Protein AF-0000000073212692 (afdb_homodimer)

Foldseek 3Di:
DCPPPPPPDPDDDDQLQDPPWDKDFQQDFFQQDAAEEEEEEAADDDPLLVVVLQQLQQQLLVPVWDPPANVQLCVLLQCAGHPVRGGQDSHGHYDHYHYNHVRPPDQEEEPLCVLVVLLCQQPPPPPRGDDDQRHYEYEYEYEQRHHYPCPQNNDQKAKAWHDCVRRVDTHTYMYGYQNVNPHLLRQLPQQHNDPVPPPDDGAQAFSNRSRSLSRSQVVVLHVSQCRQQRHLRTIFTDPDSVDTHGFSNSFPQAQEPPDDDPRNYDWDADPVRGTARHTGDDTGGGYTFTARPVVSGTDGRSYPPD/DCPPPPCPDPPDPFQLQDPPWDKDFQQDFFQQDAAEEEEEEAADDDPLLVVVLQQLQQQLLVPVWDPPANVQLCVLLQCAGHPVRGGQDSHGHYDHYHYNHVRPPDQEEEPLCVLVVLLCQQPPPPPRDDDDQRHYEYEYEYEQRHHYPCPLNNDQKAKAWHDCVRRVDTHTYMYGYQNVNPHLLRQLPQQHNDPVDPPDDGAQAFSNRSRSLSRSQVVVLHVSQCRQQRHLRTIFTDPDSVDTCFFSNSFPLAQEPPDDDPRNYDWDADPVRGTARHTGDDTGGGYTFTARPVVSGTDGRSYPPD

Solvent-accessible surface area (backbone atoms only — not comparable to full-atom values): 32023 Å² total; per-residue (Å²): 136,84,81,79,77,80,78,81,74,98,66,92,69,68,79,55,41,44,95,77,63,60,74,36,79,37,80,27,58,43,42,48,36,63,33,29,39,29,41,35,41,36,30,74,74,54,72,68,58,52,50,54,53,52,45,54,52,44,9,36,44,37,78,81,32,55,84,30,15,39,22,52,40,43,51,53,58,25,70,45,56,30,87,86,63,49,40,26,39,69,44,39,40,79,48,64,62,40,80,34,61,80,34,92,72,55,49,66,33,49,72,73,45,51,44,52,53,50,35,49,42,50,64,33,90,71,77,40,38,80,90,42,52,42,30,38,34,39,37,38,37,33,23,49,82,45,47,44,65,55,54,76,73,79,32,55,52,48,61,44,56,37,45,24,79,80,55,49,38,63,37,36,32,34,40,40,46,30,24,56,70,77,31,26,31,69,48,9,51,60,40,26,55,39,86,86,56,76,88,57,79,47,45,42,41,57,76,76,36,47,28,59,48,17,33,48,24,51,49,51,37,35,50,50,33,37,36,43,20,28,74,65,32,13,46,35,14,74,63,43,70,72,63,55,44,32,44,28,64,74,15,65,64,19,42,24,53,82,29,52,91,93,34,43,33,51,67,42,70,47,96,87,56,20,39,27,41,27,26,28,76,89,48,56,37,52,51,54,22,35,44,27,86,89,77,52,29,58,44,48,48,53,44,75,87,113,138,83,80,80,79,78,80,81,71,95,67,92,66,68,80,52,41,46,94,78,63,61,75,39,79,36,80,26,57,43,41,48,36,62,33,30,38,29,39,34,42,36,31,74,75,55,71,67,59,52,50,56,54,50,45,53,53,44,10,38,43,36,76,81,33,55,86,29,15,38,22,52,40,43,52,52,57,25,70,45,56,28,87,86,66,49,40,25,39,67,45,40,41,80,48,63,61,41,79,35,60,79,34,93,74,56,50,65,34,48,72,73,45,52,44,52,52,50,35,49,42,51,65,33,91,70,76,40,40,81,91,41,54,41,31,38,35,38,38,40,37,32,24,50,80,46,48,45,65,56,55,77,72,79,32,55,53,47,61,44,56,36,44,23,78,79,54,47,38,62,38,35,32,32,40,39,46,30,23,57,70,76,31,27,31,70,49,10,52,59,40,26,56,39,86,85,56,78,88,59,80,48,46,41,41,55,77,77,35,47,28,60,49,18,35,49,23,52,49,51,36,35,50,52,32,37,38,43,20,28,75,65,32,14,46,35,16,74,64,44,73,73,63,54,44,32,44,27,63,73,14,66,62,19,43,25,54,81,28,52,93,94,33,43,34,51,66,42,70,46,96,87,55,21,39,27,40,28,26,27,74,88,49,55,37,51,50,56,23,34,45,26,85,87,76,50,28,55,45,48,47,52,43,76,87,113

Radius of gyration: 28.19 Å; Cα contacts (8 Å, |Δi|>4): 1438; chains: 2; bounding box: 69×92×88 Å

Structure (mmCIF, N/CA/C/O backbone):
data_AF-0000000073212692-model_v1
#
loop_
_entity.id
_entity.type
_entity.pdbx_description
1 polymer 'Protein EXORDIUM-like 3'
#
loop_
_atom_site.group_PDB
_atom_site.id
_atom_site.type_symbol
_atom_site.label_atom_id
_atom_site.label_alt_id
_atom_site.label_comp_id
_atom_site.label_asym_id
_atom_site.label_entity_id
_atom_site.label_seq_id
_atom_site.pdbx_PDB_ins_code
_atom_site.Cartn_x
_atom_site.Cartn_y
_atom_site.Cartn_z
_atom_site.occupancy
_atom_site.B_iso_or_equiv
_atom_site.auth_seq_id
_atom_site.auth_comp_id
_atom_site.auth_asym_id
_atom_site.auth_atom_id
_atom_site.pdbx_PDB_model_num
ATOM 1 N N . MET A 1 1 ? -26.547 22.906 60.375 1 23.19 1 MET A N 1
ATOM 2 C CA . MET A 1 1 ? -26.281 23.312 59 1 23.19 1 MET A CA 1
ATOM 3 C C . MET A 1 1 ? -25.406 22.266 58.281 1 23.19 1 MET A C 1
ATOM 5 O O . MET A 1 1 ? -24.219 22.141 58.594 1 23.19 1 MET A O 1
ATOM 9 N N . ASN A 1 2 ? -25.734 21.078 57.938 1 26.08 2 ASN A N 1
ATOM 10 C CA . ASN A 1 2 ? -25.266 19.719 57.75 1 26.08 2 ASN A CA 1
ATOM 11 C C . ASN A 1 2 ? -24.562 19.562 56.406 1 26.08 2 ASN A C 1
ATOM 13 O O . ASN A 1 2 ? -25.203 19.594 55.344 1 26.08 2 ASN A O 1
ATOM 17 N N . THR A 1 3 ? -23.297 20.172 56.156 1 26.41 3 THR A N 1
ATOM 18 C CA . THR A 1 3 ? -22.531 20.406 54.938 1 26.41 3 THR A CA 1
ATOM 19 C C . THR A 1 3 ? -22.109 19.094 54.281 1 26.41 3 THR A C 1
ATOM 21 O O . THR A 1 3 ? -21.297 18.359 54.844 1 26.41 3 THR A O 1
ATOM 24 N N . THR A 1 4 ? -22.984 18.297 53.719 1 27.73 4 THR A N 1
ATOM 25 C CA . THR A 1 4 ? -22.781 16.953 53.156 1 27.73 4 THR A CA 1
ATOM 26 C C . THR A 1 4 ? -21.656 16.969 52.125 1 27.73 4 THR A C 1
ATOM 28 O O . THR A 1 4 ? -21.734 17.656 51.125 1 27.73 4 THR A O 1
ATOM 31 N N . ASP A 1 5 ? -20.359 16.656 52.406 1 26.33 5 ASP A N 1
ATOM 32 C CA . ASP A 1 5 ? -19.062 16.531 51.75 1 26.33 5 ASP A CA 1
ATOM 33 C C . ASP A 1 5 ? -19.125 15.555 50.594 1 26.33 5 ASP A C 1
ATOM 35 O O . ASP A 1 5 ? -19.312 14.352 50.781 1 26.33 5 ASP A O 1
ATOM 39 N N . TYR A 1 6 ? -19.781 15.852 49.5 1 25.91 6 TYR A N 1
ATOM 40 C CA . TYR A 1 6 ? -19.906 14.945 48.375 1 25.91 6 TYR A CA 1
ATOM 41 C C . TYR A 1 6 ? -18.531 14.5 47.875 1 25.91 6 TYR A C 1
ATOM 43 O O . TYR A 1 6 ? -17.734 15.32 47.406 1 25.91 6 TYR A O 1
ATOM 51 N N . ALA A 1 7 ? -17.797 13.578 48.469 1 29.84 7 ALA A N 1
ATOM 52 C CA . ALA A 1 7 ? -16.578 12.812 48.188 1 29.84 7 ALA A CA 1
ATOM 53 C C . ALA A 1 7 ? -16.609 12.25 46.781 1 29.84 7 ALA A C 1
ATOM 55 O O . ALA A 1 7 ? -17.312 11.281 46.5 1 29.84 7 ALA A O 1
ATOM 56 N N . PHE A 1 8 ? -16.484 13.039 45.75 1 29.06 8 PHE A N 1
ATOM 57 C CA . PHE A 1 8 ? -16.297 12.734 44.344 1 29.06 8 PHE A CA 1
ATOM 58 C C . PHE A 1 8 ? -15.211 11.68 44.125 1 29.06 8 PHE A C 1
ATOM 60 O O . PHE A 1 8 ? -14.047 11.914 44.5 1 29.06 8 PHE A O 1
ATOM 67 N N . GLY A 1 9 ? -15.398 10.414 44.219 1 27.48 9 GLY A N 1
ATOM 68 C CA . GLY A 1 9 ? -14.688 9.156 44.062 1 27.48 9 GLY A CA 1
ATOM 69 C C . GLY A 1 9 ? -13.82 9.117 42.812 1 27.48 9 GLY A C 1
ATOM 70 O O . GLY A 1 9 ? -14.047 9.875 41.875 1 27.48 9 GLY A O 1
ATOM 71 N N . ASP A 1 10 ? -12.578 8.461 42.844 1 26.27 10 ASP A N 1
ATOM 72 C CA . ASP A 1 10 ? -11.352 8.25 42.094 1 26.27 10 ASP A CA 1
ATOM 73 C C . ASP A 1 10 ? -11.656 7.766 40.688 1 26.27 10 ASP A C 1
ATOM 75 O O . ASP A 1 10 ? -10.789 7.199 40 1 26.27 10 ASP A O 1
ATOM 79 N N . SER A 1 11 ? -12.859 7.586 40.219 1 26.05 11 SER A N 1
ATOM 80 C CA . SER A 1 11 ? -13.5 6.895 39.094 1 26.05 11 SER A CA 1
ATOM 81 C C . SER A 1 11 ? -12.859 7.27 37.75 1 26.05 11 SER A C 1
ATOM 83 O O . SER A 1 11 ? -12.547 6.395 36.938 1 26.05 11 SER A O 1
ATOM 85 N N . LYS A 1 12 ? -13.516 8.227 37 1 30.14 12 LYS A N 1
ATOM 86 C CA . LYS A 1 12 ? -13.633 8.242 35.562 1 30.14 12 LYS A CA 1
ATOM 87 C C . LYS A 1 12 ? -12.32 8.664 34.906 1 30.14 12 LYS A C 1
ATOM 89 O O . LYS A 1 12 ? -11.93 9.828 34.969 1 30.14 12 LYS A O 1
ATOM 94 N N . LYS A 1 13 ? -11.336 7.906 34.875 1 29.34 13 LYS A N 1
ATOM 95 C CA . LYS A 1 13 ? -10.07 7.773 34.188 1 29.34 13 LYS A CA 1
ATOM 96 C C . LYS A 1 13 ? -10.109 8.484 32.812 1 29.34 13 LYS A C 1
ATOM 98 O O . LYS A 1 13 ? -11.188 8.766 32.312 1 29.34 13 LYS A O 1
ATOM 103 N N . TYR A 1 14 ? -8.836 8.57 32.062 1 32.34 14 TYR A N 1
ATOM 104 C CA . TYR A 1 14 ? -8.375 9.445 30.984 1 32.34 14 TYR A CA 1
ATOM 105 C C . TYR A 1 14 ? -9.234 9.273 29.734 1 32.34 14 TYR A C 1
ATOM 107 O O . TYR A 1 14 ? -9.43 8.156 29.25 1 32.34 14 TYR A O 1
ATOM 115 N N . GLU A 1 15 ? -9.984 10.125 29.344 1 37.5 15 GLU A N 1
ATOM 116 C CA . GLU A 1 15 ? -11.039 10.305 28.344 1 37.5 15 GLU A CA 1
ATOM 117 C C . GLU A 1 15 ? -10.602 9.773 26.984 1 37.5 15 GLU A C 1
ATOM 119 O O . GLU A 1 15 ? -11.445 9.406 26.156 1 37.5 15 GLU A O 1
ATOM 124 N N . GLY A 1 16 ? -9.391 9.812 26.75 1 39.59 16 GLY A N 1
ATOM 125 C CA . GLY A 1 16 ? -9 9.258 25.469 1 39.59 16 GLY A CA 1
ATOM 126 C C . GLY A 1 16 ? -8.703 7.773 25.531 1 39.59 16 GLY A C 1
ATOM 127 O O . GLY A 1 16 ? -8.227 7.191 24.547 1 39.59 16 GLY A O 1
ATOM 128 N N . SER A 1 17 ? -8.648 7.352 26.703 1 41.47 17 SER A N 1
ATOM 129 C CA . SER A 1 17 ? -8.422 5.918 26.844 1 41.47 17 SER A CA 1
ATOM 130 C C . SER A 1 17 ? -9.68 5.125 26.5 1 41.47 17 SER A C 1
ATOM 132 O O . SER A 1 17 ? -10.766 5.422 27.016 1 41.47 17 SER A O 1
ATOM 134 N N . SER A 1 18 ? -10.023 5.109 25.297 1 46.22 18 SER A N 1
ATOM 135 C CA . SER A 1 18 ? -11.172 4.234 25.094 1 46.22 18 SER A CA 1
ATOM 136 C C . SER A 1 18 ? -10.75 2.77 25.047 1 46.22 18 SER A C 1
ATOM 138 O O . SER A 1 18 ? -9.859 2.398 24.281 1 46.22 18 SER A O 1
ATOM 140 N N . GLU A 1 19 ? -10.977 2.09 26.094 1 50 19 GLU A N 1
ATOM 141 C CA . GLU A 1 19 ? -10.883 0.632 26.078 1 50 19 GLU A CA 1
ATOM 142 C C . GLU A 1 19 ? -11.375 0.061 24.75 1 50 19 GLU A C 1
ATOM 144 O O . GLU A 1 19 ? -11.023 -1.061 24.391 1 50 19 GLU A O 1
ATOM 149 N N . PHE A 1 20 ? -12.016 1.013 24.031 1 55.31 20 PHE A N 1
ATOM 150 C CA . PHE A 1 20 ? -12.734 0.503 22.859 1 55.31 20 PHE A CA 1
ATOM 151 C C . PHE A 1 20 ? -11.945 0.741 21.594 1 55.31 20 PHE A C 1
ATOM 153 O O . PHE A 1 20 ? -12.211 0.124 20.547 1 55.31 20 PHE A O 1
ATOM 160 N N . VAL A 1 21 ? -10.797 1.566 21.812 1 65 21 VAL A N 1
ATOM 161 C CA . VAL A 1 21 ? -10.039 1.771 20.578 1 65 21 VAL A CA 1
ATOM 162 C C . VAL A 1 21 ? -8.836 0.836 20.547 1 65 21 VAL A C 1
ATOM 164 O O . VAL A 1 21 ? -7.957 0.917 21.422 1 65 21 VAL A O 1
ATOM 167 N N . LYS A 1 22 ? -8.93 -0.207 19.75 1 78.94 22 LYS A N 1
ATOM 168 C CA . LYS A 1 22 ? -7.762 -1.078 19.625 1 78.94 22 LYS A CA 1
ATOM 169 C C . LYS A 1 22 ? -6.984 -0.765 18.344 1 78.94 22 LYS A C 1
ATOM 171 O O . LYS A 1 22 ? -7.305 -1.287 17.266 1 78.94 22 LYS A O 1
ATOM 176 N N . LEU A 1 23 ? -6 0.252 18.562 1 88.62 23 LEU A N 1
ATOM 177 C CA . LEU A 1 23 ? -5.051 0.505 17.484 1 88.62 23 LEU A CA 1
ATOM 178 C C . LEU A 1 23 ? -4.152 -0.706 17.25 1 88.62 23 LEU A C 1
ATOM 180 O O . LEU A 1 23 ? -3.535 -1.213 18.203 1 88.62 23 LEU A O 1
ATOM 184 N N . ARG A 1 24 ? -4.207 -1.171 16.031 1 88.94 24 ARG A N 1
ATOM 185 C CA . ARG A 1 24 ? -3.434 -2.361 15.688 1 88.94 24 ARG A CA 1
ATOM 186 C C . ARG A 1 24 ? -2.516 -2.102 14.5 1 88.94 24 ARG A C 1
ATOM 188 O O . ARG A 1 24 ? -2.811 -1.253 13.656 1 88.94 24 ARG A O 1
ATOM 195 N N . TYR A 1 25 ? -1.396 -2.822 14.562 1 91.88 25 TYR A N 1
ATOM 196 C CA . TYR A 1 25 ? -0.487 -2.844 13.422 1 91.88 25 TYR A CA 1
ATOM 197 C C . TYR A 1 25 ? -0.919 -3.887 12.398 1 91.88 25 TYR A C 1
ATOM 199 O O . TYR A 1 25 ? -1.168 -5.043 12.75 1 91.88 25 TYR A O 1
ATOM 207 N N . HIS A 1 26 ? -0.977 -3.52 11.078 1 89.38 26 HIS A N 1
ATOM 208 C CA . HIS A 1 26 ? -1.503 -4.402 10.039 1 89.38 26 HIS A CA 1
ATOM 209 C C . HIS A 1 26 ? -0.428 -4.754 9.016 1 89.38 26 HIS A C 1
ATOM 211 O O . HIS A 1 26 ? -0.72 -4.895 7.828 1 89.38 26 HIS A O 1
ATOM 217 N N . MET A 1 27 ? 0.818 -4.695 9.344 1 88.12 27 MET A N 1
ATOM 218 C CA . MET A 1 27 ? 1.961 -5.305 8.664 1 88.12 27 MET A CA 1
ATOM 219 C C . MET A 1 27 ? 2.424 -4.445 7.496 1 88.12 27 MET A C 1
ATOM 221 O O . MET A 1 27 ? 3.225 -4.891 6.672 1 88.12 27 MET A O 1
ATOM 225 N N . GLY A 1 28 ? 1.868 -3.232 7.371 1 91.5 28 GLY A N 1
ATOM 226 C CA . GLY A 1 28 ? 2.367 -2.303 6.371 1 91.5 28 GLY A CA 1
ATOM 227 C C . GLY A 1 28 ? 3.561 -1.497 6.848 1 91.5 28 GLY A C 1
ATOM 228 O O . GLY A 1 28 ? 3.9 -1.523 8.031 1 91.5 28 GLY A O 1
ATOM 229 N N . PRO A 1 29 ? 4.168 -0.803 5.895 1 93.38 29 PRO A N 1
ATOM 230 C CA . PRO A 1 29 ? 5.332 0.016 6.25 1 93.38 29 PRO A CA 1
ATOM 231 C C . PRO A 1 29 ? 4.945 1.311 6.961 1 93.38 29 PRO A C 1
ATOM 233 O O . PRO A 1 29 ? 3.811 1.778 6.828 1 93.38 29 PRO A O 1
ATOM 236 N N . VAL A 1 30 ? 5.836 1.852 7.801 1 97.06 30 VAL A N 1
ATOM 237 C CA . VAL A 1 30 ? 5.797 3.223 8.297 1 97.06 30 VAL A CA 1
ATOM 238 C C . VAL A 1 30 ? 6.961 4.02 7.719 1 97.06 30 VAL A C 1
ATOM 240 O O . VAL A 1 30 ? 7.801 3.469 7 1 97.06 30 VAL A O 1
ATOM 243 N N . LEU A 1 31 ? 7.043 5.328 7.918 1 97.06 31 LEU A N 1
ATOM 244 C CA . LEU A 1 31 ? 8.086 6.16 7.324 1 97.06 31 LEU A CA 1
ATOM 245 C C . LEU A 1 31 ? 9.336 6.172 8.195 1 97.06 31 LEU A C 1
ATOM 247 O O . LEU A 1 31 ? 9.539 7.098 8.984 1 97.06 31 LEU A O 1
ATOM 251 N N . THR A 1 32 ? 10.219 5.188 7.953 1 96.56 32 THR A N 1
ATOM 252 C CA . THR A 1 32 ? 11.391 5.012 8.805 1 96.56 32 THR A CA 1
ATOM 253 C C . THR A 1 32 ? 12.578 5.789 8.25 1 96.56 32 THR A C 1
ATOM 255 O O . THR A 1 32 ? 13.547 6.055 8.969 1 96.56 32 THR A O 1
ATOM 258 N N . SER A 1 33 ? 12.594 6.086 6.934 1 95.75 33 SER A N 1
ATOM 259 C CA . SER A 1 33 ? 13.641 6.902 6.328 1 95.75 33 SER A CA 1
ATOM 260 C C . SER A 1 33 ? 13.43 8.383 6.621 1 95.75 33 SER A C 1
ATOM 262 O O . SER A 1 33 ? 12.312 8.805 6.934 1 95.75 33 SER A O 1
ATOM 264 N N . ASN A 1 34 ? 14.531 9.172 6.539 1 97.12 34 ASN A N 1
ATOM 265 C CA . ASN A 1 34 ? 14.375 10.609 6.699 1 97.12 34 ASN A CA 1
ATOM 266 C C . ASN A 1 34 ? 13.336 11.172 5.738 1 97.12 34 ASN A C 1
ATOM 268 O O . ASN A 1 34 ? 13.453 11.023 4.523 1 97.12 34 ASN A O 1
ATOM 272 N N . ILE A 1 35 ? 12.383 11.852 6.34 1 98 35 ILE A N 1
ATOM 273 C CA . ILE A 1 35 ? 11.203 12.273 5.582 1 98 35 ILE A CA 1
ATOM 274 C C . ILE A 1 35 ? 11.492 13.594 4.875 1 98 35 ILE A C 1
ATOM 276 O O . ILE A 1 35 ? 11.93 14.562 5.504 1 98 35 ILE A O 1
ATOM 280 N N . THR A 1 36 ? 11.32 13.633 3.605 1 98.44 36 THR A N 1
ATOM 281 C CA . THR A 1 36 ? 11.398 14.859 2.816 1 98.44 36 THR A CA 1
ATOM 282 C C . THR A 1 36 ? 10.016 15.289 2.342 1 98.44 36 THR A C 1
ATOM 284 O O . THR A 1 36 ? 9.344 14.547 1.611 1 98.44 36 THR A O 1
ATOM 287 N N . VAL A 1 37 ? 9.586 16.453 2.727 1 98.75 37 VAL A N 1
ATOM 288 C CA . VAL A 1 37 ? 8.258 16.953 2.379 1 98.75 37 VAL A CA 1
ATOM 289 C C . VAL A 1 37 ? 8.336 17.797 1.112 1 98.75 37 VAL A C 1
ATOM 291 O O . VAL A 1 37 ? 8.984 18.844 1.099 1 98.75 37 VAL A O 1
ATOM 294 N N . HIS A 1 38 ? 7.75 17.328 0.05 1 98.81 38 HIS A N 1
ATOM 295 C CA . HIS A 1 38 ? 7.594 18.078 -1.185 1 98.81 38 HIS A CA 1
ATOM 296 C C . HIS A 1 38 ? 6.227 18.75 -1.256 1 98.81 38 HIS A C 1
ATOM 298 O O . HIS A 1 38 ? 5.211 18.078 -1.436 1 98.81 38 HIS A O 1
ATOM 304 N N . THR A 1 39 ? 6.219 20.062 -1.151 1 98.81 39 THR A N 1
ATOM 305 C CA . THR A 1 39 ? 4.961 20.797 -1.057 1 98.81 39 THR A CA 1
ATOM 306 C C . THR A 1 39 ? 4.535 21.328 -2.424 1 98.81 39 THR A C 1
ATOM 308 O O . THR A 1 39 ? 5.363 21.844 -3.176 1 98.81 39 THR A O 1
ATOM 311 N N . ILE A 1 40 ? 3.346 21.078 -2.768 1 98.88 40 ILE A N 1
ATOM 312 C CA . ILE A 1 40 ? 2.695 21.703 -3.92 1 98.88 40 ILE A CA 1
ATOM 313 C C . ILE A 1 40 ? 1.732 22.781 -3.445 1 98.88 40 ILE A C 1
ATOM 315 O O . ILE A 1 40 ? 0.712 22.484 -2.82 1 98.88 40 ILE A O 1
ATOM 319 N N . TRP A 1 41 ? 2.098 24.031 -3.736 1 98.88 41 TRP A N 1
ATOM 320 C CA . TRP A 1 41 ? 1.24 25.172 -3.455 1 98.88 41 TRP A CA 1
ATOM 321 C C . TRP A 1 41 ? 0.23 25.391 -4.578 1 98.88 41 TRP A C 1
ATOM 323 O O . TRP A 1 41 ? 0.539 26.031 -5.586 1 98.88 41 TRP A O 1
ATOM 333 N N . TYR A 1 42 ? -0.956 24.859 -4.387 1 98.81 42 TYR A N 1
ATOM 334 C CA . TYR A 1 42 ? -1.98 24.922 -5.422 1 98.81 42 TYR A CA 1
ATOM 335 C C . TYR A 1 42 ? -2.848 26.156 -5.254 1 98.81 42 TYR A C 1
ATOM 337 O O . TYR A 1 42 ? -3.584 26.281 -4.273 1 98.81 42 TYR A O 1
ATOM 345 N N . GLY A 1 43 ? -2.732 27.094 -6.176 1 98.56 43 GLY A N 1
ATOM 346 C CA . GLY A 1 43 ? -3.426 28.375 -6.102 1 98.56 43 GLY A CA 1
ATOM 347 C C . GLY A 1 43 ? -2.518 29.531 -5.703 1 98.56 43 GLY A C 1
ATOM 348 O O . GLY A 1 43 ? -1.296 29.422 -5.824 1 98.56 43 GLY A O 1
ATOM 349 N N . LYS A 1 44 ? -3.111 30.625 -5.297 1 98.06 44 LYS A N 1
ATOM 350 C CA . LYS A 1 44 ? -2.373 31.828 -4.953 1 98.06 44 LYS A CA 1
ATOM 351 C C . LYS A 1 44 ? -2.102 31.906 -3.453 1 98.06 44 LYS A C 1
ATOM 353 O O . LYS A 1 44 ? -3.033 31.891 -2.646 1 98.06 44 LYS A O 1
ATOM 358 N N . TRP A 1 45 ? -0.864 32 -3.154 1 98.56 45 TRP A N 1
ATOM 359 C CA . TRP A 1 45 ? -0.405 32.031 -1.771 1 98.56 45 TRP A CA 1
ATOM 360 C C . TRP A 1 45 ? 0.45 33.25 -1.5 1 98.56 45 TRP A C 1
ATOM 362 O O . TRP A 1 45 ? 1.265 33.656 -2.338 1 98.56 45 TRP A O 1
ATOM 372 N N . GLU A 1 46 ? 0.242 33.844 -0.361 1 98 46 GLU A N 1
ATOM 373 C CA . GLU A 1 46 ? 1.16 34.875 0.079 1 98 46 GLU A CA 1
ATOM 374 C C . GLU A 1 46 ? 2.469 34.281 0.593 1 98 46 GLU A C 1
ATOM 376 O O . GLU A 1 46 ? 2.48 33.188 1.144 1 98 46 GLU A O 1
ATOM 381 N N . LYS A 1 47 ? 3.469 35.094 0.381 1 97.94 47 LYS A N 1
ATOM 382 C CA . LYS A 1 47 ? 4.781 34.656 0.85 1 97.94 47 LYS A CA 1
ATOM 383 C C . LYS A 1 47 ? 4.754 34.344 2.34 1 97.94 47 LYS A C 1
ATOM 385 O O . LYS A 1 47 ? 5.348 33.344 2.775 1 97.94 47 LYS A O 1
ATOM 390 N N . ARG A 1 48 ? 4.094 35.156 3.102 1 97.88 48 ARG A N 1
ATOM 391 C CA . ARG A 1 48 ? 4.035 34.969 4.547 1 97.88 48 ARG A CA 1
ATOM 392 C C . ARG A 1 48 ? 3.332 33.688 4.914 1 97.88 48 ARG A C 1
ATOM 394 O O . ARG A 1 48 ? 3.719 33 5.875 1 97.88 48 ARG A O 1
ATOM 401 N N . GLN A 1 49 ? 2.295 33.281 4.254 1 98.62 49 GLN A N 1
ATOM 402 C CA . GLN A 1 49 ? 1.569 32.062 4.5 1 98.62 49 GLN A CA 1
ATOM 403 C C . GLN A 1 49 ? 2.477 30.844 4.316 1 98.62 49 GLN A C 1
ATOM 405 O O . GLN A 1 49 ? 2.512 29.953 5.172 1 98.62 49 GLN A O 1
ATOM 410 N N . LYS A 1 50 ? 3.209 30.828 3.236 1 98.75 50 LYS A N 1
ATOM 411 C CA . LYS A 1 50 ? 4.133 29.734 2.957 1 98.75 50 LYS A CA 1
ATOM 412 C C . LYS A 1 50 ? 5.207 29.641 4.039 1 98.75 50 LYS A C 1
ATOM 414 O O . LYS A 1 50 ? 5.578 28.531 4.453 1 98.75 50 LYS A O 1
ATOM 419 N N . LYS A 1 51 ? 5.699 30.766 4.457 1 98.5 51 LYS A N 1
ATOM 420 C CA . LYS A 1 51 ? 6.742 30.797 5.48 1 98.5 51 LYS A CA 1
ATOM 421 C C . LYS A 1 51 ? 6.258 30.156 6.777 1 98.5 51 LYS A C 1
ATOM 423 O O . LYS A 1 51 ? 7 29.406 7.418 1 98.5 51 LYS A O 1
ATOM 428 N N . ILE A 1 52 ? 5.047 30.453 7.195 1 98.56 52 ILE A N 1
ATOM 429 C CA . ILE A 1 52 ? 4.484 29.891 8.422 1 98.56 52 ILE A CA 1
ATOM 430 C C . ILE A 1 52 ? 4.461 28.359 8.32 1 98.56 52 ILE A C 1
ATOM 432 O O . ILE A 1 52 ? 4.906 27.672 9.242 1 98.56 52 ILE A O 1
ATOM 436 N N . ILE A 1 53 ? 3.988 27.828 7.188 1 98.81 53 ILE A N 1
ATOM 437 C CA . ILE A 1 53 ? 3.846 26.391 7.008 1 98.81 53 ILE A CA 1
ATOM 438 C C . ILE A 1 53 ? 5.223 25.734 6.934 1 98.81 53 ILE A C 1
ATOM 440 O O . ILE A 1 53 ? 5.461 24.688 7.551 1 98.81 53 ILE A O 1
ATOM 444 N N . ARG A 1 54 ? 6.195 26.359 6.223 1 98.62 54 ARG A N 1
ATOM 445 C CA . ARG A 1 54 ? 7.559 25.844 6.152 1 98.62 54 ARG A CA 1
ATOM 446 C C . ARG A 1 54 ? 8.188 25.75 7.539 1 98.62 54 ARG A C 1
ATOM 448 O O . ARG A 1 54 ? 8.852 24.766 7.859 1 98.62 54 ARG A O 1
ATOM 455 N N . GLU A 1 55 ? 7.965 26.734 8.297 1 98.31 55 GLU A N 1
ATOM 456 C CA . GLU A 1 55 ? 8.555 26.781 9.633 1 98.31 55 GLU A CA 1
ATOM 457 C C . GLU A 1 55 ? 7.953 25.703 10.539 1 98.31 55 GLU A C 1
ATOM 459 O O . GLU A 1 55 ? 8.648 25.141 11.375 1 98.31 55 GLU A O 1
ATOM 464 N N . PHE A 1 56 ? 6.664 25.438 10.406 1 98.69 56 PHE A N 1
ATOM 465 C CA . PHE A 1 56 ? 6.066 24.344 11.148 1 98.69 56 PHE A CA 1
ATOM 466 C C . PHE A 1 56 ? 6.734 23.016 10.789 1 98.69 56 PHE A C 1
ATOM 468 O O . PHE A 1 56 ? 7.16 22.266 11.672 1 98.69 56 PHE A O 1
ATOM 475 N N . ILE A 1 57 ? 6.859 22.766 9.477 1 98.69 57 ILE A N 1
ATOM 476 C CA . ILE A 1 57 ? 7.426 21.516 9 1 98.69 57 ILE A CA 1
ATOM 477 C C . ILE A 1 57 ? 8.867 21.375 9.492 1 98.69 57 ILE A C 1
ATOM 479 O O . ILE A 1 57 ? 9.258 20.328 10.016 1 98.69 57 ILE A O 1
ATOM 483 N N . ASN A 1 58 ? 9.617 22.438 9.43 1 98.25 58 ASN A N 1
ATOM 484 C CA . ASN A 1 58 ? 11.008 22.406 9.891 1 98.25 58 ASN A CA 1
ATOM 485 C C . ASN A 1 58 ? 11.086 22.203 11.398 1 98.25 58 ASN A C 1
ATOM 487 O O . ASN A 1 58 ? 12.07 21.672 11.906 1 98.25 58 ASN A O 1
ATOM 491 N N . SER A 1 59 ? 10.094 22.625 12.109 1 98.62 59 SER A N 1
ATOM 492 C CA . SER A 1 59 ? 10.102 22.562 13.57 1 98.62 59 SER A CA 1
ATOM 493 C C . SER A 1 59 ? 9.969 21.141 14.062 1 98.62 59 SER A C 1
ATOM 495 O O . SER A 1 59 ? 10.273 20.844 15.219 1 98.62 59 SER A O 1
ATOM 497 N N . ILE A 1 60 ? 9.484 20.266 13.203 1 98.44 60 ILE A N 1
ATOM 498 C CA . ILE A 1 60 ? 9.32 18.875 13.578 1 98.44 60 ILE A CA 1
ATOM 499 C C . ILE A 1 60 ? 10.68 18.266 13.93 1 98.44 60 ILE A C 1
ATOM 501 O O . ILE A 1 60 ? 10.781 17.438 14.844 1 98.44 60 ILE A O 1
ATOM 505 N N . SER A 1 61 ? 11.734 18.734 13.297 1 97.69 61 SER A N 1
ATOM 506 C CA . SER A 1 61 ? 13.07 18.172 13.508 1 97.69 61 SER A CA 1
ATOM 507 C C . SER A 1 61 ? 13.898 19.062 14.438 1 97.69 61 SER A C 1
ATOM 509 O O . SER A 1 61 ? 15.07 18.781 14.695 1 97.69 61 SER A O 1
ATOM 511 N N . ALA A 1 62 ? 13.32 20.109 14.875 1 97.31 62 ALA A N 1
ATOM 512 C CA . ALA A 1 62 ? 14.078 21.078 15.656 1 97.31 62 ALA A CA 1
ATOM 513 C C . ALA A 1 62 ? 14.102 20.703 17.141 1 97.31 62 ALA A C 1
ATOM 515 O O . ALA A 1 62 ? 13.375 21.281 17.953 1 97.31 62 ALA A O 1
ATOM 516 N N . THR A 1 63 ? 15.055 19.906 17.562 1 94.81 63 THR A N 1
ATOM 517 C CA . THR A 1 63 ? 15.094 19.328 18.906 1 94.81 63 THR A CA 1
ATOM 518 C C . THR A 1 63 ? 15.539 20.391 19.922 1 94.81 63 THR A C 1
ATOM 520 O O . THR A 1 63 ? 15.344 20.203 21.125 1 94.81 63 THR A O 1
ATOM 523 N N . ALA A 1 64 ? 16.031 21.5 19.469 1 95.69 64 ALA A N 1
ATOM 524 C CA . ALA A 1 64 ? 16.531 22.547 20.359 1 95.69 64 ALA A CA 1
ATOM 525 C C . ALA A 1 64 ? 15.422 23.531 20.734 1 95.69 64 ALA A C 1
ATOM 527 O O . ALA A 1 64 ? 15.602 24.375 21.594 1 95.69 64 ALA A O 1
ATOM 528 N N . ALA A 1 65 ? 14.266 23.438 20.078 1 96.62 65 ALA A N 1
ATOM 529 C CA . ALA A 1 65 ? 13.164 24.359 20.391 1 96.62 65 ALA A CA 1
ATOM 530 C C . ALA A 1 65 ? 12.711 24.188 21.828 1 96.62 65 ALA A C 1
ATOM 532 O O . ALA A 1 65 ? 12.734 23.094 22.375 1 96.62 65 ALA A O 1
ATOM 533 N N . PRO A 1 66 ? 12.273 25.25 22.484 1 95.94 66 PRO A N 1
ATOM 534 C CA . PRO A 1 66 ? 11.859 25.203 23.891 1 95.94 66 PRO A CA 1
ATOM 535 C C . PRO A 1 66 ? 10.641 24.297 24.109 1 95.94 66 PRO A C 1
ATOM 537 O O . PRO A 1 66 ? 9.75 24.234 23.266 1 95.94 66 PRO A O 1
ATOM 540 N N . HIS A 1 67 ? 10.602 23.719 25.312 1 96.12 67 HIS A N 1
ATOM 541 C CA . HIS A 1 67 ? 9.445 22.922 25.719 1 96.12 67 HIS A CA 1
ATOM 542 C C . HIS A 1 67 ? 8.266 23.812 26.094 1 96.12 67 HIS A C 1
ATOM 544 O O . HIS A 1 67 ? 8.453 24.875 26.688 1 96.12 67 HIS A O 1
ATOM 550 N N . PRO A 1 68 ? 7.023 23.344 25.812 1 97.69 68 PRO A N 1
ATOM 551 C CA . PRO A 1 68 ? 6.621 22.234 24.953 1 97.69 68 PRO A CA 1
ATOM 552 C C . PRO A 1 68 ? 6.895 22.5 23.469 1 97.69 68 PRO A C 1
ATOM 554 O O . PRO A 1 68 ? 6.602 23.594 22.984 1 97.69 68 PRO A O 1
ATOM 557 N N . SER A 1 69 ? 7.449 21.531 22.703 1 98.25 69 SER A N 1
ATOM 558 C CA . SER A 1 69 ? 7.922 21.797 21.359 1 98.25 69 SER A CA 1
ATOM 559 C C . SER A 1 69 ? 7.203 20.906 20.344 1 98.25 69 SER A C 1
ATOM 561 O O . SER A 1 69 ? 6.66 19.859 20.703 1 98.25 69 SER A O 1
ATOM 563 N N . VAL A 1 70 ? 7.227 21.375 19.062 1 98.69 70 VAL A N 1
ATOM 564 C CA . VAL A 1 70 ? 6.73 20.578 17.938 1 98.69 70 VAL A CA 1
ATOM 565 C C . VAL A 1 70 ? 7.527 19.281 17.844 1 98.69 70 VAL A C 1
ATOM 567 O O . VAL A 1 70 ? 6.957 18.203 17.609 1 98.69 70 VAL A O 1
ATOM 570 N N . ALA A 1 71 ? 8.828 19.328 18.062 1 98.56 71 ALA A N 1
ATOM 571 C CA . ALA A 1 71 ? 9.672 18.141 18.062 1 98.56 71 ALA A CA 1
ATOM 572 C C . ALA A 1 71 ? 9.227 17.156 19.141 1 98.56 71 ALA A C 1
ATOM 574 O O . ALA A 1 71 ? 9.242 15.945 18.922 1 98.56 71 ALA A O 1
ATOM 575 N N . GLY A 1 72 ? 8.883 17.703 20.297 1 97.75 72 GLY A N 1
ATOM 576 C CA . GLY A 1 72 ? 8.352 16.859 21.359 1 97.75 72 GLY A CA 1
ATOM 577 C C . GLY A 1 72 ? 7.062 16.172 20.984 1 97.75 72 GLY A C 1
ATOM 578 O O . GLY A 1 72 ? 6.832 15.023 21.375 1 97.75 72 GLY A O 1
ATOM 579 N N . TRP A 1 73 ? 6.211 16.844 20.312 1 98.44 73 TRP A N 1
ATOM 580 C CA . TRP A 1 73 ? 4.973 16.281 19.781 1 98.44 73 TRP A CA 1
ATOM 581 C C . TRP A 1 73 ? 5.262 15.148 18.812 1 98.44 73 TRP A C 1
ATOM 583 O O . TRP A 1 73 ? 4.66 14.078 18.906 1 98.44 73 TRP A O 1
ATOM 593 N N . TRP A 1 74 ? 6.277 15.289 17.953 1 98.62 74 TRP A N 1
ATOM 594 C CA . TRP A 1 74 ? 6.645 14.305 16.938 1 98.62 74 TRP A CA 1
ATOM 595 C C . TRP A 1 74 ? 7.297 13.078 17.578 1 98.62 74 TRP A C 1
ATOM 597 O O . TRP A 1 74 ? 7.254 11.984 17.016 1 98.62 74 TRP A O 1
ATOM 607 N N . ARG A 1 75 ? 7.836 13.172 18.766 1 97.62 75 ARG A N 1
ATOM 608 C CA . ARG A 1 75 ? 8.43 12.039 19.453 1 97.62 75 ARG A CA 1
ATOM 609 C C . ARG A 1 75 ? 7.398 10.945 19.703 1 97.62 75 ARG A C 1
ATOM 611 O O . ARG A 1 75 ? 7.73 9.758 19.703 1 97.62 75 ARG A O 1
ATOM 618 N N . THR A 1 76 ? 6.164 11.391 19.938 1 97.31 76 THR A N 1
ATOM 619 C CA . THR A 1 76 ? 5.102 10.398 20.094 1 97.31 76 THR A CA 1
ATOM 620 C C . THR A 1 76 ? 4.918 9.602 18.797 1 97.31 76 THR A C 1
ATOM 622 O O . THR A 1 76 ? 4.766 8.383 18.844 1 97.31 76 THR A O 1
ATOM 625 N N . VAL A 1 77 ? 4.945 10.289 17.672 1 98.38 77 VAL A N 1
ATOM 626 C CA . VAL A 1 77 ? 4.801 9.664 16.359 1 98.38 77 VAL A CA 1
ATOM 627 C C . VAL A 1 77 ? 5.969 8.719 16.094 1 98.38 77 VAL A C 1
ATOM 629 O O . VAL A 1 77 ? 5.781 7.617 15.57 1 98.38 77 VAL A O 1
ATOM 632 N N . GLU A 1 78 ? 7.156 9.062 16.594 1 98.12 78 GLU A N 1
ATOM 633 C CA . GLU A 1 78 ? 8.383 8.297 16.406 1 98.12 78 GLU A CA 1
ATOM 634 C C . GLU A 1 78 ? 8.281 6.914 17.031 1 98.12 78 GLU A C 1
ATOM 636 O O . GLU A 1 78 ? 8.984 5.984 16.625 1 98.12 78 GLU A O 1
ATOM 641 N N . LEU A 1 79 ? 7.465 6.738 18 1 97.69 79 LEU A N 1
ATOM 642 C CA . LEU A 1 79 ? 7.414 5.5 18.781 1 97.69 79 LEU A CA 1
ATOM 643 C C . LEU A 1 79 ? 6.816 4.367 17.953 1 97.69 79 LEU A C 1
ATOM 645 O O . LEU A 1 79 ? 6.969 3.193 18.297 1 97.69 79 LEU A O 1
ATOM 649 N N . TYR A 1 80 ? 6.129 4.695 16.922 1 97.88 80 TYR A N 1
ATOM 650 C CA . TYR A 1 80 ? 5.52 3.672 16.078 1 97.88 80 TYR A CA 1
ATOM 651 C C . TYR A 1 80 ? 6.559 2.994 15.195 1 97.88 80 TYR A C 1
ATOM 653 O O . TYR A 1 80 ? 7.5 3.641 14.727 1 97.88 80 TYR A O 1
ATOM 661 N N . THR A 1 81 ? 6.414 1.691 14.992 1 96.69 81 THR A N 1
ATOM 662 C CA . THR A 1 81 ? 7.344 0.875 14.219 1 96.69 81 THR A CA 1
ATOM 663 C C . THR A 1 81 ? 6.594 0.043 13.18 1 96.69 81 THR A C 1
ATOM 665 O O . THR A 1 81 ? 5.367 -0.044 13.211 1 96.69 81 THR A O 1
ATOM 668 N N . ASP A 1 82 ? 7.305 -0.406 12.227 1 93.56 82 ASP A N 1
ATOM 669 C CA . ASP A 1 82 ? 6.758 -1.442 11.352 1 93.56 82 ASP A CA 1
ATOM 670 C C . ASP A 1 82 ? 7.363 -2.807 11.68 1 93.56 82 ASP A C 1
ATOM 672 O O . ASP A 1 82 ? 7.906 -3.008 12.766 1 93.56 82 ASP A O 1
ATOM 676 N N . GLN A 1 83 ? 7.199 -3.818 10.828 1 88.25 83 GLN A N 1
ATOM 677 C CA . GLN A 1 83 ? 7.555 -5.195 11.148 1 88.25 83 GLN A CA 1
ATOM 678 C C . GLN A 1 83 ? 9.062 -5.355 11.281 1 88.25 83 GLN A C 1
ATOM 680 O O . GLN A 1 83 ? 9.547 -6.363 11.812 1 88.25 83 GLN A O 1
ATOM 685 N N . THR A 1 84 ? 9.844 -4.41 10.75 1 89.19 84 THR A N 1
ATOM 686 C CA . THR A 1 84 ? 11.297 -4.465 10.883 1 89.19 84 THR A CA 1
ATOM 687 C C . THR A 1 84 ? 11.727 -4.047 12.289 1 89.19 84 THR A C 1
ATOM 689 O O . THR A 1 84 ? 12.875 -4.27 12.688 1 89.19 84 THR A O 1
ATOM 692 N N . GLY A 1 85 ? 10.836 -3.455 13.023 1 92.81 85 GLY A N 1
ATOM 693 C CA . GLY A 1 85 ? 11.164 -2.93 14.344 1 92.81 85 GLY A CA 1
ATOM 694 C C . GLY A 1 85 ? 11.711 -1.517 14.305 1 92.81 85 GLY A C 1
ATOM 695 O O . GLY A 1 85 ? 11.953 -0.907 15.344 1 92.81 85 GLY A O 1
ATOM 696 N N . SER A 1 86 ? 11.852 -0.982 13.094 1 94.62 86 SER A N 1
ATOM 697 C CA . SER A 1 86 ? 12.383 0.367 12.945 1 94.62 86 SER A CA 1
ATOM 698 C C . SER A 1 86 ? 11.344 1.417 13.312 1 94.62 86 SER A C 1
ATOM 700 O O . SER A 1 86 ? 10.164 1.281 12.961 1 94.62 86 SER A O 1
ATOM 702 N N . ASN A 1 87 ? 11.75 2.443 14.016 1 97 87 ASN A N 1
ATOM 703 C CA . ASN A 1 87 ? 10.883 3.568 14.367 1 97 87 ASN A CA 1
ATOM 704 C C . ASN A 1 87 ? 10.703 4.52 13.188 1 97 87 ASN A C 1
ATOM 706 O O . ASN A 1 87 ? 11.539 4.559 12.281 1 97 87 ASN A O 1
ATOM 710 N N . ILE A 1 88 ? 9.641 5.262 13.25 1 97.81 88 ILE A N 1
ATOM 711 C CA . ILE A 1 88 ? 9.461 6.383 12.336 1 97.81 88 ILE A CA 1
ATOM 712 C C . ILE A 1 88 ? 10.586 7.395 12.531 1 97.81 88 ILE A C 1
ATOM 714 O O . ILE A 1 88 ? 11.016 7.645 13.656 1 97.81 88 ILE A O 1
ATOM 718 N N . SER A 1 89 ? 11.031 8.016 11.461 1 97.75 89 SER A N 1
ATOM 719 C CA . SER A 1 89 ? 12.172 8.922 11.484 1 97.75 89 SER A CA 1
ATOM 720 C C . SER A 1 89 ? 11.867 10.18 12.305 1 97.75 89 SER A C 1
ATOM 722 O O . SER A 1 89 ? 10.766 10.727 12.219 1 97.75 89 SER A O 1
ATOM 724 N N . LYS A 1 90 ? 12.82 10.648 13.039 1 97 90 LYS A N 1
ATOM 725 C CA . LYS A 1 90 ? 12.719 11.914 13.758 1 97 90 LYS A CA 1
ATOM 726 C C . LYS A 1 90 ? 13.047 13.094 12.844 1 97 90 LYS A C 1
ATOM 728 O O . LYS A 1 90 ? 12.82 14.25 13.211 1 97 90 LYS A O 1
ATOM 733 N N . THR A 1 91 ? 13.594 12.766 11.695 1 97.94 91 THR A N 1
ATOM 734 C CA . THR A 1 91 ? 14.047 13.805 10.773 1 97.94 91 THR A CA 1
ATOM 735 C C . THR A 1 91 ? 12.992 14.07 9.703 1 97.94 91 THR A C 1
ATOM 737 O O . THR A 1 91 ? 12.648 13.172 8.93 1 97.94 91 THR A O 1
ATOM 740 N N . VAL A 1 92 ? 12.461 15.234 9.703 1 98.25 92 VAL A N 1
ATOM 741 C CA . VAL A 1 92 ? 11.562 15.758 8.672 1 98.25 92 VAL A CA 1
ATOM 742 C C . VAL A 1 92 ? 12.164 17.031 8.07 1 98.25 92 VAL A C 1
ATOM 744 O O . VAL A 1 92 ? 12.516 17.969 8.789 1 98.25 92 VAL A O 1
ATOM 747 N N . ARG A 1 93 ? 12.312 17.078 6.762 1 97.19 93 ARG A N 1
ATOM 748 C CA . ARG A 1 93 ? 12.906 18.25 6.117 1 97.19 93 ARG A CA 1
ATOM 749 C C . ARG A 1 93 ? 12.055 18.703 4.941 1 97.19 93 ARG A C 1
ATOM 751 O O . ARG A 1 93 ? 11.312 17.922 4.352 1 97.19 93 ARG A O 1
ATOM 758 N N . LEU A 1 94 ? 12.25 19.953 4.629 1 98.19 94 LEU A N 1
ATOM 759 C CA . LEU A 1 94 ? 11.625 20.516 3.434 1 98.19 94 LEU A CA 1
ATOM 760 C C . LEU A 1 94 ? 12.398 20.125 2.18 1 98.19 94 LEU A C 1
ATOM 762 O O . LEU A 1 94 ? 13.633 20.172 2.172 1 98.19 94 LEU A O 1
ATOM 766 N N . GLY A 1 95 ? 11.695 19.562 1.214 1 98.25 95 GLY A N 1
ATOM 767 C CA . GLY A 1 95 ? 12.266 19.312 -0.101 1 98.25 95 GLY A CA 1
ATOM 768 C C . GLY A 1 95 ? 11.914 20.391 -1.119 1 98.25 95 GLY A C 1
ATOM 769 O O . GLY A 1 95 ? 11.547 21.5 -0.752 1 98.25 95 GLY A O 1
ATOM 770 N N . GLU A 1 96 ? 12.125 20.031 -2.375 1 98.06 96 GLU A N 1
ATOM 771 C CA . GLU A 1 96 ? 11.711 20.938 -3.441 1 98.06 96 GLU A CA 1
ATOM 772 C C . GLU A 1 96 ? 10.203 21.172 -3.414 1 98.06 96 GLU A C 1
ATOM 774 O O . GLU A 1 96 ? 9.445 20.297 -2.996 1 98.06 96 GLU A O 1
ATOM 779 N N . GLU A 1 97 ? 9.836 22.312 -3.842 1 98.38 97 GLU A N 1
ATOM 780 C CA . GLU A 1 97 ? 8.43 22.719 -3.863 1 98.38 97 GLU A CA 1
ATOM 781 C C . GLU A 1 97 ? 7.977 23.047 -5.277 1 98.38 97 GLU A C 1
ATOM 783 O O . GLU A 1 97 ? 8.797 23.328 -6.152 1 98.38 97 GLU A O 1
ATOM 788 N N . LYS A 1 98 ? 6.719 22.969 -5.5 1 98.44 98 LYS A N 1
ATOM 789 C CA . LYS A 1 98 ? 6.105 23.359 -6.766 1 98.44 98 LYS A CA 1
ATOM 790 C C . LYS A 1 98 ? 4.977 24.359 -6.547 1 98.44 98 LYS A C 1
ATOM 792 O O . LYS A 1 98 ? 4.121 24.156 -5.684 1 98.44 98 LYS A O 1
ATOM 797 N N . ASN A 1 99 ? 5.039 25.469 -7.215 1 98 99 ASN A N 1
ATOM 798 C CA . ASN A 1 99 ? 3.951 26.438 -7.227 1 98 99 ASN A CA 1
ATOM 799 C C . ASN A 1 99 ? 3.018 26.219 -8.414 1 98 99 ASN A C 1
ATOM 801 O O . ASN A 1 99 ? 3.445 26.281 -9.57 1 98 99 ASN A O 1
ATOM 805 N N . ASP A 1 100 ? 1.801 25.906 -8.141 1 97.75 100 ASP A N 1
ATOM 806 C CA . ASP A 1 100 ? 0.769 25.781 -9.164 1 97.75 100 ASP A CA 1
ATOM 807 C C . ASP A 1 100 ? -0.228 26.938 -9.07 1 97.75 100 ASP A C 1
ATOM 809 O O . ASP A 1 100 ? -1.411 26.719 -8.805 1 97.75 100 ASP A O 1
ATOM 813 N N . ARG A 1 101 ? 0.186 28.109 -9.438 1 96.44 101 ARG A N 1
ATOM 814 C CA . ARG A 1 101 ? -0.558 29.344 -9.234 1 96.44 101 ARG A CA 1
ATOM 815 C C . ARG A 1 101 ? -1.675 29.484 -10.266 1 96.44 101 ARG A C 1
ATOM 817 O O . ARG A 1 101 ? -2.578 30.312 -10.102 1 96.44 101 ARG A O 1
ATOM 824 N N . LEU A 1 102 ? -1.558 28.688 -11.359 1 96 102 LEU A N 1
ATOM 825 C CA . LEU A 1 102 ? -2.516 28.844 -12.453 1 96 102 LEU A CA 1
ATOM 826 C C . LEU A 1 102 ? -3.588 27.75 -12.383 1 96 102 LEU A C 1
ATOM 828 O O . LEU A 1 102 ? -4.363 27.594 -13.328 1 96 102 LEU A O 1
ATOM 832 N N . TYR A 1 103 ? -3.68 27.047 -11.297 1 97 103 TYR A N 1
ATOM 833 C CA . TYR A 1 103 ? -4.742 26.078 -11.102 1 97 103 TYR A CA 1
ATOM 834 C C . TYR A 1 103 ? -4.77 25.062 -12.242 1 97 103 TYR A C 1
ATOM 836 O O . TYR A 1 103 ? -5.797 24.891 -12.906 1 97 103 TYR A O 1
ATOM 844 N N . SER A 1 104 ? -3.756 24.281 -12.477 1 95.12 104 SER A N 1
ATOM 845 C CA . SER A 1 104 ? -3.553 23.406 -13.617 1 95.12 104 SER A CA 1
ATOM 846 C C . SER A 1 104 ? -4.73 22.453 -13.805 1 95.12 104 SER A C 1
ATOM 848 O O . SER A 1 104 ? -4.984 21.984 -14.914 1 95.12 104 SER A O 1
ATOM 850 N N . HIS A 1 105 ? -5.512 22.234 -12.75 1 97 105 HIS A N 1
ATOM 851 C CA . HIS A 1 105 ? -6.625 21.297 -12.836 1 97 105 HIS A CA 1
ATOM 852 C C . HIS A 1 105 ? -7.93 21.938 -12.391 1 97 105 HIS A C 1
ATOM 854 O O . HIS A 1 105 ? -8.867 21.25 -11.992 1 97 105 HIS A O 1
ATOM 860 N N . GLY A 1 106 ? -7.953 23.234 -12.297 1 97.5 106 GLY A N 1
ATOM 861 C CA . GLY A 1 106 ? -9.148 23.984 -11.953 1 97.5 106 GLY A CA 1
ATOM 862 C C . GLY A 1 106 ? -9.289 24.25 -10.469 1 97.5 106 GLY A C 1
ATOM 863 O O . GLY A 1 106 ? -8.406 23.891 -9.688 1 97.5 106 GLY A O 1
ATOM 864 N N . LYS A 1 107 ? -10.383 24.844 -10.055 1 97.88 107 LYS A N 1
ATOM 865 C CA . LYS A 1 107 ? -10.578 25.281 -8.672 1 97.88 107 LYS A CA 1
ATOM 866 C C . LYS A 1 107 ? -11.516 24.328 -7.93 1 97.88 107 LYS A C 1
ATOM 868 O O . LYS A 1 107 ? -11.781 24.531 -6.738 1 97.88 107 LYS A O 1
ATOM 873 N N . SER A 1 108 ? -12.07 23.391 -8.633 1 97.56 108 SER A N 1
ATOM 874 C CA . SER A 1 108 ? -12.891 22.328 -8.047 1 97.56 108 SER A CA 1
ATOM 875 C C . SER A 1 108 ? -12.32 20.953 -8.359 1 97.56 108 SER A C 1
ATOM 877 O O . SER A 1 108 ? -12.383 20.484 -9.5 1 97.56 108 SER A O 1
ATOM 879 N N . LEU A 1 109 ? -11.789 20.312 -7.34 1 97.38 109 LEU A N 1
ATOM 880 C CA . LEU A 1 109 ? -11.062 19.062 -7.527 1 97.38 109 LEU A CA 1
ATOM 881 C C . LEU A 1 109 ? -11.781 17.906 -6.844 1 97.38 109 LEU A C 1
ATOM 883 O O . LEU A 1 109 ? -12.328 18.062 -5.75 1 97.38 109 LEU A O 1
ATOM 887 N N . SER A 1 110 ? -11.82 16.766 -7.441 1 94 110 SER A N 1
ATOM 888 C CA . SER A 1 110 ? -12.164 15.516 -6.758 1 94 110 SER A CA 1
ATOM 889 C C . SER A 1 110 ? -10.961 14.945 -6.016 1 94 110 SER A C 1
ATOM 891 O O . SER A 1 110 ? -9.828 15.398 -6.219 1 94 110 SER A O 1
ATOM 893 N N . ARG A 1 111 ? -11.203 13.969 -5.195 1 89 111 ARG A N 1
ATOM 894 C CA . ARG A 1 111 ? -10.109 13.32 -4.48 1 89 111 ARG A CA 1
ATOM 895 C C . ARG A 1 111 ? -9.125 12.672 -5.449 1 89 111 ARG A C 1
ATOM 897 O O . ARG A 1 111 ? -7.91 12.742 -5.25 1 89 111 ARG A O 1
ATOM 904 N N . LEU A 1 112 ? -9.68 12.047 -6.488 1 86.31 112 LEU A N 1
ATOM 905 C CA . LEU A 1 112 ? -8.836 11.414 -7.496 1 86.31 112 LEU A CA 1
ATOM 906 C C . LEU A 1 112 ? -7.988 12.445 -8.227 1 86.31 112 LEU A C 1
ATOM 908 O O . LEU A 1 112 ? -6.852 12.164 -8.609 1 86.31 1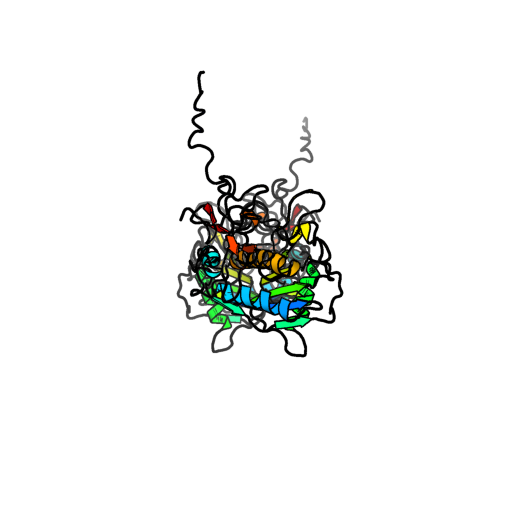12 LEU A O 1
ATOM 912 N N . TRP A 1 113 ? -8.43 13.664 -8.336 1 91.62 113 TRP A N 1
ATOM 913 C CA . TRP A 1 113 ? -7.719 14.695 -9.078 1 91.62 113 TRP A CA 1
ATOM 914 C C . TRP A 1 113 ? -6.512 15.195 -8.289 1 91.62 113 TRP A C 1
ATOM 916 O O . TRP A 1 113 ? -5.594 15.789 -8.859 1 91.62 113 TRP A O 1
ATOM 926 N N . ILE A 1 114 ? -6.527 14.969 -7.016 1 96.81 114 ILE A N 1
ATOM 927 C CA . ILE A 1 114 ? -5.344 15.336 -6.242 1 96.81 114 ILE A CA 1
ATOM 928 C C . ILE A 1 114 ? -4.133 14.555 -6.762 1 96.81 114 ILE A C 1
ATOM 930 O O . ILE A 1 114 ? -3.027 15.094 -6.836 1 96.81 114 ILE A O 1
ATOM 934 N N . GLN A 1 115 ? -4.371 13.305 -7.168 1 96.5 115 GLN A N 1
ATOM 935 C CA . GLN A 1 115 ? -3.283 12.516 -7.742 1 96.5 115 GLN A CA 1
ATOM 936 C C . GLN A 1 115 ? -2.82 13.102 -9.07 1 96.5 115 GLN A C 1
ATOM 938 O O . GLN A 1 115 ? -1.628 13.07 -9.383 1 96.5 115 GLN A O 1
ATOM 943 N N . SER A 1 116 ? -3.732 13.641 -9.844 1 96.44 116 SER A N 1
ATOM 944 C CA . SER A 1 116 ? -3.369 14.281 -11.109 1 96.44 116 SER A CA 1
ATOM 945 C C . SER A 1 116 ? -2.537 15.539 -10.867 1 96.44 116 SER A C 1
ATOM 947 O O . SER A 1 116 ? -1.633 15.844 -11.648 1 96.44 116 SER A O 1
ATOM 949 N N . VAL A 1 117 ? -2.867 16.234 -9.797 1 98.38 117 VAL A N 1
ATOM 950 C CA . VAL A 1 117 ? -2.078 17.406 -9.422 1 98.38 117 VAL A CA 1
ATOM 951 C C . VAL A 1 117 ? -0.646 16.984 -9.109 1 98.38 117 VAL A C 1
ATOM 953 O O . VAL A 1 117 ? 0.31 17.609 -9.555 1 98.38 117 VAL A O 1
ATOM 956 N N . ILE A 1 118 ? -0.486 15.891 -8.398 1 98.31 118 ILE A N 1
ATOM 957 C CA . ILE A 1 118 ? 0.832 15.367 -8.055 1 98.31 118 ILE A CA 1
ATOM 958 C C . ILE A 1 118 ? 1.552 14.914 -9.328 1 98.31 118 ILE A C 1
ATOM 960 O O . ILE A 1 118 ? 2.729 15.227 -9.523 1 98.31 118 ILE A O 1
ATOM 964 N N . LYS A 1 119 ? 0.807 14.234 -10.203 1 97.31 119 LYS A N 1
ATOM 965 C CA . LYS A 1 119 ? 1.386 13.789 -11.469 1 97.31 119 LYS A CA 1
ATOM 966 C C . LYS A 1 119 ? 1.918 14.977 -12.273 1 97.31 119 LYS A C 1
ATOM 968 O O . LYS A 1 119 ? 3.043 14.938 -12.773 1 97.31 119 LYS A O 1
ATOM 973 N N . SER A 1 120 ? 1.15 16.031 -12.352 1 97.56 120 SER A N 1
ATOM 974 C CA . SER A 1 120 ? 1.569 17.234 -13.07 1 97.56 120 SER A CA 1
ATOM 975 C C . SER A 1 120 ? 2.824 17.828 -12.453 1 97.56 120 SER A C 1
ATOM 977 O O . SER A 1 120 ? 3.699 18.328 -13.164 1 97.56 120 SER A O 1
ATOM 979 N N . ALA A 1 121 ? 2.922 17.766 -11.141 1 98.31 121 ALA A N 1
ATOM 980 C CA . ALA A 1 121 ? 4.051 18.359 -10.438 1 98.31 121 ALA A CA 1
ATOM 981 C C . ALA A 1 121 ? 5.336 17.578 -10.672 1 98.31 121 ALA A C 1
ATOM 983 O O . ALA A 1 121 ? 6.41 18.172 -10.82 1 98.31 121 ALA A O 1
ATOM 984 N N . ILE A 1 122 ? 5.227 16.234 -10.758 1 97.31 122 ILE A N 1
ATOM 985 C CA . ILE A 1 122 ? 6.438 15.43 -10.836 1 97.31 122 ILE A CA 1
ATOM 986 C C . ILE A 1 122 ? 6.836 15.242 -12.297 1 97.31 122 ILE A C 1
ATOM 988 O O . ILE A 1 122 ? 7.949 14.789 -12.594 1 97.31 122 ILE A O 1
ATOM 992 N N . THR A 1 123 ? 5.93 15.57 -13.234 1 96.69 123 THR A N 1
ATOM 993 C CA . THR A 1 123 ? 6.234 15.43 -14.648 1 96.69 123 THR A CA 1
ATOM 994 C C . THR A 1 123 ? 6.34 16.797 -15.32 1 96.69 123 THR A C 1
ATOM 996 O O . THR A 1 123 ? 6.367 16.891 -16.547 1 96.69 123 THR A O 1
ATOM 999 N N . ALA A 1 124 ? 6.352 17.844 -14.531 1 95.62 124 ALA A N 1
ATOM 1000 C CA . ALA A 1 124 ? 6.414 19.203 -15.07 1 95.62 124 ALA A CA 1
ATOM 1001 C C . ALA A 1 124 ? 7.656 19.391 -15.938 1 95.62 124 ALA A C 1
ATOM 1003 O O . ALA A 1 124 ? 8.703 18.812 -15.664 1 95.62 124 ALA A O 1
ATOM 1004 N N . LYS A 1 125 ? 7.586 20.188 -16.938 1 93.5 125 LYS A N 1
ATOM 1005 C CA . LYS A 1 125 ? 8.703 20.469 -17.828 1 93.5 125 LYS A CA 1
ATOM 1006 C C . LYS A 1 125 ? 9.781 21.281 -17.125 1 93.5 125 LYS A C 1
ATOM 1008 O O . LYS A 1 125 ? 10.977 21.062 -17.344 1 93.5 125 LYS A O 1
ATOM 1013 N N . THR A 1 126 ? 9.266 22.203 -16.281 1 92.81 126 THR A N 1
ATOM 1014 C CA . THR A 1 126 ? 10.195 23.078 -15.578 1 92.81 126 THR A CA 1
ATOM 1015 C C . THR A 1 126 ? 10.227 22.75 -14.094 1 92.81 126 THR A C 1
ATOM 1017 O O . THR A 1 126 ? 9.188 22.781 -13.422 1 92.81 126 THR A O 1
ATOM 1020 N N . ARG A 1 127 ? 11.391 22.422 -13.602 1 94.06 127 ARG A N 1
ATOM 1021 C CA . ARG A 1 127 ? 11.672 22.156 -12.195 1 94.06 127 ARG A CA 1
ATOM 1022 C C . ARG A 1 127 ? 10.688 21.141 -11.633 1 94.06 127 ARG A C 1
ATOM 1024 O O . ARG A 1 127 ? 9.992 21.406 -10.648 1 94.06 127 ARG A O 1
ATOM 1031 N N . PRO A 1 128 ? 10.562 19.969 -12.234 1 97.06 128 PRO A N 1
ATOM 1032 C CA . PRO A 1 128 ? 9.688 18.938 -11.672 1 97.06 128 PRO A CA 1
ATOM 1033 C C . PRO A 1 128 ? 10.078 18.562 -10.25 1 97.06 128 PRO A C 1
ATOM 1035 O O . PRO A 1 128 ? 11.25 18.625 -9.883 1 97.06 128 PRO A O 1
ATOM 1038 N N . LEU A 1 129 ? 9.086 18.234 -9.453 1 98.19 129 LEU A N 1
ATOM 1039 C CA . LEU A 1 129 ? 9.398 17.656 -8.148 1 98.19 129 LEU A CA 1
ATOM 1040 C C . LEU A 1 129 ? 10.102 16.312 -8.312 1 98.19 129 LEU A C 1
ATOM 1042 O O . LEU A 1 129 ? 9.828 15.57 -9.258 1 98.19 129 LEU A O 1
ATOM 1046 N N . PRO A 1 130 ? 11.008 16.016 -7.41 1 97.19 130 PRO A N 1
ATOM 1047 C CA . PRO A 1 130 ? 11.664 14.703 -7.465 1 97.19 130 PRO A CA 1
ATOM 1048 C C . PRO A 1 130 ? 10.703 13.555 -7.184 1 97.19 130 PRO A C 1
ATOM 1050 O O . PRO A 1 130 ? 9.789 13.695 -6.371 1 97.19 130 PRO A O 1
ATOM 1053 N N . ILE A 1 131 ? 10.891 12.477 -7.914 1 94.88 131 ILE A N 1
ATOM 1054 C CA . ILE A 1 131 ? 10.242 11.219 -7.574 1 94.88 131 ILE A CA 1
ATOM 1055 C C . ILE A 1 131 ? 11.023 10.516 -6.461 1 94.88 131 ILE A C 1
ATOM 1057 O O . ILE A 1 131 ? 12.133 10.023 -6.688 1 94.88 131 ILE A O 1
ATOM 1061 N N . ASN A 1 132 ? 10.43 10.477 -5.25 1 94.12 132 ASN A N 1
ATOM 1062 C CA . ASN A 1 132 ? 11.109 9.984 -4.055 1 94.12 132 ASN A CA 1
ATOM 1063 C C . ASN A 1 132 ? 10.242 8.977 -3.299 1 94.12 132 ASN A C 1
ATOM 1065 O O . ASN A 1 132 ? 9.742 9.273 -2.215 1 94.12 132 ASN A O 1
ATOM 1069 N N . PRO A 1 133 ? 10.172 7.754 -3.777 1 91.31 133 PRO A N 1
ATOM 1070 C CA . PRO A 1 133 ? 9.305 6.762 -3.137 1 91.31 133 PRO A CA 1
ATOM 1071 C C . PRO A 1 133 ? 9.828 6.316 -1.771 1 91.31 133 PRO A C 1
ATOM 1073 O O . PRO A 1 133 ? 9.055 5.836 -0.938 1 91.31 133 PRO A O 1
ATOM 1076 N N . ARG A 1 134 ? 11.094 6.492 -1.507 1 89.5 134 ARG A N 1
ATOM 1077 C CA . ARG A 1 134 ? 11.719 5.969 -0.296 1 89.5 134 ARG A CA 1
ATOM 1078 C C . ARG A 1 134 ? 11.43 6.871 0.901 1 89.5 134 ARG A C 1
ATOM 1080 O O . ARG A 1 134 ? 11.164 6.383 2.002 1 89.5 134 ARG A O 1
ATOM 1087 N N . SER A 1 135 ? 11.477 8.141 0.588 1 91.88 135 SER A N 1
ATOM 1088 C CA . SER A 1 135 ? 11.477 9.031 1.746 1 91.88 135 SER A CA 1
ATOM 1089 C C . SER A 1 135 ? 10.602 10.258 1.504 1 91.88 135 SER A C 1
ATOM 1091 O O . SER A 1 135 ? 10.453 11.102 2.389 1 91.88 135 SER A O 1
ATOM 1093 N N . GLY A 1 136 ? 10.023 10.25 0.411 1 94.81 136 GLY A N 1
ATOM 1094 C CA . GLY A 1 136 ? 9.289 11.453 0.058 1 94.81 136 GLY A CA 1
ATOM 1095 C C . GLY A 1 136 ? 7.848 11.43 0.525 1 94.81 136 GLY A C 1
ATOM 1096 O O . GLY A 1 136 ? 7.207 10.375 0.528 1 94.81 136 GLY A O 1
ATOM 1097 N N . LEU A 1 137 ? 7.371 12.539 0.933 1 97.06 137 LEU A N 1
ATOM 1098 C CA . LEU A 1 137 ? 5.977 12.859 1.211 1 97.06 137 LEU A CA 1
ATOM 1099 C C . LEU A 1 137 ? 5.523 14.07 0.402 1 97.06 137 LEU A C 1
ATOM 1101 O O . LEU A 1 137 ? 6.184 15.109 0.411 1 97.06 137 LEU A O 1
ATOM 1105 N N . TYR A 1 138 ? 4.441 13.93 -0.329 1 98.69 138 TYR A N 1
ATOM 1106 C CA . TYR A 1 138 ? 3.939 15.023 -1.154 1 98.69 138 TYR A CA 1
ATOM 1107 C C . TYR A 1 138 ? 2.746 15.703 -0.494 1 98.69 138 TYR A C 1
ATOM 1109 O O . TYR A 1 138 ? 1.708 15.078 -0.276 1 98.69 138 TYR A O 1
ATOM 1117 N N . LEU A 1 139 ? 2.889 16.906 -0.165 1 98.88 139 LEU A N 1
ATOM 1118 C CA . LEU A 1 139 ? 1.879 17.688 0.527 1 98.88 139 LEU A CA 1
ATOM 1119 C C . LEU A 1 139 ? 1.224 18.688 -0.424 1 98.88 139 LEU A C 1
ATOM 1121 O O . LEU A 1 139 ? 1.865 19.641 -0.872 1 98.88 139 LEU A O 1
ATOM 1125 N N . VAL A 1 140 ? -0.031 18.422 -0.757 1 98.88 140 VAL A N 1
ATOM 1126 C CA . VAL A 1 140 ? -0.792 19.312 -1.617 1 98.88 140 VAL A CA 1
ATOM 1127 C C . VAL A 1 140 ? -1.599 20.297 -0.761 1 98.88 140 VAL A C 1
ATOM 1129 O O . VAL A 1 140 ? -2.504 19.891 -0.03 1 98.88 140 VAL A O 1
ATOM 1132 N N . LEU A 1 141 ? -1.25 21.547 -0.842 1 98.94 141 LEU A N 1
ATOM 1133 C CA . LEU A 1 141 ? -1.961 22.594 -0.117 1 98.94 141 LEU A CA 1
ATOM 1134 C C . LEU A 1 141 ? -2.758 23.469 -1.075 1 98.94 141 LEU A C 1
ATOM 1136 O O . LEU A 1 141 ? -2.191 24.078 -1.992 1 98.94 141 LEU A O 1
ATOM 1140 N N . THR A 1 142 ? -4.074 23.531 -0.892 1 98.81 142 THR A N 1
ATOM 1141 C CA . THR A 1 142 ? -4.891 24.359 -1.777 1 98.81 142 THR A CA 1
ATOM 1142 C C . THR A 1 142 ? -5.215 25.703 -1.126 1 98.81 142 THR A C 1
ATOM 1144 O O . THR A 1 142 ? -5.477 25.766 0.078 1 98.81 142 THR A O 1
ATOM 1147 N N . ALA A 1 143 ? -5.176 26.734 -1.935 1 98.75 143 ALA A N 1
ATOM 1148 C CA . ALA A 1 143 ? -5.5 28.078 -1.482 1 98.75 143 ALA A CA 1
ATOM 1149 C C . ALA A 1 143 ? -6.973 28.188 -1.089 1 98.75 143 ALA A C 1
ATOM 1151 O O . ALA A 1 143 ? -7.723 27.219 -1.194 1 98.75 143 ALA A O 1
ATOM 1152 N N . ASP A 1 144 ? -7.355 29.375 -0.516 1 98.25 144 ASP A N 1
ATOM 1153 C CA . ASP A 1 144 ? -8.656 29.531 0.129 1 98.25 144 ASP A CA 1
ATOM 1154 C C . ASP A 1 144 ? -9.766 29.672 -0.906 1 98.25 144 ASP A C 1
ATOM 1156 O O . ASP A 1 144 ? -10.945 29.734 -0.553 1 98.25 144 ASP A O 1
ATOM 1160 N N . ASP A 1 145 ? -9.422 29.672 -2.213 1 98.25 145 ASP A N 1
ATOM 1161 C CA . ASP A 1 145 ? -10.438 29.766 -3.258 1 98.25 145 ASP A CA 1
ATOM 1162 C C . ASP A 1 145 ? -10.547 28.469 -4.047 1 98.25 145 ASP A C 1
ATOM 1164 O O . ASP A 1 145 ? -11.102 28.453 -5.148 1 98.25 145 ASP A O 1
ATOM 1168 N N . VAL A 1 146 ? -9.969 27.359 -3.582 1 98.44 146 VAL A N 1
ATOM 1169 C CA . VAL A 1 146 ? -10.023 26.047 -4.234 1 98.44 146 VAL A CA 1
ATOM 1170 C C . VAL A 1 146 ? -10.898 25.109 -3.418 1 98.44 146 VAL A C 1
ATOM 1172 O O . VAL A 1 146 ? -10.742 25 -2.199 1 98.44 146 VAL A O 1
ATOM 1175 N N . TYR A 1 147 ? -11.891 24.469 -4.078 1 97.5 147 TYR A N 1
ATOM 1176 C CA . TYR A 1 147 ? -12.742 23.453 -3.463 1 97.5 147 TYR A CA 1
ATOM 1177 C C . TYR A 1 147 ? -12.258 22.062 -3.809 1 97.5 147 TYR A C 1
ATOM 1179 O O . TYR A 1 147 ? -11.953 21.766 -4.969 1 97.5 147 TYR A O 1
ATOM 1187 N N . VAL A 1 148 ? -12.094 21.219 -2.836 1 97 148 VAL A N 1
ATOM 1188 C CA . VAL A 1 148 ? -11.828 19.797 -3.01 1 97 148 VAL A CA 1
ATOM 1189 C C . VAL A 1 148 ? -13.016 18.984 -2.516 1 97 148 VAL A C 1
ATOM 1191 O O . VAL A 1 148 ? -13.641 19.328 -1.51 1 97 148 VAL A O 1
ATOM 1194 N N . GLN A 1 149 ? -13.289 17.875 -3.123 1 94.81 149 GLN A N 1
ATOM 1195 C CA . GLN A 1 149 ? -14.422 17.016 -2.777 1 94.81 149 GLN A CA 1
ATOM 1196 C C . GLN A 1 149 ? -14.469 16.75 -1.275 1 94.81 149 GLN A C 1
ATOM 1198 O O . GLN A 1 149 ? -13.461 16.375 -0.669 1 94.81 149 GLN A O 1
ATOM 1203 N N . ASP A 1 150 ? -15.688 17.016 -0.64 1 91.31 150 ASP A N 1
ATOM 1204 C CA . ASP A 1 150 ? -16.031 16.766 0.755 1 91.31 150 ASP A CA 1
ATOM 1205 C C . ASP A 1 150 ? -15.352 17.781 1.681 1 91.31 150 ASP A C 1
ATOM 1207 O O . ASP A 1 150 ? -15.492 17.688 2.904 1 91.31 150 ASP A O 1
ATOM 1211 N N . PHE A 1 151 ? -14.648 18.797 1.08 1 95.5 151 PHE A N 1
ATOM 1212 C CA . PHE A 1 151 ? -14.047 19.859 1.884 1 95.5 151 PHE A CA 1
ATOM 1213 C C . PHE A 1 151 ? -15.109 20.625 2.65 1 95.5 151 PHE A C 1
ATOM 1215 O O . PHE A 1 151 ? -16.156 20.984 2.094 1 95.5 151 PHE A O 1
ATOM 1222 N N . CYS A 1 152 ? -14.969 20.859 3.939 1 91.88 152 CYS A N 1
ATOM 1223 C CA . CYS A 1 152 ? -15.836 21.641 4.805 1 91.88 152 CYS A CA 1
ATOM 1224 C C . CYS A 1 152 ? -17.109 20.875 5.145 1 91.88 152 CYS A C 1
ATOM 1226 O O . CYS A 1 152 ? -17.969 21.391 5.859 1 91.88 152 CYS A O 1
ATOM 1228 N N . THR A 1 153 ? -17.25 19.719 4.652 1 85.88 153 THR A N 1
ATOM 1229 C CA . THR A 1 153 ? -18.375 18.891 5.023 1 85.88 153 THR A CA 1
ATOM 1230 C C . THR A 1 153 ? -17.922 17.719 5.895 1 85.88 153 THR A C 1
ATOM 1232 O O . THR A 1 153 ? -18.359 17.578 7.043 1 85.88 153 THR A O 1
ATOM 1235 N N . SER A 1 154 ? -16.953 16.969 5.355 1 86.62 154 SER A N 1
ATOM 1236 C CA . SER A 1 154 ? -16.547 15.781 6.102 1 86.62 154 SER A CA 1
ATOM 1237 C C . SER A 1 154 ? -15.039 15.766 6.344 1 86.62 154 SER A C 1
ATOM 1239 O O . SER A 1 154 ? -14.547 14.992 7.164 1 86.62 154 SER A O 1
ATOM 1241 N N . VAL A 1 155 ? -14.359 16.641 5.656 1 93.94 155 VAL A N 1
ATOM 1242 C CA . VA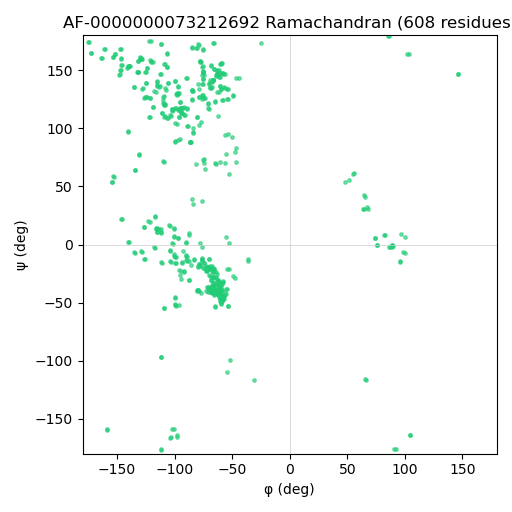L A 1 155 ? -12.906 16.578 5.816 1 93.94 155 VAL A CA 1
ATOM 1243 C C . VAL A 1 155 ? -12.305 17.969 5.688 1 93.94 155 VAL A C 1
ATOM 1245 O O . VAL A 1 155 ? -12.844 18.828 4.973 1 93.94 155 VAL A O 1
ATOM 1248 N N . CYS A 1 156 ? -11.266 18.281 6.379 1 97.38 156 CYS A N 1
ATOM 1249 C CA . CYS A 1 156 ? -10.445 19.484 6.223 1 97.38 156 CYS A CA 1
ATOM 1250 C C . CYS A 1 156 ? -9.133 19.156 5.512 1 97.38 156 CYS A C 1
ATOM 1252 O O . CYS A 1 156 ? -8.43 20.047 5.051 1 97.38 156 CYS A O 1
ATOM 1254 N N . GLY A 1 157 ? -8.781 17.906 5.406 1 97.69 157 GLY A N 1
ATOM 1255 C CA . GLY A 1 157 ? -7.641 17.266 4.762 1 97.69 157 GLY A CA 1
ATOM 1256 C C . GLY A 1 157 ? -7.734 15.758 4.746 1 97.69 157 GLY A C 1
ATOM 1257 O O . GLY A 1 157 ? -8.633 15.18 5.363 1 97.69 157 GLY A O 1
ATOM 1258 N N . PHE A 1 158 ? -6.949 15.172 3.967 1 96.75 158 PHE A N 1
ATOM 1259 C CA . PHE A 1 158 ? -6.828 13.719 3.984 1 96.75 158 PHE A CA 1
ATOM 1260 C C . PHE A 1 158 ? -5.453 13.289 3.484 1 96.75 158 PHE A C 1
ATOM 1262 O O . PHE A 1 158 ? -4.719 14.086 2.902 1 96.75 158 PHE A O 1
ATOM 1269 N N . HIS A 1 159 ? -5.113 12.047 3.824 1 96.69 159 HIS A N 1
ATOM 1270 C CA . HIS A 1 159 ? -3.898 11.477 3.246 1 96.69 159 HIS A CA 1
ATOM 1271 C C . HIS A 1 159 ? -4.195 10.172 2.518 1 96.69 159 HIS A C 1
ATOM 1273 O O . HIS A 1 159 ? -5.211 9.516 2.787 1 96.69 159 HIS A O 1
ATOM 1279 N N . TYR A 1 160 ? -3.408 9.93 1.578 1 94.69 160 TYR A N 1
ATOM 1280 C CA . TYR A 1 160 ? -3.451 8.695 0.805 1 94.69 160 TYR A CA 1
ATOM 1281 C C . TYR A 1 160 ? -2.115 8.438 0.12 1 94.69 160 TYR A C 1
ATOM 1283 O O . TYR A 1 160 ? -1.063 8.836 0.625 1 94.69 160 TYR A O 1
ATOM 1291 N N . PHE A 1 161 ? -2.152 7.582 -0.958 1 95.31 161 PHE A N 1
ATOM 1292 C CA . PHE A 1 161 ? -0.994 7.34 -1.812 1 95.31 161 PHE A CA 1
ATOM 1293 C C . PHE A 1 161 ? -1.404 7.289 -3.279 1 95.31 161 PHE A C 1
ATOM 1295 O O . PHE A 1 161 ? -2.568 7.031 -3.594 1 95.31 161 PHE A O 1
ATOM 1302 N N . THR A 1 162 ? -0.447 7.621 -4.152 1 95.81 162 THR A N 1
ATOM 1303 C CA . THR A 1 162 ? -0.754 7.621 -5.578 1 95.81 162 THR A CA 1
ATOM 1304 C C . THR A 1 162 ? -0.813 6.195 -6.117 1 95.81 162 THR A C 1
ATOM 1306 O O . THR A 1 162 ? -0.061 5.324 -5.672 1 95.81 162 THR A O 1
ATOM 1309 N N . PHE A 1 163 ? -1.64 6.023 -7.094 1 92.62 163 PHE A N 1
ATOM 1310 C CA . PHE A 1 163 ? -1.697 4.758 -7.816 1 92.62 163 PHE A CA 1
ATOM 1311 C C . PHE A 1 163 ? -0.647 4.715 -8.922 1 92.62 163 PHE A C 1
ATOM 1313 O O . PHE A 1 163 ? -0.522 5.66 -9.703 1 92.62 163 PHE A O 1
ATOM 1320 N N . PRO A 1 164 ? 0.058 3.602 -8.953 1 90.81 164 PRO A N 1
ATOM 1321 C CA . PRO A 1 164 ? 1.037 3.486 -10.031 1 90.81 164 PRO A CA 1
ATOM 1322 C C . PRO A 1 164 ? 0.399 3.582 -11.422 1 90.81 164 PRO A C 1
ATOM 1324 O O . PRO A 1 164 ? 1.003 4.129 -12.344 1 90.81 164 PRO A O 1
ATOM 1327 N N . SER A 1 165 ? -0.782 3.115 -11.594 1 88.69 165 SER A N 1
ATOM 1328 C CA . SER A 1 165 ? -1.461 3.162 -12.883 1 88.69 165 SER A CA 1
ATOM 1329 C C . SER A 1 165 ? -1.77 4.598 -13.297 1 88.69 165 SER A C 1
ATOM 1331 O O . SER A 1 165 ? -1.953 4.883 -14.484 1 88.69 165 SER A O 1
ATOM 1333 N N . LEU A 1 166 ? -1.854 5.527 -12.352 1 90.94 166 LEU A N 1
ATOM 1334 C CA . LEU A 1 166 ? -2.184 6.922 -12.625 1 90.94 166 LEU A CA 1
ATOM 1335 C C . LEU A 1 166 ? -0.923 7.781 -12.664 1 90.94 166 LEU A C 1
ATOM 1337 O O . LEU A 1 166 ? -0.732 8.57 -13.586 1 90.94 166 LEU A O 1
ATOM 1341 N N . VAL A 1 167 ? -0.048 7.566 -11.656 1 94.69 167 VAL A N 1
ATOM 1342 C CA . VAL A 1 167 ? 1.043 8.516 -11.438 1 94.69 167 VAL A CA 1
ATOM 1343 C C . VAL A 1 167 ? 2.375 7.852 -11.781 1 94.69 167 VAL A C 1
ATOM 1345 O O . VAL A 1 167 ? 3.383 8.531 -11.977 1 94.69 167 VAL A O 1
ATOM 1348 N N . GLY A 1 168 ? 2.393 6.504 -11.898 1 91.44 168 GLY A N 1
ATOM 1349 C CA . GLY A 1 168 ? 3.609 5.781 -12.234 1 91.44 168 GLY A CA 1
ATOM 1350 C C . GLY A 1 168 ? 4.348 5.254 -11.023 1 91.44 168 GLY A C 1
ATOM 1351 O O . GLY A 1 168 ? 5.219 4.391 -11.148 1 91.44 168 GLY A O 1
ATOM 1352 N N . TYR A 1 169 ? 4.004 5.738 -9.812 1 92.5 169 TYR A N 1
ATOM 1353 C CA . TYR A 1 169 ? 4.664 5.398 -8.562 1 92.5 169 TYR A CA 1
ATOM 1354 C C . TYR A 1 169 ? 3.672 5.379 -7.406 1 92.5 169 TYR A C 1
ATOM 1356 O O . TYR A 1 169 ? 2.604 5.988 -7.492 1 92.5 169 TYR A O 1
ATOM 1364 N N . THR A 1 170 ? 4.043 4.59 -6.406 1 94.06 170 THR A N 1
ATOM 1365 C CA . THR A 1 170 ? 3.342 4.691 -5.129 1 94.06 170 THR A CA 1
ATOM 1366 C C . THR A 1 170 ? 3.998 5.742 -4.238 1 94.06 170 THR A C 1
ATOM 1368 O O . THR A 1 170 ? 5.07 5.508 -3.68 1 94.06 170 THR A O 1
ATOM 1371 N N . LEU A 1 171 ? 3.377 6.871 -4.199 1 96.38 171 LEU A N 1
ATOM 1372 C CA . LEU A 1 171 ? 3.885 8 -3.422 1 96.38 171 LEU A CA 1
ATOM 1373 C C . LEU A 1 171 ? 2.891 8.406 -2.342 1 96.38 171 LEU A C 1
ATOM 1375 O O . LEU A 1 171 ? 1.75 8.766 -2.646 1 96.38 171 LEU A O 1
ATOM 1379 N N . PRO A 1 172 ? 3.291 8.32 -1.02 1 97.31 172 PRO A N 1
ATOM 1380 C CA . PRO A 1 172 ? 2.41 8.859 0.022 1 97.31 172 PRO A CA 1
ATOM 1381 C C . PRO A 1 172 ? 2.146 10.352 -0.139 1 97.31 172 PRO A C 1
ATOM 1383 O O . PRO A 1 172 ? 3.059 11.109 -0.48 1 97.31 172 PRO A O 1
ATOM 1386 N N . TYR A 1 173 ? 0.852 10.773 0.045 1 98.12 173 TYR A N 1
ATOM 1387 C CA . TYR A 1 173 ? 0.558 12.203 -0.056 1 98.12 173 TYR A CA 1
ATOM 1388 C C . TYR A 1 173 ? -0.564 12.594 0.898 1 98.12 173 TYR A C 1
ATOM 1390 O O . TYR A 1 173 ? -1.302 11.734 1.388 1 98.12 173 TYR A O 1
ATOM 1398 N N . ALA A 1 174 ? -0.644 13.859 1.198 1 98.5 174 ALA A N 1
ATOM 1399 C CA . ALA A 1 174 ? -1.754 14.469 1.927 1 98.5 174 ALA A CA 1
ATOM 1400 C C . ALA A 1 174 ? -2.248 15.727 1.221 1 98.5 174 ALA A C 1
ATOM 1402 O O . ALA A 1 174 ? -1.484 16.391 0.516 1 98.5 174 ALA A O 1
ATOM 1403 N N . TRP A 1 175 ? -3.49 15.953 1.353 1 98.62 175 TRP A N 1
ATOM 1404 C CA . TRP A 1 175 ? -4.098 17.219 0.953 1 98.62 175 TRP A CA 1
ATOM 1405 C C . TRP A 1 175 ? -4.652 17.969 2.162 1 98.62 175 TRP A C 1
ATOM 1407 O O . TRP A 1 175 ? -5.258 17.359 3.049 1 98.62 175 TRP A O 1
ATOM 1417 N N . VAL A 1 176 ? -4.414 19.25 2.209 1 98.75 176 VAL A N 1
ATOM 1418 C CA . VAL A 1 176 ? -5.023 20.125 3.203 1 98.75 176 VAL A CA 1
ATOM 1419 C C . VAL A 1 176 ? -5.52 21.406 2.527 1 98.75 176 VAL A C 1
ATOM 1421 O O . VAL A 1 176 ? -4.797 22.016 1.739 1 98.75 176 VAL A O 1
ATOM 1424 N N . GLY A 1 177 ? -6.707 21.844 2.865 1 98.69 177 GLY A N 1
ATOM 1425 C CA . GLY A 1 177 ? -7.27 23.047 2.273 1 98.69 177 GLY A CA 1
ATOM 1426 C C . GLY A 1 177 ? -7.266 24.234 3.217 1 98.69 177 GLY A C 1
ATOM 1427 O O . GLY A 1 177 ? -7.488 24.078 4.418 1 98.69 177 GLY A O 1
ATOM 1428 N N . ASN A 1 178 ? -6.938 25.375 2.688 1 98.81 178 ASN A N 1
ATOM 1429 C CA . ASN A 1 178 ? -7.152 26.609 3.438 1 98.81 178 ASN A CA 1
ATOM 1430 C C . ASN A 1 178 ? -8.641 26.953 3.555 1 98.81 178 ASN A C 1
ATOM 1432 O O . ASN A 1 178 ? -9.281 27.281 2.561 1 98.81 178 ASN A O 1
ATOM 1436 N N . SER A 1 179 ? -9.156 26.984 4.734 1 97.94 179 SER A N 1
ATOM 1437 C CA . SER A 1 179 ? -10.602 27.062 4.934 1 97.94 179 SER A CA 1
ATOM 1438 C C . SER A 1 179 ? -11.055 28.484 5.168 1 97.94 179 SER A C 1
ATOM 1440 O O . SER A 1 179 ? -12.234 28.75 5.414 1 97.94 179 SER A O 1
ATOM 1442 N N . ALA A 1 180 ? -10.195 29.438 5.051 1 97.81 180 ALA A N 1
ATOM 1443 C CA . ALA A 1 180 ? -10.453 30.828 5.461 1 97.81 180 ALA A CA 1
ATOM 1444 C C . ALA A 1 180 ? -11.719 31.359 4.785 1 97.81 180 ALA A C 1
ATOM 1446 O O . ALA A 1 180 ? -12.484 32.094 5.402 1 97.81 180 ALA A O 1
ATOM 1447 N N . ARG A 1 181 ? -11.953 31.031 3.582 1 96 181 ARG A N 1
ATOM 1448 C CA . ARG A 1 181 ? -13.062 31.594 2.816 1 96 181 ARG A CA 1
ATOM 1449 C C . ARG A 1 181 ? -14.289 30.688 2.889 1 96 181 ARG A C 1
ATOM 1451 O O . ARG A 1 181 ? -15.422 31.156 2.803 1 96 181 ARG A O 1
ATOM 1458 N N . PHE A 1 182 ? -14.062 29.375 3.037 1 94.69 182 PHE A N 1
ATOM 1459 C CA . PHE A 1 182 ? -15.156 28.422 2.877 1 94.69 182 PHE A CA 1
ATOM 1460 C C . PHE A 1 182 ? -15.758 28.062 4.227 1 94.69 182 PHE A C 1
ATOM 1462 O O . PHE A 1 182 ? -16.984 28.125 4.41 1 94.69 182 PHE A O 1
ATOM 1469 N N . CYS A 1 183 ? -14.961 27.656 5.16 1 95.06 183 CYS A N 1
ATOM 1470 C CA . CYS A 1 183 ? -15.5 27.078 6.391 1 95.06 183 CYS A CA 1
ATOM 1471 C C . CYS A 1 183 ? -14.523 27.25 7.543 1 95.06 183 CYS A C 1
ATOM 1473 O O . CYS A 1 183 ? -14.172 26.281 8.219 1 95.06 183 CYS A O 1
ATOM 1475 N N . PRO A 1 184 ? -14.062 28.469 7.836 1 94.69 184 PRO A N 1
ATOM 1476 C CA . PRO A 1 184 ? -13.094 28.672 8.914 1 94.69 184 PRO A CA 1
ATOM 1477 C C . PRO A 1 184 ? -13.602 28.172 10.266 1 94.69 184 PRO A C 1
ATOM 1479 O O . PRO A 1 184 ? -12.82 27.688 11.086 1 94.69 184 PRO A O 1
ATOM 1482 N N . GLY A 1 185 ? -14.883 28.25 10.5 1 91.88 185 GLY A N 1
ATOM 1483 C CA . GLY A 1 185 ? -15.461 27.781 11.75 1 91.88 185 GLY A CA 1
ATOM 1484 C C . GLY A 1 185 ? -15.336 26.281 11.945 1 91.88 185 GLY A C 1
ATOM 1485 O O . GLY A 1 185 ? -15.406 25.781 13.078 1 91.88 185 GLY A O 1
ATOM 1486 N N . GLN A 1 186 ? -15.148 25.578 10.891 1 91.44 186 GLN A N 1
ATOM 1487 C CA . GLN A 1 186 ? -15.031 24.125 10.938 1 91.44 186 GLN A CA 1
ATOM 1488 C C . GLN A 1 186 ? -13.57 23.688 10.883 1 91.44 186 GLN A C 1
ATOM 1490 O O . GLN A 1 186 ? -13.086 23 11.789 1 91.44 186 GLN A O 1
ATOM 1495 N N . CYS A 1 187 ? -12.852 24.141 9.945 1 95.12 187 CYS A N 1
ATOM 1496 C CA . CYS A 1 187 ? -11.531 23.594 9.672 1 95.12 187 CYS A CA 1
ATOM 1497 C C . CYS A 1 187 ? -10.438 24.453 10.289 1 95.12 187 CYS A C 1
ATOM 1499 O O . CYS A 1 187 ? -9.281 24.062 10.352 1 95.12 187 CYS A O 1
ATOM 1501 N N . ALA A 1 188 ? -10.781 25.625 10.758 1 95.56 188 ALA A N 1
ATOM 1502 C CA . ALA A 1 188 ? -9.812 26.469 11.445 1 95.56 188 ALA A CA 1
ATOM 1503 C C . ALA A 1 188 ? -10.188 26.672 12.906 1 95.56 188 ALA A C 1
ATOM 1505 O O . ALA A 1 188 ? -9.695 27.578 13.562 1 95.56 188 ALA A O 1
ATOM 1506 N N . TYR A 1 189 ? -11.133 25.844 13.375 1 90.81 189 TYR A N 1
ATOM 1507 C CA . TYR A 1 189 ? -11.414 25.844 14.805 1 90.81 189 TYR A CA 1
ATOM 1508 C C . TYR A 1 189 ? -10.172 25.469 15.602 1 90.81 189 TYR A C 1
ATOM 1510 O O . TYR A 1 189 ? -9.453 24.531 15.242 1 90.81 189 TYR A O 1
ATOM 1518 N N . PRO A 1 190 ? -9.867 26.234 16.688 1 92 190 PRO A N 1
ATOM 1519 C CA . PRO A 1 190 ? -10.727 27.156 17.438 1 92 190 PRO A CA 1
ATOM 1520 C C . PRO A 1 190 ? -10.422 28.625 17.125 1 92 190 PRO A C 1
ATOM 1522 O O . PRO A 1 190 ? -10.82 29.516 17.875 1 92 190 PRO A O 1
ATOM 1525 N N . PHE A 1 191 ? -9.711 28.906 16.031 1 95.81 191 PHE A N 1
ATOM 1526 C CA . PHE A 1 191 ? -9.398 30.297 15.695 1 95.81 191 PHE A CA 1
ATOM 1527 C C . PHE A 1 191 ? -10.602 30.984 15.055 1 95.81 191 PHE A C 1
ATOM 1529 O O . PHE A 1 191 ? -10.617 32.188 14.891 1 95.81 191 PHE A O 1
ATOM 1536 N N . ALA A 1 192 ? -11.5 30.25 14.617 1 93.69 192 ALA A N 1
ATOM 1537 C CA . ALA A 1 192 ? -12.828 30.672 14.18 1 93.69 192 ALA A CA 1
ATOM 1538 C C . ALA A 1 192 ? -13.914 29.781 14.781 1 93.69 192 ALA A C 1
ATOM 1540 O O . ALA A 1 192 ? -13.664 28.625 15.117 1 93.69 192 ALA A O 1
ATOM 1541 N N . VAL A 1 193 ? -15.047 30.375 15 1 88.81 193 VAL A N 1
ATOM 1542 C CA . VAL A 1 193 ? -16.125 29.641 15.633 1 88.81 193 VAL A CA 1
ATOM 1543 C C . VAL A 1 193 ? -17.281 29.453 14.641 1 88.81 193 VAL A C 1
ATOM 1545 O O . VAL A 1 193 ? -17.609 30.375 13.883 1 88.81 193 VAL A O 1
ATOM 1548 N N . PRO A 1 194 ? -17.766 28.203 14.672 1 83.62 194 PRO A N 1
ATOM 1549 C CA . PRO A 1 194 ? -18.938 28 13.797 1 83.62 194 PRO A CA 1
ATOM 1550 C C . PRO A 1 194 ? -20.094 28.922 14.141 1 83.62 194 PRO A C 1
ATOM 1552 O O . PRO A 1 194 ? -20.266 29.297 15.305 1 83.62 194 PRO A O 1
ATOM 1555 N N . PRO A 1 195 ? -20.906 29.109 13.133 1 78.94 195 PRO A N 1
ATOM 1556 C CA . PRO A 1 195 ? -22.031 30.031 13.359 1 78.94 195 PRO A CA 1
ATOM 1557 C C . PRO A 1 195 ? -23.047 29.484 14.375 1 78.94 195 PRO A C 1
ATOM 1559 O O . PRO A 1 195 ? -23.75 30.25 15.016 1 78.94 195 PRO A O 1
ATOM 1562 N N . TYR A 1 196 ? -23.047 28.125 14.531 1 79.12 196 TYR A N 1
ATOM 1563 C CA . TYR A 1 196 ? -24.094 27.547 15.367 1 79.12 196 TYR A CA 1
ATOM 1564 C C . TYR A 1 196 ? -23.672 27.516 16.828 1 79.12 196 TYR A C 1
ATOM 1566 O O . TYR A 1 196 ? -24.469 27.141 17.703 1 79.12 196 TYR A O 1
ATOM 1574 N N . ILE A 1 197 ? -22.531 27.688 17.25 1 73.94 197 ILE A N 1
ATOM 1575 C CA . ILE A 1 197 ? -22.109 27.891 18.625 1 73.94 197 ILE A CA 1
ATOM 1576 C C . ILE A 1 197 ? -21.938 29.391 18.906 1 73.94 197 ILE A C 1
ATOM 1578 O O . ILE A 1 197 ? -20.828 29.922 18.828 1 73.94 197 ILE A O 1
ATOM 1582 N N . PRO A 1 198 ? -23.188 29.984 19.391 1 66.5 198 PRO A N 1
ATOM 1583 C CA . PRO A 1 198 ? -23.125 31.422 19.609 1 66.5 198 PRO A CA 1
ATOM 1584 C C . PRO A 1 198 ? -22.438 31.797 20.922 1 66.5 198 PRO A C 1
ATOM 1586 O O . PRO A 1 198 ? -22.422 30.984 21.859 1 66.5 198 PRO A O 1
ATOM 1589 N N . ASN A 1 199 ? -21.547 32.719 21 1 72.69 199 ASN A N 1
ATOM 1590 C CA . ASN A 1 199 ? -20.984 33.344 22.188 1 72.69 199 ASN A CA 1
ATOM 1591 C C . ASN A 1 199 ? -19.625 32.781 22.547 1 72.69 199 ASN A C 1
ATOM 1593 O O . ASN A 1 199 ? -19.156 32.938 23.672 1 72.69 199 ASN A O 1
ATOM 1597 N N . ARG A 1 200 ? -19.156 31.953 21.656 1 80.56 200 ARG A N 1
ATOM 1598 C CA . ARG A 1 200 ? -17.781 31.531 21.906 1 80.56 200 ARG A CA 1
ATOM 1599 C C . ARG A 1 200 ? -16.781 32.438 21.203 1 80.56 200 ARG A C 1
ATOM 1601 O O . ARG A 1 200 ? -16.906 32.719 20.016 1 80.56 200 ARG A O 1
ATOM 1608 N N . LYS A 1 201 ? -16 33.031 22.031 1 88 201 LYS A N 1
ATOM 1609 C CA . LYS A 1 201 ? -14.938 33.875 21.453 1 88 201 LYS A CA 1
ATOM 1610 C C . LYS A 1 201 ? -13.828 33 20.875 1 88 201 LYS A C 1
ATOM 1612 O O . LYS A 1 201 ? -13.305 32.094 21.547 1 88 201 LYS A O 1
ATOM 1617 N N . PRO A 1 202 ? -13.508 33.219 19.625 1 93.44 202 PRO A N 1
ATOM 1618 C CA . PRO A 1 202 ? -12.406 32.438 19.047 1 93.44 202 PRO A CA 1
ATOM 1619 C C . PRO A 1 202 ? -11.062 32.75 19.688 1 93.44 202 PRO A C 1
ATOM 1621 O O . PRO A 1 202 ? -10.875 33.844 20.219 1 93.44 202 PRO A O 1
ATOM 1624 N N . PHE A 1 203 ? -10.172 31.766 19.688 1 94.88 203 PHE A N 1
ATOM 1625 C CA . PHE A 1 203 ? -8.789 32 20.078 1 94.88 203 PHE A CA 1
ATOM 1626 C C . PHE A 1 203 ? -8.125 32.969 19.109 1 94.88 203 PHE A C 1
ATOM 1628 O O . PHE A 1 203 ? -8.5 33.062 17.938 1 94.88 203 PHE A O 1
ATOM 1635 N N . LYS A 1 204 ? -7.25 33.719 19.688 1 96.81 204 LYS A N 1
ATOM 1636 C CA . LYS A 1 204 ? -6.383 34.5 18.797 1 96.81 204 LYS A CA 1
ATOM 1637 C C . LYS A 1 204 ? -5.312 33.625 18.172 1 96.81 204 LYS A C 1
ATOM 1639 O O . LYS A 1 204 ? -4.57 32.938 18.875 1 96.81 204 LYS A O 1
ATOM 1644 N N . SER A 1 205 ? -5.184 33.594 16.859 1 97.38 205 SER A N 1
ATOM 1645 C CA . SER A 1 205 ? -4.246 32.75 16.141 1 97.38 205 SER A CA 1
ATOM 1646 C C . SER A 1 205 ? -2.803 33.156 16.391 1 97.38 205 SER A C 1
ATOM 1648 O O . SER A 1 205 ? -2.49 34.344 16.406 1 97.38 205 SER A O 1
ATOM 1650 N N . PRO A 1 206 ? -1.863 32.219 16.547 1 97.81 206 PRO A N 1
ATOM 1651 C CA . PRO A 1 206 ? -0.489 32.531 16.953 1 97.81 206 PRO A CA 1
ATOM 1652 C C . PRO A 1 206 ? 0.289 33.281 15.867 1 97.81 206 PRO A C 1
ATOM 1654 O O . PRO A 1 206 ? 1.221 34.031 16.172 1 97.81 206 PRO A O 1
ATOM 1657 N N . ASN A 1 207 ? -0.058 33.094 14.586 1 98.19 207 ASN A N 1
ATOM 1658 C CA . ASN A 1 207 ? 0.703 33.719 13.516 1 98.19 207 ASN A CA 1
ATOM 1659 C C . ASN A 1 207 ? -0.142 34.75 12.75 1 98.19 207 ASN A C 1
ATOM 1661 O O . ASN A 1 207 ? 0.165 35.062 11.602 1 98.19 207 ASN A O 1
ATOM 1665 N N . SER A 1 208 ? -1.233 35.125 13.289 1 97.06 208 SER A N 1
ATOM 1666 C CA . SER A 1 208 ? -2.113 36.188 12.812 1 97.06 208 SER A CA 1
ATOM 1667 C C . SER A 1 208 ? -2.699 35.844 11.445 1 97.06 208 SER A C 1
ATOM 1669 O O . SER A 1 208 ? -2.855 36.719 10.602 1 97.06 208 SER A O 1
ATOM 1671 N N . ASP A 1 209 ? -2.891 34.625 11.18 1 98.31 209 ASP A N 1
ATOM 1672 C CA . ASP A 1 209 ? -3.531 34.094 9.977 1 98.31 209 ASP A CA 1
ATOM 1673 C C . ASP A 1 209 ? -4.438 32.906 10.32 1 98.31 209 ASP A C 1
ATOM 1675 O O . ASP A 1 209 ? -3.967 31.766 10.43 1 98.31 209 ASP A O 1
ATOM 1679 N N . VAL A 1 210 ? -5.707 33.188 10.453 1 97.94 210 VAL A N 1
ATOM 1680 C CA . VAL A 1 210 ? -6.68 32.219 10.945 1 97.94 210 VAL A CA 1
ATOM 1681 C C . VAL A 1 210 ? -6.688 31 10.031 1 97.94 210 VAL A C 1
ATOM 1683 O O . VAL A 1 210 ? -6.645 29.859 10.508 1 97.94 210 VAL A O 1
ATOM 1686 N N . GLY A 1 211 ? -6.754 31.188 8.742 1 98.25 211 GLY A N 1
ATOM 1687 C CA . GLY A 1 211 ? -6.777 30.094 7.785 1 98.25 211 GLY A CA 1
ATOM 1688 C C . GLY A 1 211 ? -5.547 29.219 7.859 1 98.25 211 GLY A C 1
ATOM 1689 O O . GLY A 1 211 ? -5.664 28 8.016 1 98.25 211 GLY A O 1
ATOM 1690 N N . VAL A 1 212 ? -4.336 29.781 7.82 1 98.75 212 VAL A N 1
ATOM 1691 C CA . VAL A 1 212 ? -3.074 29.047 7.793 1 98.75 212 VAL A CA 1
ATOM 1692 C C . VAL A 1 212 ? -2.82 28.406 9.156 1 98.75 212 VAL A C 1
ATOM 1694 O O . VAL A 1 212 ? -2.365 27.25 9.234 1 98.75 212 VAL A O 1
ATOM 1697 N N . ASP A 1 213 ? -3.131 29.172 10.219 1 98.62 213 ASP A N 1
ATOM 1698 C CA . ASP A 1 213 ? -2.971 28.594 11.555 1 98.62 213 ASP A CA 1
ATOM 1699 C C . ASP A 1 213 ? -3.898 27.391 11.75 1 98.62 213 ASP A C 1
ATOM 1701 O O . ASP A 1 213 ? -3.535 26.422 12.422 1 98.62 213 ASP A O 1
ATOM 1705 N N . GLY A 1 214 ? -5.125 27.5 11.211 1 97.81 214 GLY A N 1
ATOM 1706 C CA . GLY A 1 214 ? -5.996 26.344 11.188 1 97.81 214 GLY A CA 1
ATOM 1707 C C . GLY A 1 214 ? -5.426 25.172 10.398 1 97.81 214 GLY A C 1
ATOM 1708 O O . GLY A 1 214 ? -5.512 24.016 10.828 1 97.81 214 GLY A O 1
ATOM 1709 N N . MET A 1 215 ? -4.789 25.438 9.258 1 98.69 215 MET A N 1
ATOM 1710 C CA . MET A 1 215 ? -4.188 24.406 8.414 1 98.69 215 MET A CA 1
ATOM 1711 C C . MET A 1 215 ? -3.068 23.672 9.148 1 98.69 215 MET A C 1
ATOM 1713 O O . MET A 1 215 ? -2.854 22.484 8.938 1 98.69 215 MET A O 1
ATOM 1717 N N . ILE A 1 216 ? -2.375 24.375 10 1 98.75 216 ILE A N 1
ATOM 1718 C CA . ILE A 1 216 ? -1.206 23.812 10.68 1 98.75 216 ILE A CA 1
ATOM 1719 C C . ILE A 1 216 ? -1.604 22.562 11.453 1 98.75 216 ILE A C 1
ATOM 1721 O O . ILE A 1 216 ? -0.936 21.531 11.359 1 98.75 216 ILE A O 1
ATOM 1725 N N . SER A 1 217 ? -2.676 22.641 12.188 1 98.19 217 SER A N 1
ATOM 1726 C CA . SER A 1 217 ? -3.113 21.469 12.938 1 98.19 217 SER A CA 1
ATOM 1727 C C . SER A 1 217 ? -3.537 20.328 12.008 1 98.19 217 SER A C 1
ATOM 1729 O O . SER A 1 217 ? -3.26 19.156 12.273 1 98.19 217 SER A O 1
ATOM 1731 N N . VAL A 1 218 ? -4.203 20.688 10.922 1 98.5 218 VAL A N 1
ATOM 1732 C CA . VAL A 1 218 ? -4.629 19.688 9.961 1 98.5 218 VAL A CA 1
ATOM 1733 C C . VAL A 1 218 ? -3.41 19.078 9.281 1 98.5 218 VAL A C 1
ATOM 1735 O O . VAL A 1 218 ? -3.363 17.859 9.055 1 98.5 218 VAL A O 1
ATOM 1738 N N . ILE A 1 219 ? -2.408 19.859 8.922 1 98.81 219 ILE A N 1
ATOM 1739 C CA . ILE A 1 219 ? -1.16 19.375 8.352 1 98.81 219 ILE A CA 1
ATOM 1740 C C . ILE A 1 219 ? -0.491 18.406 9.328 1 98.81 219 ILE A C 1
ATOM 1742 O O . ILE A 1 219 ? -0.072 17.312 8.945 1 98.81 219 ILE A O 1
ATOM 1746 N N . GLY A 1 220 ? -0.408 18.812 10.609 1 98.75 220 GLY A N 1
ATOM 1747 C CA . GLY A 1 220 ? 0.124 17.922 11.617 1 98.75 220 GLY A CA 1
ATOM 1748 C C . GLY A 1 220 ? -0.632 16.609 11.703 1 98.75 220 GLY A C 1
ATOM 1749 O O . GLY A 1 220 ? -0.024 15.531 11.766 1 98.75 220 GLY A O 1
ATOM 1750 N N . HIS A 1 221 ? -1.951 16.703 11.68 1 98.19 221 HIS A N 1
ATOM 1751 C CA . HIS A 1 221 ? -2.846 15.555 11.688 1 98.19 221 HIS A CA 1
ATOM 1752 C C . HIS A 1 221 ? -2.508 14.578 10.562 1 98.19 221 HIS A C 1
ATOM 1754 O O . HIS A 1 221 ? -2.244 13.398 10.812 1 98.19 221 HIS A O 1
ATOM 1760 N N . GLU A 1 222 ? -2.441 15.086 9.344 1 98.5 222 GLU A N 1
ATOM 1761 C CA . GLU A 1 222 ? -2.229 14.242 8.172 1 98.5 222 GLU A CA 1
ATOM 1762 C C . GLU A 1 222 ? -0.807 13.688 8.141 1 98.5 222 GLU A C 1
ATOM 1764 O O . GLU A 1 222 ? -0.59 12.539 7.758 1 98.5 222 GLU A O 1
ATOM 1769 N N . MET A 1 223 ? 0.16 14.492 8.539 1 98.5 223 MET A N 1
ATOM 1770 C CA . MET A 1 223 ? 1.548 14.039 8.516 1 98.5 223 MET A CA 1
ATOM 1771 C C . MET A 1 223 ? 1.774 12.93 9.531 1 98.5 223 MET A C 1
ATOM 1773 O O . MET A 1 223 ? 2.492 11.969 9.258 1 98.5 223 MET A O 1
ATOM 1777 N N . ALA A 1 224 ? 1.184 13.062 10.703 1 98.62 224 ALA A N 1
ATOM 1778 C CA . ALA A 1 224 ? 1.303 12 11.703 1 98.62 224 ALA A CA 1
ATOM 1779 C C . ALA A 1 224 ? 0.7 10.695 11.195 1 98.62 224 ALA A C 1
ATOM 1781 O O . ALA A 1 224 ? 1.297 9.625 11.352 1 98.62 224 ALA A O 1
ATOM 1782 N N . GLU A 1 225 ? -0.464 10.844 10.625 1 97.81 225 GLU A N 1
ATOM 1783 C CA . GLU A 1 225 ? -1.12 9.656 10.102 1 97.81 225 GLU A CA 1
ATOM 1784 C C . GLU A 1 225 ? -0.362 9.094 8.898 1 97.81 225 GLU A C 1
ATOM 1786 O O . GLU A 1 225 ? -0.252 7.875 8.742 1 97.81 225 GLU A O 1
ATOM 1791 N N . LEU A 1 226 ? 0.129 9.914 8.055 1 97.69 226 LEU A N 1
ATOM 1792 C CA . LEU A 1 226 ? 0.924 9.469 6.918 1 97.69 226 LEU A CA 1
ATOM 1793 C C . LEU A 1 226 ? 2.174 8.727 7.383 1 97.69 226 LEU A C 1
ATOM 1795 O O . LEU A 1 226 ? 2.592 7.75 6.758 1 97.69 226 LEU A O 1
ATOM 1799 N N . ALA A 1 227 ? 2.779 9.227 8.398 1 98.12 227 ALA A N 1
ATOM 1800 C CA . ALA A 1 227 ? 4.008 8.609 8.898 1 98.12 227 ALA A CA 1
ATOM 1801 C C . ALA A 1 227 ? 3.734 7.223 9.469 1 98.12 227 ALA A C 1
ATOM 1803 O O . ALA A 1 227 ? 4.574 6.324 9.359 1 98.12 227 ALA A O 1
ATOM 1804 N N . THR A 1 228 ? 2.539 6.984 10.055 1 97.81 228 THR A N 1
ATOM 1805 C CA . THR A 1 228 ? 2.236 5.742 10.758 1 97.81 228 THR A CA 1
ATOM 1806 C C . THR A 1 228 ? 1.438 4.801 9.867 1 97.81 228 THR A C 1
ATOM 1808 O O . THR A 1 228 ? 1.325 3.605 10.156 1 97.81 228 THR A O 1
ATOM 1811 N N . ASN A 1 229 ? 0.875 5.332 8.789 1 95.62 229 ASN A N 1
ATOM 1812 C CA . ASN A 1 229 ? 0.002 4.547 7.922 1 95.62 229 ASN A CA 1
ATOM 1813 C C . ASN A 1 229 ? 0.015 5.07 6.488 1 95.62 229 ASN A C 1
ATOM 1815 O O . ASN A 1 229 ? -1.039 5.359 5.918 1 95.62 229 ASN A O 1
ATOM 1819 N N . PRO A 1 230 ? 1.207 5.113 5.867 1 95.5 230 PRO A N 1
ATOM 1820 C CA . PRO A 1 230 ? 1.35 5.797 4.578 1 95.5 230 PRO A CA 1
ATOM 1821 C C . PRO A 1 230 ? 0.567 5.113 3.457 1 95.5 230 PRO A C 1
ATOM 1823 O O . PRO A 1 230 ? 0.148 5.773 2.502 1 95.5 230 PRO A O 1
ATOM 1826 N N . LEU A 1 231 ? 0.349 3.82 3.551 1 91.88 231 LEU A N 1
ATOM 1827 C CA . LEU A 1 231 ? -0.302 3.086 2.471 1 91.88 231 LEU A CA 1
ATOM 1828 C C . LEU A 1 231 ? -1.646 2.527 2.928 1 91.88 231 LEU A C 1
ATOM 1830 O O . LEU A 1 231 ? -2.176 1.597 2.316 1 91.88 231 LEU A O 1
ATOM 1834 N N . ALA A 1 232 ? -2.115 2.965 4.102 1 88.62 232 ALA A N 1
ATOM 1835 C CA . ALA A 1 232 ? -3.414 2.609 4.668 1 88.62 232 ALA A CA 1
ATOM 1836 C C . ALA A 1 232 ? -3.461 1.131 5.043 1 88.62 232 ALA A C 1
ATOM 1838 O O . ALA A 1 232 ? -4.492 0.476 4.887 1 88.62 232 ALA A O 1
ATOM 1839 N N . ASN A 1 233 ? -2.293 0.62 5.438 1 90.06 233 ASN A N 1
ATOM 1840 C CA . ASN A 1 233 ? -2.221 -0.788 5.816 1 90.06 233 ASN A CA 1
ATOM 1841 C C . ASN A 1 233 ? -1.209 -1.02 6.934 1 90.06 233 ASN A C 1
ATOM 1843 O O . ASN A 1 233 ? -0.651 -2.111 7.055 1 90.06 233 ASN A O 1
ATOM 1847 N N . ALA A 1 234 ? -0.893 0.017 7.699 1 93.06 234 ALA A N 1
ATOM 1848 C CA . ALA A 1 234 ? 0.03 -0.113 8.82 1 93.06 234 ALA A CA 1
ATOM 1849 C C . ALA A 1 234 ? -0.696 0.066 10.156 1 93.06 234 ALA A C 1
ATOM 1851 O O . ALA A 1 234 ? -1.375 -0.849 10.625 1 93.06 234 ALA A O 1
ATOM 1852 N N . TRP A 1 235 ? -0.688 1.229 10.742 1 94.06 235 TRP A N 1
ATOM 1853 C CA . TRP A 1 235 ? -1.292 1.401 12.062 1 94.06 235 TRP A CA 1
ATOM 1854 C C . TRP A 1 235 ? -2.662 2.061 11.953 1 94.06 235 TRP A C 1
ATOM 1856 O O . TRP A 1 235 ? -2.773 3.207 11.508 1 94.06 235 TRP A O 1
ATOM 1866 N N . TYR A 1 236 ? -3.748 1.348 12.32 1 91.12 236 TYR A N 1
ATOM 1867 C CA . TYR A 1 236 ? -5.086 1.921 12.422 1 91.12 236 TYR A CA 1
ATOM 1868 C C . TYR A 1 236 ? -6.004 1.021 13.234 1 91.12 236 TYR A C 1
ATOM 1870 O O . TYR A 1 236 ? -5.664 -0.13 13.523 1 91.12 236 TYR A O 1
ATOM 1878 N N . ALA A 1 237 ? -7.062 1.61 13.703 1 87.88 237 ALA A N 1
ATOM 1879 C CA . ALA A 1 237 ? -8.125 0.894 14.406 1 87.88 237 ALA A CA 1
ATOM 1880 C C . ALA A 1 237 ? -9.367 0.764 13.531 1 87.88 237 ALA A C 1
ATOM 1882 O O . ALA A 1 237 ? -9.508 1.464 12.523 1 87.88 237 ALA A O 1
ATOM 1883 N N . GLY A 1 238 ? -10.227 -0.122 13.969 1 77.81 238 GLY A N 1
ATOM 1884 C CA . GLY A 1 238 ? -11.492 -0.319 13.273 1 77.81 238 GLY A CA 1
ATOM 1885 C C . GLY A 1 238 ? -11.5 -1.554 12.391 1 77.81 238 GLY A C 1
ATOM 1886 O O . GLY A 1 238 ? -10.438 -2.1 12.07 1 77.81 238 GLY A O 1
ATOM 1887 N N . GLN A 1 239 ? -12.656 -2.025 11.969 1 66.38 239 GLN A N 1
ATOM 1888 C CA . GLN A 1 239 ? -12.844 -3.271 11.227 1 66.38 239 GLN A CA 1
ATOM 1889 C C . GLN A 1 239 ? -12.844 -3.021 9.719 1 66.38 239 GLN A C 1
ATOM 1891 O O . GLN A 1 239 ? -12.664 -3.951 8.93 1 66.38 239 GLN A O 1
ATOM 1896 N N . ASP A 1 240 ? -13.008 -1.697 9.422 1 66.12 240 ASP A N 1
ATOM 1897 C CA . ASP A 1 240 ? -13.094 -1.363 8 1 66.12 240 ASP A CA 1
ATOM 1898 C C . ASP A 1 240 ? -11.859 -0.583 7.547 1 66.12 240 ASP A C 1
ATOM 1900 O O . ASP A 1 240 ? -11.68 0.578 7.918 1 66.12 240 ASP A O 1
ATOM 1904 N N . PRO A 1 241 ? -11.047 -1.204 6.688 1 67.62 241 PRO A N 1
ATOM 1905 C CA . PRO A 1 241 ? -9.82 -0.529 6.246 1 67.62 241 PRO A CA 1
ATOM 1906 C C . PRO A 1 241 ? -10.102 0.658 5.328 1 67.62 241 PRO A C 1
ATOM 1908 O O . PRO A 1 241 ? -9.219 1.485 5.094 1 67.62 241 PRO A O 1
ATOM 1911 N N . SER A 1 242 ? -11.289 0.756 4.875 1 71.31 242 SER A N 1
ATOM 1912 C CA . SER A 1 242 ? -11.648 1.896 4.035 1 71.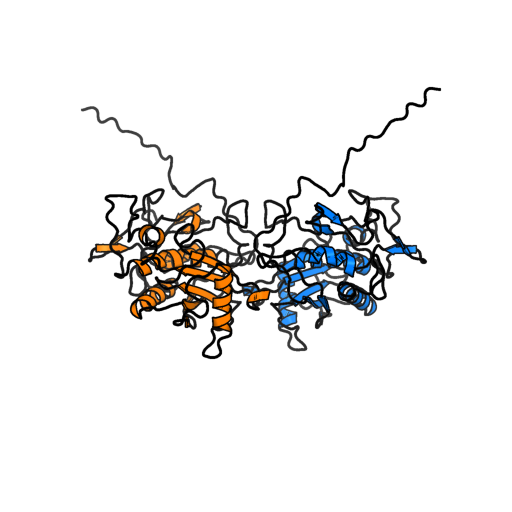31 242 SER A CA 1
ATOM 1913 C C . SER A 1 242 ? -11.922 3.139 4.875 1 71.31 242 SER A C 1
ATOM 1915 O O . SER A 1 242 ? -11.945 4.254 4.352 1 71.31 242 SER A O 1
ATOM 1917 N N . PHE A 1 243 ? -12.18 2.902 6.133 1 77.44 243 PHE A N 1
ATOM 1918 C CA . PHE A 1 243 ?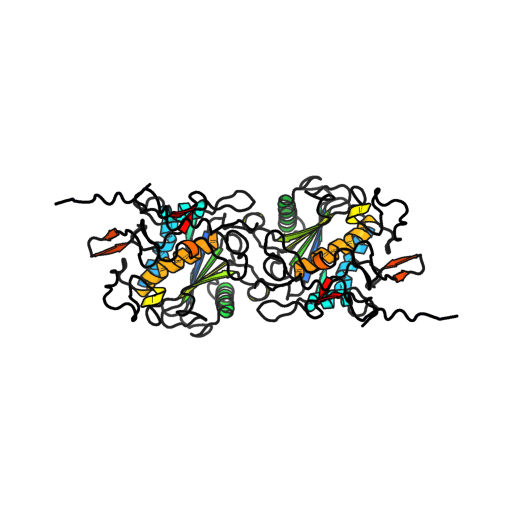 -12.414 4.004 7.059 1 77.44 243 PHE A CA 1
ATOM 1919 C C . PHE A 1 243 ? -11.648 3.793 8.359 1 77.44 243 PHE A C 1
ATOM 1921 O O . PHE A 1 243 ? -12.25 3.654 9.43 1 77.44 243 PHE A O 1
ATOM 1928 N N . PRO A 1 244 ? -10.344 3.791 8.188 1 85.19 244 PRO A N 1
ATOM 1929 C CA . PRO A 1 244 ? -9.531 3.545 9.375 1 85.19 244 PRO A CA 1
ATOM 1930 C C . PRO A 1 244 ? -9.562 4.707 10.367 1 85.19 244 PRO A C 1
ATOM 1932 O O . PRO A 1 244 ? -9.672 5.867 9.961 1 85.19 244 PRO A O 1
ATOM 1935 N N . VAL A 1 245 ? -9.656 4.359 11.648 1 91.44 245 VAL A N 1
ATOM 1936 C CA . VAL A 1 245 ? -9.422 5.344 12.703 1 91.44 245 VAL A CA 1
ATOM 1937 C C . VAL A 1 245 ? -7.941 5.363 13.078 1 91.44 245 VAL A C 1
ATOM 1939 O O . VAL A 1 245 ? -7.406 4.371 13.57 1 91.44 245 VAL A O 1
ATOM 1942 N N . GLU A 1 246 ? -7.332 6.465 12.859 1 95.25 246 GLU A N 1
ATOM 1943 C CA . GLU A 1 246 ? -5.875 6.531 12.961 1 95.25 246 GLU A CA 1
ATOM 1944 C C . GLU A 1 246 ? -5.449 7.387 14.148 1 95.25 246 GLU A C 1
ATOM 1946 O O . GLU A 1 246 ? -6.285 7.812 14.953 1 95.25 246 GLU A O 1
ATOM 1951 N N . ILE A 1 247 ? -4.156 7.59 14.32 1 96.62 247 ILE A N 1
ATOM 1952 C CA . ILE A 1 247 ? -3.576 8.062 15.57 1 96.62 247 ILE A CA 1
ATOM 1953 C C . ILE A 1 247 ? -4 9.508 15.82 1 96.62 247 ILE A C 1
ATOM 1955 O O . ILE A 1 247 ? -4.102 9.938 16.969 1 96.62 247 ILE A O 1
ATOM 1959 N N . ALA A 1 248 ? -4.223 10.273 14.758 1 96.75 248 ALA A N 1
ATOM 1960 C CA . ALA A 1 248 ? -4.652 11.656 14.938 1 96.75 248 ALA A CA 1
ATOM 1961 C C . ALA A 1 248 ? -6.172 11.75 15.047 1 96.75 248 ALA A C 1
ATOM 1963 O O . ALA A 1 248 ? -6.699 12.609 15.75 1 96.75 248 ALA A O 1
ATOM 1964 N N . ASP A 1 249 ? -6.895 10.828 14.383 1 94.12 249 ASP A N 1
ATOM 1965 C CA . ASP A 1 249 ? -8.352 10.773 14.484 1 94.12 249 ASP A CA 1
ATOM 1966 C C . ASP A 1 249 ? -8.781 10.57 15.938 1 94.12 249 ASP A C 1
ATOM 1968 O O . ASP A 1 249 ? -9.758 11.18 16.391 1 94.12 249 ASP A O 1
ATOM 1972 N N . LEU A 1 250 ? -8.094 9.797 16.625 1 92 250 LEU A N 1
ATOM 1973 C CA . LEU A 1 250 ? -8.43 9.445 18.016 1 92 250 LEU A CA 1
ATOM 1974 C C . LEU A 1 250 ? -8.312 10.664 18.922 1 92 250 LEU A C 1
ATOM 1976 O O . LEU A 1 250 ? -8.93 10.711 19.984 1 92 250 LEU A O 1
ATOM 1980 N N . CYS A 1 251 ? -7.551 11.672 18.484 1 94.06 251 CYS A N 1
ATOM 1981 C CA . CYS A 1 251 ? -7.246 12.805 19.344 1 94.06 251 CYS A CA 1
ATOM 1982 C C . CYS A 1 251 ? -7.715 14.117 18.719 1 94.06 251 CYS A C 1
ATOM 1984 O O . CYS A 1 251 ? -7.184 15.18 19.031 1 94.06 251 CYS A O 1
ATOM 1986 N N . GLU A 1 252 ? -8.656 13.984 17.75 1 92.25 252 GLU A N 1
ATOM 1987 C CA . GLU A 1 252 ? -9.164 15.18 17.078 1 92.25 252 GLU A CA 1
ATOM 1988 C C . GLU A 1 252 ? -9.781 16.156 18.078 1 92.25 252 GLU A C 1
ATOM 1990 O O . GLU A 1 252 ? -10.602 15.758 18.906 1 92.25 252 GLU A O 1
ATOM 1995 N N . GLY A 1 253 ? -9.289 17.391 18.078 1 90.19 253 GLY A N 1
ATOM 1996 C CA . GLY A 1 253 ? -9.859 18.438 18.906 1 90.19 253 GLY A CA 1
ATOM 1997 C C . GLY A 1 253 ? -9.234 18.5 20.297 1 90.19 253 GLY A C 1
ATOM 1998 O O . GLY A 1 253 ? -9.594 19.359 21.109 1 90.19 253 GLY A O 1
ATOM 1999 N N . ILE A 1 254 ? -8.305 17.641 20.594 1 93.62 254 ILE A N 1
ATOM 2000 C CA . ILE A 1 254 ? -7.621 17.656 21.891 1 93.62 254 ILE A CA 1
ATOM 2001 C C . ILE A 1 254 ? -6.27 18.359 21.75 1 93.62 254 ILE A C 1
ATOM 2003 O O . ILE A 1 254 ? -5.379 17.875 21.047 1 93.62 254 ILE A O 1
ATOM 2007 N N . TYR A 1 255 ? -6.152 19.469 22.484 1 96.12 255 TYR A N 1
ATOM 2008 C CA . TYR A 1 255 ? -4.949 20.281 22.344 1 96.12 255 TYR A CA 1
ATOM 2009 C C . TYR A 1 255 ? -4.172 20.328 23.656 1 96.12 255 TYR A C 1
ATOM 2011 O O . TYR A 1 255 ? -3.096 20.922 23.734 1 96.12 255 TYR A O 1
ATOM 2019 N N . GLY A 1 256 ? -4.699 19.719 24.703 1 95.25 256 GLY A N 1
ATOM 2020 C CA . GLY A 1 256 ? -4.086 19.75 26.016 1 95.25 256 GLY A CA 1
ATOM 2021 C C . GLY A 1 256 ? -4.801 18.875 27.031 1 95.25 256 GLY A C 1
ATOM 2022 O O . GLY A 1 256 ? -5.832 18.281 26.734 1 95.25 256 GLY A O 1
ATOM 2023 N N . THR A 1 257 ? -4.152 18.812 28.203 1 92.44 257 THR A N 1
ATOM 2024 C CA . THR A 1 257 ? -4.727 18.047 29.281 1 92.44 257 THR A CA 1
ATOM 2025 C C . THR A 1 257 ? -6.164 18.469 29.562 1 92.44 257 THR A C 1
ATOM 2027 O O . THR A 1 257 ? -6.457 19.672 29.625 1 92.44 257 THR A O 1
ATOM 2030 N N . GLY A 1 258 ? -7.047 17.5 29.703 1 88.44 258 GLY A N 1
ATOM 2031 C CA . GLY A 1 258 ? -8.445 17.797 29.984 1 88.44 258 GLY A CA 1
ATOM 2032 C C . GLY A 1 258 ? -9.273 17.984 28.719 1 88.44 258 GLY A C 1
ATOM 2033 O O . GLY A 1 258 ? -10.461 18.297 28.797 1 88.44 258 GLY A O 1
ATOM 2034 N N . GLY A 1 259 ? -8.539 17.875 27.641 1 86.25 259 GLY A N 1
ATOM 2035 C CA . GLY A 1 259 ? -9.266 17.969 26.391 1 86.25 259 GLY A CA 1
ATOM 2036 C C . GLY A 1 259 ? -10.188 16.781 26.156 1 86.25 259 GLY A C 1
ATOM 2037 O O . GLY A 1 259 ? -9.938 15.68 26.641 1 86.25 259 GLY A O 1
ATOM 2038 N N . GLY A 1 260 ? -11.281 16.953 25.375 1 78.38 260 GLY A N 1
ATOM 2039 C CA . GLY A 1 260 ? -12.281 15.953 25.047 1 78.38 260 GLY A CA 1
ATOM 2040 C C . GLY A 1 260 ? -13.68 16.531 24.891 1 78.38 260 GLY A C 1
ATOM 2041 O O . GLY A 1 260 ? -14.023 17.531 25.516 1 78.38 260 GLY A O 1
ATOM 2042 N N . GLY A 1 261 ? -14.43 15.93 24 1 67.81 261 GLY A N 1
ATOM 2043 C CA . GLY A 1 261 ? -15.727 16.5 23.703 1 67.81 261 GLY A CA 1
ATOM 2044 C C . GLY A 1 261 ? -15.648 17.859 23.031 1 67.81 261 GLY A C 1
ATOM 2045 O O . GLY A 1 261 ? -15.039 18.016 21.984 1 67.81 261 GLY A O 1
ATOM 2046 N N . SER A 1 262 ? -16.141 18.875 23.672 1 67.62 262 SER A N 1
ATOM 2047 C CA . SER A 1 262 ? -16.156 20.234 23.125 1 67.62 262 SER A CA 1
ATOM 2048 C C . SER A 1 262 ? -15.023 21.078 23.703 1 67.62 262 SER A C 1
ATOM 2050 O O . SER A 1 262 ? -14.852 22.234 23.328 1 67.62 262 SER A O 1
ATOM 2052 N N . TYR A 1 263 ? -14.148 20.422 24.469 1 79.56 263 TYR A N 1
ATOM 2053 C CA . TYR A 1 263 ? -13.086 21.172 25.141 1 79.56 263 TYR A CA 1
ATOM 2054 C C . TYR A 1 263 ? -11.734 20.906 24.5 1 79.56 263 TYR A C 1
ATOM 2056 O O . TYR A 1 263 ? -11.398 19.75 24.203 1 79.56 263 TYR A O 1
ATOM 2064 N N . THR A 1 264 ? -10.992 21.984 24.25 1 88.44 264 THR A N 1
ATOM 2065 C CA . THR A 1 264 ? -9.672 21.875 23.641 1 88.44 264 THR A CA 1
ATOM 2066 C C . THR A 1 264 ? -8.664 21.297 24.625 1 88.44 264 THR A C 1
ATOM 2068 O O . THR A 1 264 ? -7.648 20.719 24.219 1 88.44 264 THR A O 1
ATOM 2071 N N . GLY A 1 265 ? -8.906 21.391 25.953 1 91 265 GLY A N 1
ATOM 2072 C CA . GLY A 1 265 ? -7.902 21.125 26.969 1 91 265 GLY A CA 1
ATOM 2073 C C . GLY A 1 265 ? -7.051 22.344 27.297 1 91 265 GLY A C 1
ATOM 2074 O O . GLY A 1 265 ? -7.309 23.438 26.797 1 91 265 GLY A O 1
ATOM 2075 N N . GLN A 1 266 ? -6.117 22.172 28.234 1 92.31 266 GLN A N 1
ATOM 2076 C CA . GLN A 1 266 ? -5.277 23.266 28.703 1 92.31 266 GLN A CA 1
ATOM 2077 C C . GLN A 1 266 ? -4.266 23.688 27.641 1 92.31 266 GLN A C 1
ATOM 2079 O O . GLN A 1 266 ? -3.467 22.859 27.172 1 92.31 266 GLN A O 1
ATOM 2084 N N . VAL A 1 267 ? -4.367 24.953 27.266 1 95.75 267 VAL A N 1
ATOM 2085 C CA . VAL A 1 267 ? -3.451 25.547 26.297 1 95.75 267 VAL A CA 1
ATOM 2086 C C . VAL A 1 267 ? -2.717 26.719 26.938 1 95.75 267 VAL A C 1
ATOM 2088 O O . VAL A 1 267 ? -2.857 26.969 28.125 1 95.75 267 VAL A O 1
ATOM 2091 N N . LEU A 1 268 ? -1.788 27.25 26.172 1 96.25 268 LEU A N 1
ATOM 2092 C CA . LEU A 1 268 ? -0.972 28.359 26.656 1 96.25 268 LEU A CA 1
ATOM 2093 C C . LEU A 1 268 ? -1.338 29.656 25.938 1 96.25 268 LEU A C 1
ATOM 2095 O O . LEU A 1 268 ? -1.857 29.641 24.828 1 96.25 268 LEU A O 1
ATOM 2099 N N . ASP A 1 269 ? -1.057 30.734 26.609 1 94.88 269 ASP A N 1
ATOM 2100 C CA . ASP A 1 269 ? -1.256 32.062 26.031 1 94.88 269 ASP A CA 1
ATOM 2101 C C . ASP A 1 269 ? 0.072 32.812 25.875 1 94.88 269 ASP A C 1
ATOM 2103 O O . ASP A 1 269 ? 0.868 32.844 26.812 1 94.88 269 ASP A O 1
ATOM 2107 N N . ALA A 1 270 ? 0.206 33.312 24.703 1 95.19 270 ALA A N 1
ATOM 2108 C CA . ALA A 1 270 ? 1.368 34.188 24.484 1 95.19 270 ALA A CA 1
ATOM 2109 C C . ALA A 1 270 ? 1.131 35.594 25.047 1 95.19 270 ALA A C 1
ATOM 2111 O O . ALA A 1 270 ? 0.02 35.906 25.469 1 95.19 270 ALA A O 1
ATOM 2112 N N . ARG A 1 271 ? 2.188 36.406 25.047 1 94.25 271 ARG A N 1
ATOM 2113 C CA . ARG A 1 271 ? 2.117 37.75 25.609 1 94.25 271 ARG A CA 1
ATOM 2114 C C . ARG A 1 271 ? 1.117 38.594 24.844 1 94.25 271 ARG A C 1
ATOM 2116 O O . ARG A 1 271 ? 0.462 39.469 25.422 1 94.25 271 ARG A O 1
ATOM 2123 N N . ASP A 1 272 ? 0.986 38.344 23.625 1 94.81 272 ASP A N 1
ATOM 2124 C CA . ASP A 1 272 ? 0.099 39.156 22.797 1 94.81 272 ASP A CA 1
ATOM 2125 C C . ASP A 1 272 ? -1.318 38.594 22.781 1 94.81 272 ASP A C 1
ATOM 2127 O O . ASP A 1 272 ? -2.174 39.031 22.031 1 94.81 272 ASP A O 1
ATOM 2131 N N . GLY A 1 273 ? -1.542 37.531 23.516 1 95.88 273 GLY A N 1
ATOM 2132 C CA . GLY A 1 273 ? -2.877 36.969 23.641 1 95.88 273 GLY A CA 1
ATOM 2133 C C . GLY A 1 273 ? -3.119 35.781 22.719 1 95.88 273 GLY A C 1
ATOM 2134 O O . GLY A 1 273 ? -4.168 35.156 22.797 1 95.88 273 GLY A O 1
ATOM 2135 N N . ALA A 1 274 ? -2.178 35.531 21.875 1 97.38 274 ALA A N 1
ATOM 2136 C CA . ALA A 1 274 ? -2.334 34.375 20.969 1 97.38 274 ALA A CA 1
ATOM 2137 C C . ALA A 1 274 ? -2.291 33.062 21.734 1 97.38 274 ALA A C 1
ATOM 2139 O O . ALA A 1 274 ? -1.555 32.938 22.719 1 97.38 274 ALA A O 1
ATOM 2140 N N . THR A 1 275 ? -3.104 32.156 21.344 1 97.44 275 THR A N 1
ATOM 2141 C CA . THR A 1 275 ? -3.188 30.859 22.016 1 97.44 275 THR A CA 1
ATOM 2142 C C . THR A 1 275 ? -2.354 29.812 21.266 1 97.44 275 THR A C 1
ATOM 2144 O O . THR A 1 275 ? -2.4 29.734 20.047 1 97.44 275 THR A O 1
ATOM 2147 N N . TYR A 1 276 ? -1.547 29.109 21.969 1 98.12 276 TYR A N 1
ATOM 2148 C CA . TYR A 1 276 ? -0.689 28.078 21.391 1 98.12 276 TYR A CA 1
ATOM 2149 C C . TYR A 1 276 ? -0.474 26.938 22.375 1 98.12 276 TYR A C 1
ATOM 2151 O O . TYR A 1 276 ? -0.949 26.984 23.5 1 98.12 276 TYR A O 1
ATOM 2159 N N . ASN A 1 277 ? 0.095 25.797 21.938 1 98 277 ASN A N 1
ATOM 2160 C CA . ASN A 1 277 ? 0.423 24.734 22.875 1 98 277 ASN A CA 1
ATOM 2161 C C . ASN A 1 277 ? 1.823 24.188 22.625 1 98 277 ASN A C 1
ATOM 2163 O O . ASN A 1 277 ? 2.32 23.359 23.391 1 98 277 ASN A O 1
ATOM 2167 N N . MET A 1 278 ? 2.484 24.625 21.516 1 97.81 278 MET A N 1
ATOM 2168 C CA . MET A 1 278 ? 3.838 24.141 21.266 1 97.81 278 MET A CA 1
ATOM 2169 C C . MET A 1 278 ? 4.684 25.203 20.578 1 97.81 278 MET A C 1
ATOM 2171 O O . MET A 1 278 ? 4.156 26.031 19.828 1 97.81 278 MET A O 1
ATOM 2175 N N . ASN A 1 279 ? 5.953 25.125 20.859 1 98 279 ASN A N 1
ATOM 2176 C CA . ASN A 1 279 ? 6.949 26.016 20.281 1 98 279 ASN A CA 1
ATOM 2177 C C . ASN A 1 279 ? 7.645 25.391 19.078 1 98 279 ASN A C 1
ATOM 2179 O O . ASN A 1 279 ? 7.965 24.203 19.094 1 98 279 ASN A O 1
ATOM 2183 N N . GLY A 1 280 ? 7.785 26.219 18.016 1 97.75 280 GLY A N 1
ATOM 2184 C CA . GLY A 1 280 ? 8.672 25.875 16.922 1 97.75 280 GLY A CA 1
ATOM 2185 C C . GLY A 1 280 ? 10.008 26.578 16.984 1 97.75 280 GLY A C 1
ATOM 2186 O O . GLY A 1 280 ? 10.484 26.938 18.062 1 97.75 280 GLY A O 1
ATOM 2187 N N . ILE A 1 281 ? 10.664 26.641 15.812 1 95.19 281 ILE A N 1
ATOM 2188 C CA . ILE A 1 281 ? 11.945 27.328 15.742 1 95.19 281 ILE A CA 1
ATOM 2189 C C . ILE A 1 281 ? 11.75 28.812 16.031 1 95.19 281 ILE A C 1
ATOM 2191 O O . ILE A 1 281 ? 12.367 29.359 16.953 1 95.19 281 ILE A O 1
ATOM 2195 N N . ARG A 1 282 ? 10.93 29.484 15.414 1 91.56 282 ARG A N 1
ATOM 2196 C CA . ARG A 1 282 ? 10.742 30.922 15.57 1 91.56 282 ARG A CA 1
ATOM 2197 C C . ARG A 1 282 ? 9.281 31.266 15.82 1 91.56 282 ARG A C 1
ATOM 2199 O O . ARG A 1 282 ? 8.945 32.406 16.078 1 91.56 282 ARG A O 1
ATOM 2206 N N . ARG A 1 283 ? 8.469 30.281 15.719 1 96.62 283 ARG A N 1
ATOM 2207 C CA . ARG A 1 283 ? 7.023 30.484 15.797 1 96.62 283 ARG A CA 1
ATOM 2208 C C . ARG A 1 283 ? 6.387 29.531 16.797 1 96.62 283 ARG A C 1
ATOM 2210 O O . ARG A 1 283 ? 6.996 28.531 17.203 1 96.62 283 ARG A O 1
ATOM 2217 N N . ARG A 1 284 ? 5.172 29.984 17.203 1 98.19 284 ARG A N 1
ATOM 2218 C CA . ARG A 1 284 ? 4.324 29.141 18.047 1 98.19 284 ARG A CA 1
ATOM 2219 C C . ARG A 1 284 ? 3.156 28.578 17.25 1 98.19 284 ARG A C 1
ATOM 2221 O O . ARG A 1 284 ? 2.736 29.172 16.25 1 98.19 284 ARG A O 1
ATOM 2228 N N . PHE A 1 285 ? 2.713 27.453 17.719 1 98.62 285 PHE A N 1
ATOM 2229 C CA . PHE A 1 285 ? 1.65 26.766 16.984 1 98.62 285 PHE A CA 1
ATOM 2230 C C . PHE A 1 285 ? 0.645 26.141 17.938 1 98.62 285 PHE A C 1
ATOM 2232 O O . PHE A 1 285 ? 0.972 25.859 19.094 1 98.62 285 PHE A O 1
ATOM 2239 N N . LEU A 1 286 ? -0.577 26 17.516 1 98.31 286 LEU A N 1
ATOM 2240 C CA . LEU A 1 286 ? -1.595 25.172 18.156 1 98.31 286 LEU A CA 1
ATOM 2241 C C . LEU A 1 286 ? -1.882 23.938 17.328 1 98.31 286 LEU A C 1
ATOM 2243 O O . LEU A 1 286 ? -2.426 24.016 16.219 1 98.31 286 LEU A O 1
ATOM 2247 N N . VAL A 1 287 ? -1.453 22.781 17.875 1 98.25 287 VAL A N 1
ATOM 2248 C CA . VAL A 1 287 ? -1.553 21.516 17.141 1 98.25 287 VAL A CA 1
ATOM 2249 C C . VAL A 1 287 ? -2.246 20.469 18.016 1 98.25 287 VAL A C 1
ATOM 2251 O O . VAL A 1 287 ? -1.949 20.359 19.219 1 98.25 287 VAL A O 1
ATOM 2254 N N . GLN A 1 288 ? -3.205 19.766 17.422 1 97.25 288 GLN A N 1
ATOM 2255 C CA . GLN A 1 288 ? -3.883 18.703 18.172 1 97.25 288 GLN A CA 1
ATOM 2256 C C . GLN A 1 288 ? -2.896 17.641 18.641 1 97.25 288 GLN A C 1
ATOM 2258 O O . GLN A 1 288 ? -1.859 17.422 18 1 97.25 288 GLN A O 1
ATOM 2263 N N . TRP A 1 289 ? -3.26 16.969 19.688 1 97.5 289 TRP A N 1
ATOM 2264 C CA . TRP A 1 289 ? -2.471 15.844 20.203 1 97.5 289 TRP A CA 1
ATOM 2265 C C . TRP A 1 289 ? -2.65 14.609 19.328 1 97.5 289 TRP A C 1
ATOM 2267 O O . TRP A 1 289 ? -3.49 14.602 18.422 1 97.5 289 TRP A O 1
ATOM 2277 N N . VAL A 1 290 ? -1.792 13.578 19.531 1 97.12 290 VAL A N 1
ATOM 2278 C CA . VAL A 1 290 ? -1.888 12.305 18.828 1 97.12 290 VAL A CA 1
ATOM 2279 C C . VAL A 1 290 ? -1.876 11.156 19.828 1 97.12 290 VAL A C 1
ATOM 2281 O O . VAL A 1 290 ? -1.435 11.32 20.969 1 97.12 290 VAL A O 1
ATOM 2284 N N . TRP A 1 291 ? -2.344 10.039 19.406 1 95.56 291 TRP A N 1
ATOM 2285 C CA . TRP A 1 291 ? -2.473 8.852 20.234 1 95.56 291 TRP A CA 1
ATOM 2286 C C . TRP A 1 291 ? -1.117 8.195 20.469 1 95.56 291 TRP A C 1
ATOM 2288 O O . TRP A 1 291 ? -0.368 7.965 19.516 1 95.56 291 TRP A O 1
ATOM 2298 N N . SER A 1 292 ? -0.81 7.938 21.719 1 94.56 292 SER A N 1
ATOM 2299 C CA . SER A 1 292 ? 0.351 7.129 22.078 1 94.56 292 SER A CA 1
ATOM 2300 C C . SER A 1 292 ? -0.038 5.672 22.297 1 94.56 292 SER A C 1
ATOM 2302 O O . SER A 1 292 ? -0.762 5.352 23.234 1 94.56 292 SER A O 1
ATOM 2304 N N . HIS A 1 293 ? 0.529 4.797 21.453 1 92.06 293 HIS A N 1
ATOM 2305 C CA . HIS A 1 293 ? 0.208 3.385 21.641 1 92.06 293 HIS A CA 1
ATOM 2306 C C . HIS A 1 293 ? 0.918 2.811 22.859 1 92.06 293 HIS A C 1
ATOM 2308 O O . HIS A 1 293 ? 0.536 1.752 23.359 1 92.06 293 HIS A O 1
ATOM 2314 N N . VAL A 1 294 ? 1.915 3.488 23.375 1 91 294 VAL A N 1
ATOM 2315 C CA . VAL A 1 294 ? 2.646 3.07 24.562 1 91 294 VAL A CA 1
ATOM 2316 C C . VAL A 1 294 ? 1.856 3.453 25.812 1 91 294 VAL A C 1
ATOM 2318 O O . VAL A 1 294 ? 1.696 2.641 26.734 1 91 294 VAL A O 1
ATOM 2321 N N . LEU A 1 295 ? 1.248 4.629 25.781 1 88.69 295 LEU A N 1
ATOM 2322 C CA . LEU A 1 295 ? 0.538 5.145 26.953 1 88.69 295 LEU A CA 1
ATOM 2323 C C . LEU A 1 295 ? -0.951 4.824 26.859 1 88.69 295 LEU A C 1
ATOM 2325 O O . LEU A 1 295 ? -1.658 4.867 27.875 1 88.69 295 LEU A O 1
ATOM 2329 N N . ASN A 1 296 ? -1.454 4.586 25.672 1 89.44 296 ASN A N 1
ATOM 2330 C CA . ASN A 1 296 ? -2.85 4.289 25.375 1 89.44 296 ASN A CA 1
ATOM 2331 C C . ASN A 1 296 ? -3.758 5.473 25.703 1 89.44 296 ASN A C 1
ATOM 2333 O O . ASN A 1 296 ? -4.824 5.301 26.297 1 89.44 296 ASN A O 1
ATOM 2337 N N . TYR A 1 297 ? -3.387 6.641 25.391 1 89.62 297 TYR A N 1
ATOM 2338 C CA . TYR A 1 297 ? -4.191 7.855 25.438 1 89.62 297 TYR A CA 1
ATOM 2339 C C . TYR A 1 297 ? -3.576 8.953 24.578 1 89.62 297 TYR A C 1
ATOM 2341 O O . TYR A 1 297 ? -2.438 8.828 24.125 1 89.62 297 TYR A O 1
ATOM 2349 N N . CYS A 1 298 ? -4.301 10.008 24.328 1 93.81 298 CYS A N 1
ATOM 2350 C CA . CYS A 1 298 ? -3.818 11.156 23.578 1 93.81 298 CYS A CA 1
ATOM 2351 C C . CYS A 1 298 ? -2.768 11.93 24.375 1 93.81 298 CYS A C 1
ATOM 2353 O O . CYS A 1 298 ? -2.953 12.195 25.562 1 93.81 298 CYS A O 1
ATOM 2355 N N . THR A 1 299 ? -1.71 12.273 23.656 1 93.56 299 THR A N 1
ATOM 2356 C CA . THR A 1 299 ? -0.635 12.945 24.375 1 93.56 299 THR A CA 1
ATOM 2357 C C . THR A 1 299 ? -0.044 14.078 23.547 1 93.56 299 THR A C 1
ATOM 2359 O O . THR A 1 299 ? -0.197 14.102 22.328 1 93.56 299 THR A O 1
ATOM 2362 N N . GLY A 1 300 ? 0.511 15.047 24.234 1 94.94 300 GLY A N 1
ATOM 2363 C CA . GLY A 1 300 ? 1.26 16.172 23.688 1 94.94 300 GLY A CA 1
ATOM 2364 C C . GLY A 1 300 ? 2.307 16.703 24.641 1 94.94 300 GLY A C 1
ATOM 2365 O O . GLY A 1 300 ? 2.312 16.359 25.828 1 94.94 300 GLY A O 1
ATOM 2366 N N . PRO A 1 301 ? 3.176 17.469 24.047 1 94.5 301 PRO A N 1
ATOM 2367 C CA . PRO A 1 301 ? 4.316 17.906 24.844 1 94.5 301 PRO A CA 1
ATOM 2368 C C . PRO A 1 301 ? 3.918 18.891 25.953 1 94.5 301 PRO A C 1
ATOM 2370 O O . PRO A 1 301 ? 4.695 19.141 26.875 1 94.5 301 PRO A O 1
ATOM 2373 N N . ASN A 1 302 ? 2.771 19.547 25.859 1 92.44 302 ASN A N 1
ATOM 2374 C CA . ASN A 1 302 ? 2.309 20.484 26.891 1 92.44 302 ASN A CA 1
ATOM 2375 C C . ASN A 1 302 ? 1.512 19.781 27.984 1 92.44 302 ASN A C 1
ATOM 2377 O O . ASN A 1 302 ? 0.864 20.438 28.797 1 92.44 302 ASN A O 1
ATOM 2381 N N . ALA A 1 303 ? 1.531 18.484 27.953 1 85.94 303 ALA A N 1
ATOM 2382 C CA . ALA A 1 303 ? 0.82 17.734 28.984 1 85.94 303 ALA A CA 1
ATOM 2383 C C . ALA A 1 303 ? 1.318 18.125 30.375 1 85.94 303 ALA A C 1
ATOM 2385 O O . ALA A 1 303 ? 2.521 18.297 30.578 1 85.94 303 ALA A O 1
ATOM 2386 N N . LEU A 1 304 ? 0.462 18.344 31.328 1 79.81 304 LEU A N 1
ATOM 2387 C CA . LEU A 1 304 ? 0.815 18.734 32.688 1 79.81 304 LEU A CA 1
ATOM 2388 C C . LEU A 1 304 ? 1.283 17.516 33.5 1 79.81 304 LEU A C 1
ATOM 2390 O O . LEU A 1 304 ? 2.066 17.656 34.438 1 79.81 304 LEU A O 1
ATOM 2394 N N . ASP A 1 305 ? 0.655 16.375 33.344 1 60.81 305 ASP A N 1
ATOM 2395 C CA . ASP A 1 305 ? 0.97 15.227 34.188 1 60.81 305 ASP A CA 1
ATOM 2396 C C . ASP A 1 305 ? 2.17 14.453 33.656 1 60.81 305 ASP A C 1
ATOM 2398 O O . ASP A 1 305 ? 2.428 13.32 34.062 1 60.81 305 ASP A O 1
ATOM 2402 N N . HIS A 1 306 ? 3.18 15.164 33.062 1 48.78 306 HIS A N 1
ATOM 2403 C CA . HIS A 1 306 ? 4.316 14.266 32.906 1 48.78 306 HIS A CA 1
ATOM 2404 C C . HIS A 1 306 ? 5.121 14.156 34.188 1 48.78 306 HIS A C 1
ATOM 2406 O O . HIS A 1 306 ? 5.152 15.094 34.969 1 48.78 306 HIS A O 1
ATOM 2412 N N . MET B 1 1 ? -43.875 -52.875 -7.637 1 22.25 1 MET B N 1
ATOM 2413 C CA . MET B 1 1 ? -42.531 -52.375 -7.91 1 22.25 1 MET B CA 1
ATOM 2414 C C . MET B 1 1 ? -42.469 -50.844 -7.711 1 22.25 1 MET B C 1
ATOM 2416 O O . MET B 1 1 ? -42.844 -50.094 -8.594 1 22.25 1 MET B O 1
ATOM 2420 N N . ASN B 1 2 ? -42.844 -50.219 -6.758 1 25.39 2 ASN B N 1
ATOM 2421 C CA . ASN B 1 2 ? -43.312 -48.906 -6.262 1 25.39 2 ASN B CA 1
ATOM 2422 C C . ASN B 1 2 ? -42.156 -47.906 -6.156 1 25.39 2 ASN B C 1
ATOM 2424 O O . ASN B 1 2 ? -41.281 -48.062 -5.305 1 25.39 2 ASN B O 1
ATOM 2428 N N . THR B 1 3 ? -41.625 -47.344 -7.395 1 26.55 3 THR B N 1
ATOM 2429 C CA . THR B 1 3 ? -40.406 -46.562 -7.672 1 26.55 3 THR B CA 1
ATOM 2430 C C . THR B 1 3 ? -40.469 -45.219 -6.973 1 26.55 3 THR B C 1
ATOM 2432 O O . THR B 1 3 ? -41.312 -44.375 -7.309 1 26.55 3 THR B O 1
ATOM 2435 N N . THR B 1 4 ? -40.375 -45.094 -5.68 1 27.5 4 THR B N 1
ATOM 2436 C CA . THR B 1 4 ? -40.438 -43.938 -4.809 1 27.5 4 THR B CA 1
ATOM 2437 C C . THR B 1 4 ? -39.5 -42.844 -5.309 1 27.5 4 THR B C 1
ATOM 2439 O O . THR B 1 4 ? -38.281 -43.031 -5.355 1 27.5 4 THR B O 1
ATOM 2442 N N . ASP B 1 5 ? -39.875 -41.812 -6.172 1 26.09 5 ASP B N 1
ATOM 2443 C CA . ASP B 1 5 ? -39.344 -40.656 -6.883 1 26.09 5 ASP B CA 1
ATOM 2444 C C . ASP B 1 5 ? -38.781 -39.625 -5.902 1 26.09 5 ASP B C 1
ATOM 2446 O O . ASP B 1 5 ? -39.531 -39.031 -5.113 1 26.09 5 ASP B O 1
ATOM 2450 N N . TYR B 1 6 ? -37.688 -39.844 -5.254 1 24.66 6 TYR B N 1
ATOM 2451 C CA . TYR B 1 6 ? -37.094 -38.938 -4.285 1 24.66 6 TYR B CA 1
ATOM 2452 C C . TYR B 1 6 ? -36.844 -37.562 -4.898 1 24.66 6 TYR B C 1
ATOM 2454 O O . TYR B 1 6 ? -36.125 -37.438 -5.887 1 24.66 6 TYR B O 1
ATOM 2462 N N . ALA B 1 7 ? -37.781 -36.531 -4.781 1 28.95 7 ALA B N 1
ATOM 2463 C CA . ALA B 1 7 ? -37.781 -35.094 -5.121 1 28.95 7 ALA B CA 1
ATOM 2464 C C . ALA B 1 7 ? -36.562 -34.406 -4.5 1 28.95 7 ALA B C 1
ATOM 2466 O O . ALA B 1 7 ? -36.562 -34.062 -3.312 1 28.95 7 ALA B O 1
ATOM 2467 N N . PHE B 1 8 ? -35.344 -34.75 -4.805 1 28.45 8 PHE B N 1
ATOM 2468 C CA . PHE B 1 8 ? -34.094 -34.031 -4.492 1 28.45 8 PHE B CA 1
ATOM 2469 C C . PHE B 1 8 ? -34.219 -32.562 -4.832 1 28.45 8 PHE B C 1
ATOM 2471 O O . PHE B 1 8 ? -34.344 -32.188 -6.004 1 28.45 8 PHE B O 1
ATOM 2478 N N . GLY B 1 9 ? -34.844 -31.719 -4.02 1 28.44 9 GLY B N 1
ATOM 2479 C CA . GLY B 1 9 ? -35.125 -30.297 -3.992 1 28.44 9 GLY B CA 1
ATOM 2480 C C . GLY B 1 9 ? -33.938 -29.438 -4.305 1 28.44 9 GLY B C 1
ATOM 2481 O O . GLY B 1 9 ? -32.781 -29.891 -4.16 1 28.44 9 GLY B O 1
ATOM 2482 N N . ASP B 1 10 ? -34.094 -28.266 -5.051 1 27.78 10 ASP B N 1
ATOM 2483 C CA . ASP B 1 10 ? -33.344 -27.25 -5.754 1 27.78 10 ASP B CA 1
ATOM 2484 C C . ASP B 1 10 ? -32.312 -26.609 -4.836 1 27.78 10 ASP B C 1
ATOM 2486 O O . ASP B 1 10 ? -31.891 -25.469 -5.055 1 27.78 10 ASP B O 1
ATOM 2490 N N . SER B 1 11 ? -32.062 -27.047 -3.605 1 27.34 11 SER B N 1
ATOM 2491 C CA . SER B 1 11 ? -31.438 -26.547 -2.379 1 27.34 11 SER B CA 1
ATOM 2492 C C . SER B 1 11 ? -30.031 -26.062 -2.635 1 27.34 11 SER B C 1
ATOM 2494 O O . SER B 1 11 ? -29.672 -24.938 -2.26 1 27.34 11 SER B O 1
ATOM 2496 N N . LYS B 1 12 ? -29.031 -26.859 -2.086 1 31.67 12 LYS B N 1
ATOM 2497 C CA . LYS B 1 12 ? -27.703 -26.484 -1.609 1 31.67 12 LYS B CA 1
ATOM 2498 C C . LYS B 1 12 ? -26.75 -26.234 -2.775 1 31.67 12 LYS B C 1
ATOM 2500 O O . LYS B 1 12 ? -26.062 -27.172 -3.219 1 31.67 12 LYS B O 1
ATOM 2505 N N . LYS B 1 13 ? -27.219 -25.656 -3.84 1 29.48 13 LYS B N 1
ATOM 2506 C CA . LYS B 1 13 ? -26.562 -25.391 -5.117 1 29.48 13 LYS B CA 1
ATOM 2507 C C . LYS B 1 13 ? -25.062 -25.156 -4.922 1 29.48 13 LYS B C 1
ATOM 2509 O O . LYS B 1 13 ? -24.234 -25.906 -5.445 1 29.48 13 LYS B O 1
ATOM 2514 N N . TYR B 1 14 ? -24.5 -23.875 -5.262 1 33.53 14 TYR B N 1
ATOM 2515 C CA . TYR B 1 14 ? -23.125 -23.672 -5.66 1 33.53 14 TYR B CA 1
ATOM 2516 C C . TYR B 1 14 ? -22.219 -23.547 -4.441 1 33.53 14 TYR B C 1
ATOM 2518 O O . TYR B 1 14 ? -22.406 -22.656 -3.605 1 33.53 14 TYR B O 1
ATOM 2526 N N . GLU B 1 15 ? -21.516 -24.422 -3.988 1 38.19 15 GLU B N 1
ATOM 2527 C CA . GLU B 1 15 ? -20.703 -24.766 -2.832 1 38.19 15 GLU B CA 1
ATOM 2528 C C . GLU B 1 15 ? -19.734 -23.625 -2.488 1 38.19 15 GLU B C 1
ATOM 2530 O O . GLU B 1 15 ? -19.297 -23.5 -1.341 1 38.19 15 GLU B O 1
ATOM 2535 N N . GLY B 1 16 ? -19.391 -22.906 -3.396 1 40.19 16 GLY B N 1
ATOM 2536 C CA . GLY B 1 16 ? -18.5 -21.812 -3.039 1 40.19 16 GLY B CA 1
ATOM 2537 C C . GLY B 1 16 ? -19.234 -20.516 -2.721 1 40.19 16 GLY B C 1
ATOM 2538 O O . GLY B 1 16 ? -18.625 -19.469 -2.57 1 40.19 16 GLY B O 1
ATOM 2539 N N . SER B 1 17 ? -20.469 -20.594 -2.932 1 41.81 17 SER B N 1
ATOM 2540 C CA . SER B 1 17 ? -21.266 -19.422 -2.613 1 41.81 17 SER B CA 1
ATOM 2541 C C . SER B 1 17 ? -21.438 -19.25 -1.107 1 41.81 17 SER B C 1
ATOM 2543 O O . SER B 1 17 ? -21.891 -20.172 -0.432 1 41.81 17 SER B O 1
ATOM 2545 N N . SER B 1 18 ? -20.375 -19 -0.43 1 46.25 18 SER B N 1
ATOM 2546 C CA . SER B 1 18 ? -20.719 -18.797 0.976 1 46.25 18 SER B CA 1
ATOM 2547 C C . SER B 1 18 ? -21.328 -17.422 1.201 1 46.25 18 SER B C 1
ATOM 2549 O O . SER B 1 18 ? -20.766 -16.406 0.78 1 46.25 18 SER B O 1
ATOM 2551 N N . GLU B 1 19 ? -22.578 -17.391 1.401 1 49.88 19 GLU B N 1
ATOM 2552 C CA . GLU B 1 19 ? -23.266 -16.188 1.902 1 49.88 19 GLU B CA 1
ATOM 2553 C C . GLU B 1 19 ? -22.391 -15.453 2.92 1 49.88 19 GLU B C 1
ATOM 2555 O O . GLU B 1 19 ? -22.578 -14.258 3.143 1 49.88 19 GLU B O 1
ATOM 2560 N N . PHE B 1 20 ? -21.359 -16.219 3.334 1 55.19 20 PHE B N 1
ATOM 2561 C CA . PHE B 1 20 ? -20.609 -15.711 4.48 1 55.19 20 PHE B CA 1
ATOM 2562 C C . PHE B 1 20 ? -19.328 -15.016 4.031 1 55.19 20 PHE B C 1
ATOM 2564 O O . PHE B 1 20 ? -18.734 -14.25 4.789 1 55.19 20 PHE B O 1
ATOM 2571 N N . VAL B 1 21 ? -19.047 -15.234 2.67 1 64.81 21 VAL B N 1
ATOM 2572 C CA . VAL B 1 21 ? -17.828 -14.555 2.256 1 64.81 21 VAL B CA 1
ATOM 2573 C C . VAL B 1 21 ? -18.172 -13.234 1.573 1 64.81 21 VAL B C 1
ATOM 2575 O O . VAL B 1 21 ? -18.828 -13.219 0.529 1 64.81 21 VAL B O 1
ATOM 2578 N N . LYS B 1 22 ? -17.984 -12.141 2.307 1 79.31 22 LYS B N 1
ATOM 2579 C CA . LYS B 1 22 ? -18.219 -10.852 1.658 1 79.31 22 LYS B CA 1
ATOM 2580 C C . LYS B 1 22 ? -16.906 -10.211 1.21 1 79.31 22 LYS B C 1
ATOM 2582 O O . LYS B 1 22 ? -16.25 -9.516 1.986 1 79.31 22 LYS B O 1
ATOM 2587 N N . LEU B 1 23 ? -16.547 -10.656 -0.123 1 88.88 23 LEU B N 1
ATOM 2588 C CA . LEU B 1 23 ? -15.414 -9.977 -0.76 1 88.88 23 LEU B CA 1
ATOM 2589 C C . LEU B 1 23 ? -15.742 -8.508 -1.005 1 88.88 23 LEU B C 1
ATOM 2591 O O . LEU B 1 23 ? -16.781 -8.18 -1.586 1 88.88 23 LEU B O 1
ATOM 2595 N N . ARG B 1 24 ? -14.867 -7.676 -0.434 1 89 24 ARG B N 1
ATOM 2596 C CA . ARG B 1 24 ? -15.094 -6.238 -0.554 1 89 24 ARG B CA 1
ATOM 2597 C C . ARG B 1 24 ? -13.867 -5.539 -1.13 1 89 24 ARG B C 1
ATOM 2599 O O . ARG B 1 24 ? -12.742 -6.012 -0.962 1 89 24 ARG B O 1
ATOM 2606 N N . TYR B 1 25 ? -14.195 -4.469 -1.854 1 92 25 TYR B N 1
ATOM 2607 C CA . TYR B 1 25 ? -13.148 -3.57 -2.326 1 92 25 TYR B CA 1
ATOM 2608 C C . TYR B 1 25 ? -12.773 -2.553 -1.255 1 92 25 TYR B C 1
ATOM 2610 O O . TYR B 1 25 ? -13.648 -1.896 -0.684 1 92 25 TYR B O 1
ATOM 2618 N N . HIS B 1 26 ? -11.445 -2.346 -0.976 1 89.38 26 HIS B N 1
ATOM 2619 C CA . HIS B 1 26 ? -10.992 -1.494 0.118 1 89.38 26 HIS B CA 1
ATOM 2620 C C . HIS B 1 26 ? -10.188 -0.306 -0.403 1 89.38 26 HIS B C 1
ATOM 2622 O O . HIS B 1 26 ? -9.234 0.131 0.237 1 89.38 26 HIS B O 1
ATOM 2628 N N . MET B 1 27 ? -10.367 0.113 -1.607 1 88.19 27 MET B N 1
ATOM 2629 C CA . MET B 1 27 ? -9.992 1.402 -2.184 1 88.19 27 MET B CA 1
ATOM 2630 C C . MET B 1 27 ? -8.523 1.408 -2.6 1 88.19 27 MET B C 1
ATOM 2632 O O . MET B 1 27 ? -7.965 2.465 -2.898 1 88.19 27 MET B O 1
ATOM 2636 N N . GLY B 1 28 ? -7.863 0.234 -2.547 1 91.62 28 GLY B N 1
ATOM 2637 C CA . GLY B 1 28 ? -6.512 0.136 -3.072 1 91.62 28 GLY B CA 1
ATOM 2638 C C . GLY B 1 28 ? -6.469 -0.118 -4.566 1 91.62 28 GLY B C 1
ATOM 2639 O O . GLY B 1 28 ? -7.5 -0.396 -5.184 1 91.62 28 GLY B O 1
ATOM 2640 N N . PRO B 1 29 ? -5.27 0.003 -5.113 1 93.38 29 PRO B N 1
ATOM 2641 C CA . PRO B 1 29 ? -5.117 -0.231 -6.551 1 93.38 29 PRO B CA 1
ATOM 2642 C C . PRO B 1 29 ? -5.152 -1.714 -6.914 1 93.38 29 PRO B C 1
ATOM 2644 O O . PRO B 1 29 ? -4.887 -2.568 -6.062 1 93.38 29 PRO B O 1
ATOM 2647 N N . VAL B 1 30 ? -5.566 -2.041 -8.141 1 97.06 30 VAL B N 1
ATOM 2648 C CA . VAL B 1 30 ? -5.352 -3.338 -8.781 1 97.06 30 VAL B CA 1
ATOM 2649 C C . VAL B 1 30 ? -4.387 -3.184 -9.953 1 97.06 30 VAL B C 1
ATOM 2651 O O . VAL B 1 30 ? -3.967 -2.07 -10.281 1 97.06 30 VAL B O 1
ATOM 2654 N N . LEU B 1 31 ? -3.939 -4.262 -10.594 1 97.06 31 LEU B N 1
ATOM 2655 C CA . LEU B 1 31 ? -2.953 -4.191 -11.664 1 97.06 31 LEU B CA 1
ATOM 2656 C C . LEU B 1 31 ? -3.629 -3.951 -13.016 1 97.06 31 LEU B C 1
ATOM 2658 O O . LEU B 1 31 ? -3.877 -4.895 -13.766 1 97.06 31 LEU B O 1
ATOM 2662 N N . THR B 1 32 ? -3.824 -2.654 -13.336 1 96.62 32 THR B N 1
ATOM 2663 C CA . THR B 1 32 ? -4.574 -2.295 -14.531 1 96.62 32 THR B CA 1
ATOM 2664 C C . THR B 1 32 ? -3.639 -2.125 -15.727 1 96.62 32 THR B C 1
ATOM 2666 O O . THR B 1 32 ? -4.082 -2.152 -16.875 1 96.62 32 THR B O 1
ATOM 2669 N N . SER B 1 33 ? -2.338 -1.844 -15.492 1 95.81 33 SER B N 1
ATOM 2670 C CA . SER B 1 33 ? -1.351 -1.749 -16.562 1 95.81 33 SER B CA 1
ATOM 2671 C C . SER B 1 33 ? -0.913 -3.131 -17.031 1 95.81 33 SER B C 1
ATOM 2673 O O . SER B 1 33 ? -1.057 -4.117 -16.312 1 95.81 33 SER B O 1
ATOM 2675 N N . ASN B 1 34 ? -0.404 -3.191 -18.281 1 97.19 34 ASN B N 1
ATOM 2676 C CA . ASN B 1 34 ? 0.135 -4.461 -18.75 1 97.19 34 ASN B CA 1
ATOM 2677 C C . ASN B 1 34 ? 1.178 -5.023 -17.797 1 97.19 34 ASN B C 1
ATOM 2679 O O . ASN B 1 34 ? 2.186 -4.375 -17.516 1 97.19 34 ASN B O 1
ATOM 2683 N N . ILE B 1 35 ? 0.913 -6.246 -17.391 1 98 35 ILE B N 1
ATOM 2684 C CA . ILE B 1 35 ? 1.701 -6.836 -16.312 1 98 35 ILE B CA 1
ATOM 2685 C C . ILE B 1 35 ? 2.969 -7.461 -16.891 1 98 35 ILE B C 1
ATOM 2687 O O . ILE B 1 35 ? 2.904 -8.273 -17.812 1 98 35 ILE B O 1
ATOM 2691 N N . THR B 1 36 ? 4.094 -7.074 -16.391 1 98.44 36 THR B N 1
ATOM 2692 C CA . THR B 1 36 ? 5.375 -7.691 -16.719 1 98.44 36 THR B CA 1
ATOM 2693 C C . THR B 1 36 ? 5.898 -8.5 -15.539 1 98.44 36 THR B C 1
ATOM 2695 O O . THR B 1 36 ? 6.141 -7.957 -14.461 1 98.44 36 THR B O 1
ATOM 2698 N N . VAL B 1 37 ? 6.098 -9.781 -15.75 1 98.81 37 VAL B N 1
ATOM 2699 C CA . VAL B 1 37 ? 6.547 -10.664 -14.68 1 98.81 37 VAL B CA 1
ATOM 2700 C C . VAL B 1 37 ? 8.07 -10.797 -14.727 1 98.81 37 VAL B C 1
ATOM 2702 O O . VAL B 1 37 ? 8.625 -11.305 -15.703 1 98.81 37 VAL B O 1
ATOM 2705 N N . HIS B 1 38 ? 8.734 -10.289 -13.719 1 98.81 38 HIS B N 1
ATOM 2706 C CA . HIS B 1 38 ? 10.164 -10.477 -13.531 1 98.81 38 HIS B CA 1
ATOM 2707 C C . HIS B 1 38 ? 10.453 -11.625 -12.57 1 98.81 38 HIS B C 1
ATOM 2709 O O . HIS B 1 38 ? 10.227 -11.508 -11.367 1 98.81 38 HIS B O 1
ATOM 2715 N N . THR B 1 39 ? 10.977 -12.719 -13.117 1 98.81 39 THR B N 1
ATOM 2716 C CA . THR B 1 39 ? 11.156 -13.922 -12.32 1 98.81 39 THR B CA 1
ATOM 2717 C C . THR B 1 39 ? 12.586 -14.008 -11.773 1 98.81 39 THR B C 1
ATOM 2719 O O . THR B 1 39 ? 13.547 -13.727 -12.492 1 98.81 39 THR B O 1
ATOM 2722 N N . ILE B 1 40 ? 12.688 -14.242 -10.531 1 98.88 40 ILE B N 1
ATOM 2723 C CA . ILE B 1 40 ? 13.945 -14.586 -9.883 1 98.88 40 ILE B CA 1
ATOM 2724 C C . ILE B 1 40 ? 13.992 -16.078 -9.594 1 98.88 40 ILE B C 1
ATOM 2726 O O . ILE B 1 40 ? 13.234 -16.578 -8.758 1 98.88 40 ILE B O 1
ATOM 2730 N N . TRP B 1 41 ? 14.875 -16.766 -10.328 1 98.88 41 TRP B N 1
ATOM 2731 C CA . TRP B 1 41 ? 15.109 -18.188 -10.102 1 98.88 41 TRP B CA 1
ATOM 2732 C C . TRP B 1 41 ? 16.125 -18.391 -8.984 1 98.88 41 TRP B C 1
ATOM 2734 O O . TRP B 1 41 ? 17.344 -18.359 -9.219 1 98.88 41 TRP B O 1
ATOM 2744 N N . TYR B 1 42 ? 15.625 -18.625 -7.785 1 98.81 42 TYR B N 1
ATOM 2745 C CA . TYR B 1 42 ? 16.5 -18.766 -6.625 1 98.81 42 TYR B CA 1
ATOM 2746 C C . TYR B 1 42 ? 16.891 -20.219 -6.395 1 98.81 42 TYR B C 1
ATOM 2748 O O . TYR B 1 42 ? 16.047 -21.047 -6.074 1 98.81 42 TYR B O 1
ATOM 2756 N N . GLY B 1 43 ? 18.156 -20.531 -6.609 1 98.56 43 GLY B N 1
ATOM 2757 C CA . GLY B 1 43 ? 18.656 -21.891 -6.52 1 98.56 43 GLY B CA 1
ATOM 2758 C C . GLY B 1 43 ? 18.906 -22.531 -7.875 1 98.56 43 GLY B C 1
ATOM 2759 O O . GLY B 1 43 ? 19.047 -21.828 -8.875 1 98.56 43 GLY B O 1
ATOM 2760 N N . LYS B 1 44 ? 19.031 -23.828 -7.895 1 98.12 44 LYS B N 1
ATOM 2761 C CA . LYS B 1 44 ? 19.359 -24.562 -9.109 1 98.12 44 LYS B CA 1
ATOM 2762 C C . LYS B 1 44 ? 18.094 -25.078 -9.797 1 98.12 44 LYS B C 1
ATOM 2764 O O . LYS B 1 44 ? 17.312 -25.828 -9.188 1 98.12 44 LYS B O 1
ATOM 2769 N N . TRP B 1 45 ? 17.953 -24.688 -11 1 98.56 45 TRP B N 1
ATOM 2770 C CA . TRP B 1 45 ? 16.781 -25.031 -11.797 1 98.56 45 TRP B CA 1
ATOM 2771 C C . TRP B 1 45 ? 17.188 -25.703 -13.102 1 98.56 45 TRP B C 1
ATOM 2773 O O . TRP B 1 45 ? 18.156 -25.297 -13.742 1 98.56 45 TRP B O 1
ATOM 2783 N N . GLU B 1 46 ? 16.469 -26.703 -13.461 1 98 46 GLU B N 1
ATOM 2784 C CA . GLU B 1 46 ? 16.625 -27.266 -14.797 1 98 46 GLU B CA 1
ATOM 2785 C C . GLU B 1 46 ? 15.984 -26.375 -15.852 1 98 46 GLU B C 1
ATOM 2787 O O . GLU B 1 46 ? 14.977 -25.719 -15.594 1 98 46 GLU B O 1
ATOM 2792 N N . LYS B 1 47 ? 16.609 -26.438 -16.984 1 98 47 LYS B N 1
ATOM 2793 C CA . LYS B 1 47 ? 16.094 -25.672 -18.109 1 98 47 LYS B CA 1
ATOM 2794 C C . LYS B 1 47 ? 14.625 -26.016 -18.375 1 98 47 LYS B C 1
ATOM 2796 O O . LYS B 1 47 ? 13.805 -25.125 -18.625 1 98 47 LYS B O 1
ATOM 2801 N N . ARG B 1 48 ? 14.305 -27.266 -18.312 1 97.88 48 ARG B N 1
ATOM 2802 C CA . ARG B 1 48 ? 12.945 -27.719 -18.594 1 97.88 48 ARG B CA 1
ATOM 2803 C C . ARG B 1 48 ? 11.961 -27.172 -17.578 1 97.88 48 ARG B C 1
ATOM 2805 O O . ARG B 1 48 ? 10.82 -26.828 -17.922 1 97.88 48 ARG B O 1
ATOM 2812 N N . GLN B 1 49 ? 12.289 -27.109 -16.328 1 98.62 49 GLN B N 1
ATOM 2813 C CA . GLN B 1 49 ? 11.438 -26.578 -15.281 1 98.62 49 GLN B CA 1
ATOM 2814 C C . GLN B 1 49 ? 11.078 -25.109 -15.555 1 98.62 49 GLN B C 1
ATOM 2816 O O . GLN B 1 49 ? 9.906 -24.734 -15.477 1 98.62 49 GLN B O 1
ATOM 2821 N N . LYS B 1 50 ? 12.062 -24.344 -15.898 1 98.75 50 LYS B N 1
ATOM 2822 C CA . LYS B 1 50 ? 11.844 -22.938 -16.203 1 98.75 50 LYS B CA 1
ATOM 2823 C C . LYS B 1 50 ? 10.914 -22.766 -17.406 1 98.75 50 LYS B C 1
ATOM 2825 O O . LYS B 1 50 ? 10.055 -21.891 -17.422 1 98.75 50 LYS B O 1
ATOM 2830 N N . LYS B 1 51 ? 11.109 -23.594 -18.391 1 98.5 51 LYS B N 1
ATOM 2831 C CA . LYS B 1 51 ? 10.297 -23.531 -19.609 1 98.5 51 LYS B CA 1
ATOM 2832 C C . LYS B 1 51 ? 8.82 -23.75 -19.297 1 98.5 51 LYS B C 1
ATOM 2834 O O . LYS B 1 51 ? 7.953 -23.062 -19.828 1 98.5 51 LYS B O 1
ATOM 2839 N N . ILE B 1 52 ? 8.523 -24.719 -18.453 1 98.62 52 ILE B N 1
ATOM 2840 C CA . ILE B 1 52 ? 7.148 -25.016 -18.078 1 98.62 52 ILE B CA 1
ATOM 2841 C C . ILE B 1 52 ? 6.508 -23.797 -17.438 1 98.62 52 ILE B C 1
ATOM 2843 O O . ILE B 1 52 ? 5.402 -23.391 -17.812 1 98.62 52 ILE B O 1
ATOM 2847 N N . ILE B 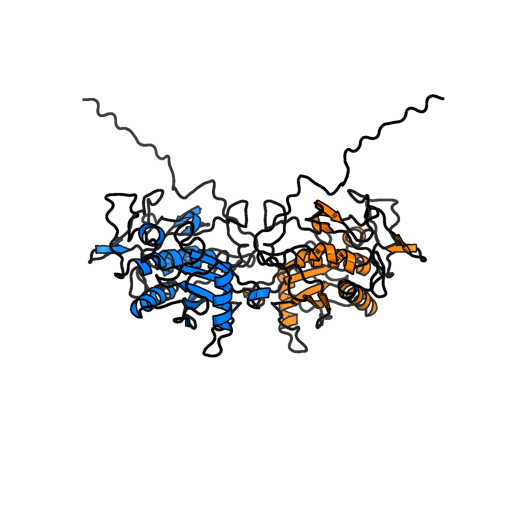1 53 ? 7.219 -23.156 -16.516 1 98.81 53 ILE B N 1
ATOM 2848 C CA . ILE B 1 53 ? 6.684 -22.016 -15.773 1 98.81 53 ILE B CA 1
ATOM 2849 C C . ILE B 1 53 ? 6.531 -20.828 -16.703 1 98.81 53 ILE B C 1
ATOM 2851 O O . ILE B 1 53 ? 5.508 -20.125 -16.672 1 98.81 53 ILE B O 1
ATOM 2855 N N . ARG B 1 54 ? 7.508 -20.578 -17.609 1 98.69 54 ARG B N 1
ATOM 2856 C CA . ARG B 1 54 ? 7.418 -19.5 -18.578 1 98.69 54 ARG B CA 1
ATOM 2857 C C . ARG B 1 54 ? 6.199 -19.672 -19.484 1 98.69 54 ARG B C 1
ATOM 2859 O O . ARG B 1 54 ? 5.492 -18.703 -19.781 1 98.69 54 ARG B O 1
ATOM 2866 N N . GLU B 1 55 ? 5.984 -20.859 -19.875 1 98.31 55 GLU B N 1
ATOM 2867 C CA . GLU B 1 55 ? 4.871 -21.125 -20.781 1 98.31 55 GLU B CA 1
ATOM 2868 C C . GLU B 1 55 ? 3.531 -20.922 -20.078 1 98.31 55 GLU B C 1
ATOM 2870 O O . GLU B 1 55 ? 2.564 -20.469 -20.703 1 98.31 55 GLU B O 1
ATOM 2875 N N . PHE B 1 56 ? 3.445 -21.266 -18.797 1 98.69 56 PHE B N 1
ATOM 2876 C CA . PHE B 1 56 ? 2.227 -20.969 -18.062 1 98.69 56 PHE B CA 1
ATOM 2877 C C . PHE B 1 56 ? 1.956 -19.469 -18.031 1 98.69 56 PHE B C 1
ATOM 2879 O O . PHE B 1 56 ? 0.855 -19.031 -18.359 1 98.69 56 PHE B O 1
ATOM 2886 N N . ILE B 1 57 ? 3 -18.703 -17.688 1 98.75 57 ILE B N 1
ATOM 2887 C CA . ILE B 1 57 ? 2.848 -17.25 -17.562 1 98.75 57 ILE B CA 1
ATOM 2888 C C . ILE B 1 57 ? 2.449 -16.656 -18.922 1 98.75 57 ILE B C 1
ATOM 2890 O O . ILE B 1 57 ? 1.518 -15.852 -19 1 98.75 57 ILE B O 1
ATOM 2894 N N . ASN B 1 58 ? 3.043 -17.125 -19.969 1 98.31 58 ASN B N 1
ATOM 2895 C CA . ASN B 1 58 ? 2.717 -16.625 -21.297 1 98.31 58 ASN B CA 1
ATOM 2896 C C . ASN B 1 58 ? 1.301 -17.016 -21.703 1 98.31 58 ASN B C 1
ATOM 2898 O O . ASN B 1 58 ? 0.661 -16.328 -22.5 1 98.31 58 ASN B O 1
ATOM 2902 N N . SER B 1 59 ? 0.82 -18.094 -21.188 1 98.62 59 SER B N 1
ATOM 2903 C CA . SER B 1 59 ? -0.486 -18.625 -21.578 1 98.62 59 SER B CA 1
ATOM 2904 C C . SER B 1 59 ? -1.612 -17.75 -21.047 1 98.62 59 SER B C 1
ATOM 2906 O O . SER B 1 59 ? -2.746 -17.828 -21.516 1 98.62 59 SER B O 1
ATOM 2908 N N . ILE B 1 60 ? -1.287 -16.953 -20.047 1 98.44 60 ILE B N 1
ATOM 2909 C CA . ILE B 1 60 ? -2.293 -16.078 -19.469 1 98.44 60 ILE B CA 1
ATOM 2910 C C . ILE B 1 60 ? -2.799 -15.086 -20.516 1 98.44 60 ILE B C 1
ATOM 2912 O O . ILE B 1 60 ? -3.984 -14.75 -20.531 1 98.44 60 ILE B O 1
ATOM 2916 N N . SER B 1 61 ? -1.97 -14.703 -21.453 1 97.81 61 SER B N 1
ATOM 2917 C CA . SER B 1 61 ? -2.328 -13.719 -22.469 1 97.81 61 SER B CA 1
ATOM 2918 C C . SER B 1 61 ? -2.658 -14.391 -23.797 1 97.81 61 SER B C 1
ATOM 2920 O O . SER B 1 61 ? -2.928 -13.711 -24.781 1 97.81 61 SER B O 1
ATOM 2922 N N . ALA B 1 62 ? -2.592 -15.664 -23.812 1 97.44 62 ALA B N 1
ATOM 2923 C CA . ALA B 1 62 ? -2.77 -16.375 -25.078 1 97.44 62 ALA B CA 1
ATOM 2924 C C . ALA B 1 62 ? -4.25 -16.641 -25.359 1 97.44 62 ALA B C 1
ATOM 2926 O O . ALA B 1 62 ? -4.738 -17.75 -25.156 1 97.44 62 ALA B O 1
ATOM 2927 N N . THR B 1 63 ? -4.93 -15.719 -26 1 94.88 63 THR B N 1
ATOM 2928 C CA . THR B 1 63 ? -6.371 -15.773 -26.188 1 94.88 63 THR B CA 1
ATOM 2929 C C . THR B 1 63 ? -6.738 -16.781 -27.266 1 94.88 63 THR B C 1
ATOM 2931 O O . THR B 1 63 ? -7.891 -17.219 -27.359 1 94.88 63 THR B O 1
ATOM 2934 N N . ALA B 1 64 ? -5.77 -17.266 -28.016 1 95.75 64 ALA B N 1
ATOM 2935 C CA . ALA B 1 64 ? -6.027 -18.203 -29.109 1 95.75 64 ALA B CA 1
ATOM 2936 C C . ALA B 1 64 ? -5.957 -19.641 -28.609 1 95.75 64 ALA B C 1
ATOM 2938 O O . ALA B 1 64 ? -6.297 -20.562 -29.359 1 95.75 64 ALA B O 1
ATOM 2939 N N . ALA B 1 65 ? -5.512 -19.875 -27.391 1 96.75 65 ALA B N 1
ATOM 2940 C CA . ALA B 1 65 ? -5.418 -21.234 -26.875 1 96.75 65 ALA B CA 1
ATOM 2941 C C . ALA B 1 65 ? -6.793 -21.891 -26.797 1 96.75 65 ALA B C 1
ATOM 2943 O O . ALA B 1 65 ? -7.797 -21.219 -26.547 1 96.75 65 ALA B O 1
ATOM 2944 N N . PRO B 1 66 ? -6.895 -23.188 -27.016 1 96 66 PRO B N 1
ATOM 2945 C CA . PRO B 1 66 ? -8.18 -23.891 -27.016 1 96 66 PRO B CA 1
ATOM 2946 C C . PRO B 1 66 ? -8.875 -23.844 -25.656 1 96 66 PRO B C 1
ATOM 2948 O O . PRO B 1 66 ? -8.219 -23.891 -24.625 1 96 66 PRO B O 1
ATOM 2951 N N . HIS B 1 67 ? -10.219 -23.859 -25.75 1 96.19 67 HIS B N 1
ATOM 2952 C CA . HIS B 1 67 ? -11.031 -23.953 -24.531 1 96.19 67 HIS B CA 1
ATOM 2953 C C . HIS B 1 67 ? -11 -25.359 -23.953 1 96.19 67 HIS B C 1
ATOM 2955 O O . HIS B 1 67 ? -11.023 -26.344 -24.703 1 96.19 67 HIS B O 1
ATOM 2961 N N . PRO B 1 68 ? -11.047 -25.469 -22.594 1 97.69 68 PRO B N 1
ATOM 2962 C CA . PRO B 1 68 ? -10.852 -24.453 -21.562 1 97.69 68 PRO B CA 1
ATOM 2963 C C . PRO B 1 68 ? -9.406 -23.953 -21.5 1 97.69 68 PRO B C 1
ATOM 2965 O O . PRO B 1 68 ? -8.477 -24.766 -21.531 1 97.69 68 PRO B O 1
ATOM 2968 N N . SER B 1 69 ? -9.164 -22.641 -21.406 1 98.25 69 SER B N 1
ATOM 2969 C CA . SER B 1 69 ? -7.82 -22.078 -21.531 1 98.25 69 SER B CA 1
ATOM 2970 C C . SER B 1 69 ? -7.402 -21.328 -20.281 1 98.25 69 SER B C 1
ATOM 2972 O O . SER B 1 69 ? -8.25 -20.906 -19.484 1 98.25 69 SER B O 1
ATOM 2974 N N . VAL B 1 70 ? -6.051 -21.188 -20.125 1 98.69 70 VAL B N 1
ATOM 2975 C CA . VAL B 1 70 ? -5.492 -20.359 -19.062 1 98.69 70 VAL B CA 1
ATOM 2976 C C . VAL B 1 70 ? -5.969 -18.922 -19.234 1 98.69 70 VAL B C 1
ATOM 2978 O O . VAL B 1 70 ? -6.312 -18.25 -18.25 1 98.69 70 VAL B O 1
ATOM 2981 N N . ALA B 1 71 ? -6.055 -18.438 -20.453 1 98.56 71 ALA B N 1
ATOM 2982 C CA . ALA B 1 71 ? -6.57 -17.094 -20.734 1 98.56 71 ALA B CA 1
ATOM 2983 C C . ALA B 1 71 ? -8.016 -16.953 -20.266 1 98.56 71 ALA B C 1
ATOM 2985 O O . ALA B 1 71 ? -8.406 -15.914 -19.734 1 98.56 71 ALA B O 1
ATOM 2986 N N . GLY B 1 72 ? -8.781 -18.016 -20.484 1 97.75 72 GLY B N 1
ATOM 2987 C CA . GLY B 1 72 ? -10.148 -18.016 -19.984 1 97.75 72 GLY B CA 1
ATOM 2988 C C . GLY B 1 72 ? -10.234 -17.922 -18.484 1 97.75 72 GLY B C 1
ATOM 2989 O O . GLY B 1 72 ? -11.141 -17.297 -17.938 1 97.75 72 GLY B O 1
ATOM 2990 N N . TRP B 1 73 ? -9.375 -18.594 -17.812 1 98.44 73 TRP B N 1
ATOM 2991 C CA . TRP B 1 73 ? -9.25 -18.531 -16.375 1 98.44 73 TRP B CA 1
ATOM 2992 C C . TRP B 1 73 ? -8.922 -17.125 -15.906 1 98.44 73 TRP B C 1
ATOM 2994 O O . TRP B 1 73 ? -9.555 -16.594 -14.992 1 98.44 73 TRP B O 1
ATOM 3004 N N . TRP B 1 74 ? -8.031 -16.406 -16.609 1 98.62 74 TRP B N 1
ATOM 3005 C CA . TRP B 1 74 ? -7.59 -15.055 -16.266 1 98.62 74 TRP B CA 1
ATOM 3006 C C . TRP B 1 74 ? -8.695 -14.039 -16.531 1 98.62 74 TRP B C 1
ATOM 3008 O O . TRP B 1 74 ? -8.727 -12.977 -15.906 1 98.62 74 TRP B O 1
ATOM 3018 N N . ARG B 1 75 ? -9.664 -14.312 -17.359 1 97.62 75 ARG B N 1
ATOM 3019 C CA . ARG B 1 75 ? -10.773 -13.406 -17.641 1 97.62 75 ARG B CA 1
ATOM 3020 C C . ARG B 1 75 ? -11.586 -13.133 -16.375 1 97.62 75 ARG B C 1
ATOM 3022 O O . ARG B 1 75 ? -12.117 -12.039 -16.203 1 97.62 75 ARG B O 1
ATOM 3029 N N . THR B 1 76 ? -11.656 -14.164 -15.539 1 97.38 76 THR B N 1
ATOM 3030 C CA . THR B 1 76 ? -12.328 -13.945 -14.258 1 97.38 76 THR B CA 1
ATOM 3031 C C . THR B 1 76 ? -11.594 -12.906 -13.43 1 97.38 76 THR B C 1
ATOM 3033 O O . THR B 1 76 ? -12.219 -12.023 -12.836 1 97.38 76 THR B O 1
ATOM 3036 N N . VAL B 1 77 ? -10.266 -12.977 -13.398 1 98.38 77 VAL B N 1
ATOM 3037 C CA . VAL B 1 77 ? -9.422 -12.039 -12.664 1 98.38 77 VAL B CA 1
ATOM 3038 C C . VAL B 1 77 ? -9.57 -10.641 -13.258 1 98.38 77 VAL B C 1
ATOM 3040 O O . VAL B 1 77 ? -9.648 -9.656 -12.516 1 98.38 77 VAL B O 1
ATOM 3043 N N . GLU B 1 78 ? -9.766 -10.539 -14.562 1 98.12 78 GLU B N 1
ATOM 3044 C CA . GLU B 1 78 ? -9.875 -9.281 -15.289 1 98.12 78 GLU B CA 1
ATOM 3045 C C . GLU B 1 78 ? -11.102 -8.484 -14.844 1 98.12 78 GLU B C 1
ATOM 3047 O O . GLU B 1 78 ? -11.133 -7.266 -14.984 1 98.12 78 GLU B O 1
ATOM 3052 N N . LEU B 1 79 ? -12.078 -9.125 -14.32 1 97.62 79 LEU B N 1
ATOM 3053 C CA . LEU B 1 79 ? -13.352 -8.477 -14.016 1 97.62 79 LEU B CA 1
ATOM 3054 C C . LEU B 1 79 ? -13.203 -7.547 -12.812 1 97.62 79 LEU B C 1
ATOM 3056 O O . LEU B 1 79 ? -14.055 -6.688 -12.578 1 97.62 79 LEU B O 1
ATOM 3060 N N . TYR B 1 80 ? -12.195 -7.723 -12.047 1 97.88 80 TYR B N 1
ATOM 3061 C CA . TYR B 1 80 ? -11.984 -6.879 -10.883 1 97.88 80 TYR B CA 1
ATOM 3062 C C . TYR B 1 80 ? -11.469 -5.504 -11.281 1 97.88 80 TYR B C 1
ATOM 3064 O O . TYR B 1 80 ? -10.688 -5.383 -12.234 1 97.88 80 TYR B O 1
ATOM 3072 N N . THR B 1 81 ? -11.922 -4.461 -10.578 1 96.62 81 THR B N 1
ATOM 3073 C CA . THR B 1 81 ? -11.57 -3.074 -10.859 1 96.62 81 THR B CA 1
ATOM 3074 C C . THR B 1 81 ? -11.102 -2.367 -9.594 1 96.62 81 THR B C 1
ATOM 3076 O O . THR B 1 81 ? -11.258 -2.893 -8.492 1 96.62 81 THR B O 1
ATOM 3079 N N . ASP B 1 82 ? -10.422 -1.302 -9.781 1 93.62 82 ASP B N 1
ATOM 3080 C CA . ASP B 1 82 ? -10.188 -0.403 -8.656 1 93.62 82 ASP B CA 1
ATOM 3081 C C . ASP B 1 82 ? -11.094 0.826 -8.734 1 93.62 82 ASP B C 1
ATOM 3083 O O . ASP B 1 82 ? -12.109 0.811 -9.43 1 93.62 82 ASP B O 1
ATOM 3087 N N . GLN B 1 83 ? -10.82 1.888 -7.969 1 88.19 83 GLN B N 1
ATOM 3088 C CA . GLN B 1 83 ? -11.742 3.014 -7.824 1 88.19 83 GLN B CA 1
ATOM 3089 C C . GLN B 1 83 ? -11.844 3.807 -9.125 1 88.19 83 GLN B C 1
ATOM 3091 O O . GLN B 1 83 ? -12.766 4.609 -9.297 1 88.19 83 GLN B O 1
ATOM 3096 N N . THR B 1 84 ? -10.875 3.641 -10.031 1 89.06 84 THR B N 1
ATOM 3097 C CA . THR B 1 84 ? -10.93 4.324 -11.312 1 89.06 84 THR B CA 1
ATOM 3098 C C . THR B 1 84 ? -11.93 3.645 -12.25 1 89.06 84 THR B C 1
ATOM 3100 O O . THR B 1 84 ? -12.305 4.207 -13.273 1 89.06 84 THR B O 1
ATOM 3103 N N . GLY B 1 85 ? -12.359 2.461 -11.898 1 92.81 85 GLY B N 1
ATOM 3104 C CA . GLY B 1 85 ? -13.242 1.681 -12.758 1 92.81 85 GLY B CA 1
ATOM 3105 C C . GLY B 1 85 ? -12.484 0.847 -13.773 1 92.81 85 GLY B C 1
ATOM 3106 O O . GLY B 1 85 ? -13.094 0.076 -14.523 1 92.81 85 GLY B O 1
ATOM 3107 N N . SER B 1 86 ? -11.164 0.959 -13.773 1 94.62 86 SER B N 1
ATOM 3108 C CA . SER B 1 86 ? -10.359 0.209 -14.734 1 94.62 86 SER B CA 1
ATOM 3109 C C . SER B 1 86 ? -10.242 -1.257 -14.328 1 94.62 86 SER B C 1
ATOM 3111 O O . SER B 1 86 ? -10.07 -1.569 -13.148 1 94.62 86 SER B O 1
ATOM 3113 N N . ASN B 1 87 ? -10.344 -2.146 -15.289 1 97 87 ASN B N 1
ATOM 3114 C CA . ASN B 1 87 ? -10.172 -3.578 -15.07 1 97 87 ASN B CA 1
ATOM 3115 C C . ASN B 1 87 ? -8.695 -3.951 -14.961 1 97 87 ASN B C 1
ATOM 3117 O O . ASN B 1 87 ? -7.824 -3.23 -15.461 1 97 87 ASN B O 1
ATOM 3121 N N . ILE B 1 88 ? -8.477 -5.07 -14.328 1 97.75 88 ILE B N 1
ATOM 3122 C CA . ILE B 1 88 ? -7.148 -5.68 -14.352 1 97.75 88 ILE B CA 1
ATOM 3123 C C . ILE B 1 88 ? -6.766 -6.012 -15.797 1 97.75 88 ILE B C 1
ATOM 3125 O O . ILE B 1 88 ? -7.605 -6.449 -16.578 1 97.75 88 ILE B O 1
ATOM 3129 N N . SER B 1 89 ? -5.504 -5.875 -16.125 1 97.81 89 SER B N 1
ATOM 3130 C CA . SER B 1 89 ? -5.016 -6.055 -17.5 1 97.81 89 SER B CA 1
ATOM 3131 C C . SER B 1 89 ? -5.156 -7.504 -17.938 1 97.81 89 SER B C 1
ATOM 3133 O O . SER B 1 89 ? -4.898 -8.43 -17.172 1 97.81 89 SER B O 1
ATOM 3135 N N . LYS B 1 90 ? -5.512 -7.711 -19.156 1 97.06 90 LYS B N 1
ATOM 3136 C CA . LYS B 1 90 ? -5.547 -9.039 -19.766 1 97.06 90 LYS B CA 1
ATOM 3137 C C . LYS B 1 90 ? -4.164 -9.453 -20.266 1 97.06 90 LYS B C 1
ATOM 3139 O O . LYS B 1 90 ? -3.947 -10.609 -20.625 1 97.06 90 LYS B O 1
ATOM 3144 N N . THR B 1 91 ? -3.275 -8.484 -20.312 1 98 91 THR B N 1
ATOM 3145 C CA . THR B 1 91 ? -1.945 -8.727 -20.844 1 98 91 THR B CA 1
ATOM 3146 C C . THR B 1 91 ? -0.948 -9.016 -19.734 1 98 91 THR B C 1
ATOM 3148 O O . THR B 1 91 ? -0.724 -8.18 -18.859 1 98 91 THR B O 1
ATOM 3151 N N . VAL B 1 92 ? -0.424 -10.188 -19.719 1 98.31 92 VAL B N 1
ATOM 3152 C CA . VAL B 1 92 ? 0.669 -10.633 -18.859 1 98.31 92 VAL B CA 1
ATOM 3153 C C . VAL B 1 92 ? 1.841 -11.109 -19.719 1 98.31 92 VAL B C 1
ATOM 3155 O O . VAL B 1 92 ? 1.673 -11.961 -20.594 1 98.31 92 VAL B O 1
ATOM 3158 N N . ARG B 1 93 ? 3.031 -10.555 -19.484 1 97.25 93 ARG B N 1
ATOM 3159 C CA . ARG B 1 93 ? 4.191 -10.945 -20.281 1 97.25 93 ARG B CA 1
ATOM 3160 C C . ARG B 1 93 ? 5.391 -11.25 -19.391 1 97.25 93 ARG B C 1
ATOM 3162 O O . ARG B 1 93 ? 5.484 -10.75 -18.281 1 97.25 93 ARG B O 1
ATOM 3169 N N . LEU B 1 94 ? 6.277 -12.023 -19.969 1 98.25 94 LEU B N 1
ATOM 3170 C CA . LEU B 1 94 ? 7.551 -12.289 -19.312 1 98.25 94 LEU B CA 1
ATOM 3171 C C . LEU B 1 94 ? 8.516 -11.125 -19.484 1 98.25 94 LEU B C 1
ATOM 3173 O O . LEU B 1 94 ? 8.633 -10.57 -20.578 1 98.25 94 LEU B O 1
ATOM 3177 N N . GLY B 1 95 ? 9.047 -10.633 -18.391 1 98.25 95 GLY B N 1
ATOM 3178 C CA . GLY B 1 95 ? 10.117 -9.648 -18.422 1 98.25 95 GLY B CA 1
ATOM 3179 C C . GLY B 1 95 ? 11.492 -10.266 -18.234 1 98.25 95 GLY B C 1
ATOM 3180 O O . GLY B 1 95 ? 11.68 -11.461 -18.438 1 98.25 95 GLY B O 1
ATOM 3181 N N . GLU B 1 96 ? 12.438 -9.391 -17.953 1 98.12 96 GLU B N 1
ATOM 3182 C CA . GLU B 1 96 ? 13.781 -9.875 -17.641 1 98.12 96 GLU B CA 1
ATOM 3183 C C . GLU B 1 96 ? 13.766 -10.781 -16.406 1 98.12 96 GLU B C 1
ATOM 3185 O O . GLU B 1 96 ? 12.938 -10.602 -15.516 1 98.12 96 GLU B O 1
ATOM 3190 N N . GLU B 1 97 ? 14.641 -11.719 -16.422 1 98.44 97 GLU B N 1
ATOM 3191 C CA . GLU B 1 97 ? 14.758 -12.688 -15.336 1 98.44 97 GLU B CA 1
ATOM 3192 C C . GLU B 1 97 ? 16.125 -12.617 -14.68 1 98.44 97 GLU B C 1
ATOM 3194 O O . GLU B 1 97 ? 17.078 -12.094 -15.266 1 98.44 97 GLU B O 1
ATOM 3199 N N . LYS B 1 98 ? 16.203 -13.055 -13.469 1 98.44 98 LYS B N 1
ATOM 3200 C CA . LYS B 1 98 ? 17.469 -13.156 -12.734 1 98.44 98 LYS B CA 1
ATOM 3201 C C . LYS B 1 98 ? 17.672 -14.57 -12.195 1 98.44 98 LYS B C 1
ATOM 3203 O O . LYS B 1 98 ? 16.766 -15.156 -11.609 1 98.44 98 LYS B O 1
ATOM 3208 N N . ASN B 1 99 ? 18.797 -15.148 -12.5 1 98 99 ASN B N 1
ATOM 3209 C CA . ASN B 1 99 ? 19.203 -16.422 -11.914 1 98 99 ASN B CA 1
ATOM 3210 C C . ASN B 1 99 ? 20.062 -16.219 -10.68 1 98 99 ASN B C 1
ATOM 3212 O O . ASN B 1 99 ? 21.141 -15.609 -10.758 1 98 99 ASN B O 1
ATOM 3216 N N . ASP B 1 100 ? 19.594 -16.672 -9.57 1 97.81 100 ASP B N 1
ATOM 3217 C CA . ASP B 1 100 ? 20.375 -16.656 -8.328 1 97.81 100 ASP B CA 1
ATOM 3218 C C . ASP B 1 100 ? 20.781 -18.078 -7.93 1 97.81 100 ASP B C 1
ATOM 3220 O O . ASP B 1 100 ? 20.359 -18.578 -6.887 1 97.81 100 ASP B O 1
ATOM 3224 N N . ARG B 1 101 ? 21.688 -18.641 -8.648 1 96.56 101 ARG B N 1
ATOM 3225 C CA . ARG B 1 101 ? 22.062 -20.047 -8.531 1 96.56 101 ARG B CA 1
ATOM 3226 C C . ARG B 1 101 ? 22.953 -20.281 -7.32 1 96.56 101 ARG B C 1
ATOM 3228 O O . ARG B 1 101 ? 23.141 -21.422 -6.895 1 96.56 101 ARG B O 1
ATOM 3235 N N . LEU B 1 102 ? 23.547 -19.188 -6.824 1 96 102 LEU B N 1
ATOM 3236 C CA . LEU B 1 102 ? 24.516 -19.344 -5.742 1 96 102 LEU B CA 1
ATOM 3237 C C . LEU B 1 102 ? 23.875 -19.016 -4.395 1 96 102 LEU B C 1
ATOM 3239 O O . LEU B 1 102 ? 24.562 -18.875 -3.387 1 96 102 LEU B O 1
ATOM 3243 N N . TYR B 1 103 ? 22.562 -18.938 -4.328 1 97.12 103 TYR B N 1
ATOM 3244 C CA . TYR B 1 103 ? 21.859 -18.75 -3.066 1 97.12 103 TYR B CA 1
ATOM 3245 C C . TYR B 1 103 ? 22.375 -17.516 -2.328 1 97.12 103 TYR B C 1
ATOM 3247 O O . TYR B 1 103 ? 22.797 -17.609 -1.173 1 97.12 103 TYR B O 1
ATOM 3255 N N . SER B 1 104 ? 22.297 -16.328 -2.865 1 95.19 104 SER B N 1
ATOM 3256 C CA . SER B 1 104 ? 22.891 -15.094 -2.379 1 95.19 104 SER B CA 1
ATOM 3257 C C . SER B 1 104 ? 22.516 -14.836 -0.924 1 95.19 104 SER B C 1
ATOM 3259 O O . SER B 1 104 ? 23.234 -14.148 -0.205 1 95.19 104 SER B O 1
ATOM 3261 N N . HIS B 1 105 ? 21.422 -15.445 -0.438 1 97.06 105 HIS B N 1
ATOM 3262 C CA . HIS B 1 105 ? 20.969 -15.195 0.924 1 97.06 105 HIS B CA 1
ATOM 3263 C C . HIS B 1 105 ? 20.797 -16.5 1.696 1 97.06 105 HIS B C 1
ATOM 3265 O O . HIS B 1 105 ? 20.047 -16.547 2.676 1 97.06 105 HIS B O 1
ATOM 3271 N N . GLY B 1 106 ? 21.344 -17.562 1.195 1 97.5 106 GLY B N 1
ATOM 3272 C CA . GLY B 1 106 ? 21.312 -18.859 1.86 1 97.5 106 GLY B CA 1
ATOM 3273 C C . GLY B 1 106 ? 20.125 -19.703 1.466 1 97.5 106 GLY B C 1
ATOM 3274 O O . GLY B 1 106 ? 19.328 -19.312 0.61 1 97.5 106 GLY B O 1
ATOM 3275 N N . LYS B 1 107 ? 19.984 -20.859 2.084 1 97.88 107 LYS B N 1
ATOM 3276 C CA . LYS B 1 107 ? 18.969 -21.828 1.699 1 97.88 107 LYS B CA 1
ATOM 3277 C C . LYS B 1 107 ? 17.797 -21.828 2.684 1 97.88 107 LYS B C 1
ATOM 3279 O O . LYS B 1 107 ? 16.828 -22.562 2.504 1 97.88 107 LYS B O 1
ATOM 3284 N N . SER B 1 108 ? 17.922 -21.062 3.732 1 97.62 108 SER B N 1
ATOM 3285 C CA . SER B 1 108 ? 16.844 -20.859 4.703 1 97.62 108 SER B CA 1
ATOM 3286 C C . SER B 1 108 ? 16.5 -19.375 4.824 1 97.62 108 SER B C 1
ATOM 3288 O O . SER B 1 108 ? 17.281 -18.594 5.367 1 97.62 108 SER B O 1
ATOM 3290 N N . LEU B 1 109 ? 15.336 -19.016 4.324 1 97.38 109 LEU B N 1
ATOM 3291 C CA . LEU B 1 109 ? 14.953 -17.609 4.227 1 97.38 109 LEU B CA 1
ATOM 3292 C C . LEU B 1 109 ? 13.758 -17.312 5.113 1 97.38 109 LEU B C 1
ATOM 3294 O O . LEU B 1 109 ? 12.836 -18.125 5.227 1 97.38 109 LEU B O 1
ATOM 3298 N N . SER B 1 110 ? 13.734 -16.203 5.77 1 93.94 110 SER B N 1
ATOM 3299 C CA . SER B 1 110 ? 12.516 -15.656 6.359 1 93.94 110 SER B CA 1
ATOM 3300 C C . SER B 1 110 ? 11.672 -14.922 5.316 1 93.94 110 SER B C 1
ATOM 3302 O O . SER B 1 110 ? 12.141 -14.664 4.207 1 93.94 110 SER B O 1
ATOM 3304 N N . ARG B 1 111 ? 10.477 -14.586 5.688 1 89.06 111 ARG B N 1
ATOM 3305 C CA . ARG B 1 111 ? 9.617 -13.836 4.781 1 89.06 111 ARG B CA 1
ATOM 3306 C C . ARG B 1 111 ? 10.227 -12.484 4.434 1 89.06 111 ARG B C 1
ATOM 3308 O O . ARG B 1 111 ? 10.164 -12.047 3.283 1 89.06 111 ARG B O 1
ATOM 3315 N N . LEU B 1 112 ? 10.812 -11.844 5.445 1 86.19 112 LEU B N 1
ATOM 3316 C CA . LEU B 1 112 ? 11.453 -10.555 5.23 1 86.19 112 LEU B CA 1
ATOM 3317 C C . LEU B 1 112 ? 12.633 -10.688 4.281 1 86.19 112 LEU B C 1
ATOM 3319 O O . LEU B 1 112 ? 12.914 -9.773 3.496 1 86.19 112 LEU B O 1
ATOM 3323 N N . TRP B 1 113 ? 13.281 -11.805 4.234 1 91.56 113 TRP B N 1
ATOM 3324 C CA . TRP B 1 113 ? 14.469 -12 3.408 1 91.56 113 TRP B CA 1
ATOM 3325 C C . TRP B 1 113 ? 14.094 -12.133 1.937 1 91.56 113 TRP B C 1
ATOM 3327 O O . TRP B 1 113 ? 14.93 -11.938 1.056 1 91.56 113 TRP B O 1
ATOM 3337 N N . ILE B 1 114 ? 12.875 -12.461 1.688 1 96.81 114 ILE B N 1
ATOM 3338 C CA . ILE B 1 114 ? 12.445 -12.484 0.294 1 96.81 114 ILE B CA 1
ATOM 3339 C C . ILE B 1 114 ? 12.609 -11.094 -0.322 1 96.81 114 ILE B C 1
ATOM 3341 O O . ILE B 1 114 ? 13.008 -10.969 -1.481 1 96.81 114 ILE B O 1
ATOM 3345 N N . GLN B 1 115 ? 12.344 -10.055 0.483 1 96.5 115 GLN B N 1
ATOM 3346 C CA . GLN B 1 115 ? 12.547 -8.695 -0.001 1 96.5 115 GLN B CA 1
ATOM 3347 C C . GLN B 1 115 ? 14.023 -8.414 -0.271 1 96.5 115 GLN B C 1
ATOM 3349 O O . GLN B 1 115 ? 14.359 -7.703 -1.22 1 96.5 115 GLN B O 1
ATOM 3354 N N . SER B 1 116 ? 14.898 -8.961 0.535 1 96.44 116 SER B N 1
ATOM 3355 C CA . SER B 1 116 ? 16.328 -8.797 0.318 1 96.44 116 SER B CA 1
ATOM 3356 C C . SER B 1 116 ? 16.781 -9.492 -0.968 1 96.44 116 SER B C 1
ATOM 3358 O O . SER B 1 116 ? 17.672 -9 -1.664 1 96.44 116 SER B O 1
ATOM 3360 N N . VAL B 1 117 ? 16.141 -10.617 -1.249 1 98.44 117 VAL B N 1
ATOM 3361 C CA . VAL B 1 117 ? 16.422 -11.305 -2.5 1 98.44 117 VAL B CA 1
ATOM 3362 C C . VAL B 1 117 ? 16.047 -10.422 -3.682 1 98.44 117 VAL B C 1
ATOM 3364 O O . VAL B 1 117 ? 16.797 -10.297 -4.645 1 98.44 117 VAL B O 1
ATOM 3367 N N . ILE B 1 118 ? 14.914 -9.766 -3.598 1 98.38 118 ILE B N 1
ATOM 3368 C CA . ILE B 1 118 ? 14.453 -8.859 -4.645 1 98.38 118 ILE B CA 1
ATOM 3369 C C . ILE B 1 118 ? 15.391 -7.664 -4.746 1 98.38 118 ILE B C 1
ATOM 3371 O O . ILE B 1 118 ? 15.797 -7.277 -5.848 1 98.38 118 ILE B O 1
ATOM 3375 N N . LYS B 1 119 ? 15.789 -7.133 -3.582 1 97.38 119 LYS B N 1
ATOM 3376 C CA . LYS B 1 119 ? 16.734 -6.012 -3.566 1 97.38 119 LYS B CA 1
ATOM 3377 C C . LYS B 1 119 ? 18.031 -6.379 -4.273 1 97.38 119 LYS B C 1
ATOM 3379 O O . LYS B 1 119 ? 18.516 -5.617 -5.109 1 97.38 119 LYS B O 1
ATOM 3384 N N . SER B 1 120 ? 18.547 -7.539 -3.984 1 97.62 120 SER B N 1
ATOM 3385 C CA . SER B 1 120 ? 19.781 -8 -4.621 1 97.62 120 SER B CA 1
ATOM 3386 C C . SER B 1 120 ? 19.609 -8.125 -6.129 1 97.62 120 SER B C 1
ATOM 3388 O O . SER B 1 120 ? 20.531 -7.812 -6.895 1 97.62 120 SER B O 1
ATOM 3390 N N . ALA B 1 121 ? 18.422 -8.531 -6.562 1 98.31 121 ALA B N 1
ATOM 3391 C CA . ALA B 1 121 ? 18.172 -8.75 -7.984 1 98.31 121 ALA B CA 1
ATOM 3392 C C . ALA B 1 121 ? 18.094 -7.426 -8.734 1 98.31 121 ALA B C 1
ATOM 3394 O O . ALA B 1 121 ? 18.578 -7.316 -9.867 1 98.31 121 ALA B O 1
ATOM 3395 N N . ILE B 1 122 ? 17.516 -6.391 -8.094 1 97.38 122 ILE B N 1
ATOM 3396 C CA . ILE B 1 122 ? 17.281 -5.145 -8.812 1 97.38 122 ILE B CA 1
ATOM 3397 C C . ILE B 1 122 ? 18.5 -4.234 -8.688 1 97.38 122 ILE B C 1
ATOM 3399 O O . ILE B 1 122 ? 18.609 -3.236 -9.406 1 97.38 122 ILE B O 1
ATOM 3403 N N . THR B 1 123 ? 19.406 -4.559 -7.758 1 96.75 123 THR B N 1
ATOM 3404 C CA . THR B 1 123 ? 20.609 -3.742 -7.574 1 96.75 123 THR B CA 1
ATOM 3405 C C . THR B 1 123 ? 21.859 -4.508 -8.008 1 96.75 123 THR B C 1
ATOM 3407 O O . THR B 1 123 ? 22.984 -4.082 -7.727 1 96.75 123 THR B O 1
ATOM 3410 N N . ALA B 1 124 ? 21.656 -5.633 -8.656 1 95.81 124 ALA B N 1
ATOM 3411 C CA . ALA B 1 124 ? 22.781 -6.457 -9.086 1 95.81 124 ALA B CA 1
ATOM 3412 C C . ALA B 1 124 ? 23.719 -5.68 -10.016 1 95.81 124 ALA B C 1
ATOM 3414 O O . ALA B 1 124 ? 23.266 -4.836 -10.789 1 95.81 124 ALA B O 1
ATOM 3415 N N . LYS B 1 125 ? 24.969 -5.941 -9.984 1 93.69 125 LYS B N 1
ATOM 3416 C CA . LYS B 1 125 ? 25.953 -5.281 -10.828 1 93.69 125 LYS B CA 1
ATOM 3417 C C . LYS B 1 125 ? 25.797 -5.688 -12.289 1 93.69 125 LYS B C 1
ATOM 3419 O O . LYS B 1 125 ? 25.969 -4.867 -13.188 1 93.69 125 LYS B O 1
ATOM 3424 N N . THR B 1 126 ? 25.469 -6.969 -12.43 1 93.19 126 THR B N 1
ATOM 3425 C CA . THR B 1 126 ? 25.328 -7.496 -13.781 1 93.19 126 THR B CA 1
ATOM 3426 C C . THR B 1 126 ? 23.859 -7.805 -14.094 1 93.19 126 THR B C 1
ATOM 3428 O O . THR B 1 126 ? 23.219 -8.57 -13.383 1 93.19 126 THR B O 1
ATOM 3431 N N . ARG B 1 127 ? 23.344 -7.246 -15.148 1 93.88 127 ARG B N 1
ATOM 3432 C CA . ARG B 1 127 ? 22 -7.445 -15.68 1 93.88 127 ARG B CA 1
ATOM 3433 C C . ARG B 1 127 ? 20.953 -7.324 -14.578 1 93.88 127 ARG B C 1
ATOM 3435 O O . ARG B 1 127 ? 20.172 -8.25 -14.352 1 93.88 127 ARG B O 1
ATOM 3442 N N . PRO B 1 128 ? 20.938 -6.254 -13.844 1 97.25 128 PRO B N 1
ATOM 3443 C CA . PRO B 1 128 ? 19.891 -6.066 -12.828 1 97.25 128 PRO B CA 1
ATOM 3444 C C . PRO B 1 128 ? 18.484 -6.137 -13.406 1 97.25 128 PRO B C 1
ATOM 3446 O O . PRO B 1 128 ? 18.266 -5.773 -14.562 1 97.25 128 PRO B O 1
ATOM 3449 N N . LEU B 1 129 ? 17.578 -6.652 -12.617 1 98.19 129 LEU B N 1
ATOM 3450 C CA . LEU B 1 129 ? 16.188 -6.559 -13.016 1 98.19 129 LEU B CA 1
ATOM 3451 C C . LEU B 1 129 ? 15.727 -5.102 -13.062 1 98.19 129 LEU B C 1
ATOM 3453 O O . LEU B 1 129 ? 16.188 -4.277 -12.266 1 98.19 129 LEU B O 1
ATOM 3457 N N . PRO B 1 130 ? 14.852 -4.785 -14 1 97.25 130 PRO B N 1
ATOM 3458 C CA . PRO B 1 130 ? 14.328 -3.42 -14.047 1 97.25 130 PRO B CA 1
ATOM 3459 C C . PRO B 1 130 ? 13.461 -3.082 -12.828 1 97.25 130 PRO B C 1
ATOM 3461 O O . PRO B 1 130 ? 12.75 -3.949 -12.312 1 97.25 130 PRO B O 1
ATOM 3464 N N . ILE B 1 131 ? 13.609 -1.869 -12.367 1 94.88 131 ILE B N 1
ATOM 3465 C CA . ILE B 1 131 ? 12.664 -1.321 -11.398 1 94.88 131 ILE B CA 1
ATOM 3466 C C . ILE B 1 131 ? 11.414 -0.832 -12.125 1 94.88 131 ILE B C 1
ATOM 3468 O O . ILE B 1 131 ? 11.453 0.173 -12.836 1 94.88 131 ILE B O 1
ATOM 3472 N N . ASN B 1 132 ? 10.297 -1.546 -11.93 1 94.06 132 ASN B N 1
ATOM 3473 C CA . ASN B 1 132 ? 9.062 -1.303 -12.656 1 94.06 132 ASN B CA 1
ATOM 3474 C C . ASN B 1 132 ? 7.863 -1.211 -11.719 1 94.06 132 ASN B C 1
ATOM 3476 O O . ASN B 1 132 ? 7.02 -2.107 -11.695 1 94.06 132 ASN B O 1
ATOM 3480 N N . PRO B 1 133 ? 7.695 -0.097 -11.047 1 91.19 133 PRO B N 1
ATOM 3481 C CA . PRO B 1 133 ? 6.605 0.028 -10.07 1 91.19 133 PRO B CA 1
ATOM 3482 C C . PRO B 1 133 ? 5.23 0.09 -10.734 1 91.19 133 PRO B C 1
ATOM 3484 O O . PRO B 1 133 ? 4.219 -0.219 -10.102 1 91.19 133 PRO B O 1
ATOM 3487 N N . ARG B 1 134 ? 5.168 0.448 -11.992 1 89.38 134 ARG B N 1
ATOM 3488 C CA . ARG B 1 134 ? 3.896 0.682 -12.672 1 89.38 134 ARG B CA 1
ATOM 3489 C C . ARG B 1 134 ? 3.256 -0.633 -13.102 1 89.38 134 ARG B C 1
ATOM 3491 O O . ARG B 1 134 ? 2.041 -0.805 -12.984 1 89.38 134 ARG B O 1
ATOM 3498 N N . SER B 1 135 ? 4.145 -1.496 -13.539 1 91.81 135 SER B N 1
ATOM 3499 C CA . SER B 1 135 ? 3.547 -2.648 -14.211 1 91.81 135 SER B CA 1
ATOM 3500 C C . SER B 1 135 ? 4.285 -3.936 -13.859 1 91.81 135 SER B C 1
ATOM 3502 O O . SER B 1 135 ? 3.898 -5.02 -14.297 1 91.81 135 SER B O 1
ATOM 3504 N N . GLY B 1 136 ? 5.195 -3.775 -13.055 1 94.75 136 GLY B N 1
ATOM 3505 C CA . GLY B 1 136 ? 6.031 -4.934 -12.781 1 94.75 136 GLY B CA 1
ATOM 3506 C C . GLY B 1 136 ? 5.512 -5.789 -11.641 1 94.75 136 GLY B C 1
ATOM 3507 O O . GLY B 1 136 ? 4.965 -5.266 -10.664 1 94.75 136 GLY B O 1
ATOM 3508 N N . LEU B 1 137 ? 5.656 -7.051 -11.766 1 97.06 137 LEU B N 1
ATOM 3509 C CA . LEU B 1 137 ? 5.469 -8.07 -10.742 1 97.06 137 LEU B CA 1
ATOM 3510 C C . LEU B 1 137 ? 6.727 -8.922 -10.594 1 97.06 137 LEU B C 1
ATOM 3512 O O . LEU B 1 137 ? 7.254 -9.438 -11.578 1 97.06 137 LEU B O 1
ATOM 3516 N N . TYR B 1 138 ? 7.227 -9.047 -9.383 1 98.69 138 TYR B N 1
ATOM 3517 C CA . TYR B 1 138 ? 8.438 -9.82 -9.141 1 98.69 138 TYR B CA 1
ATOM 3518 C C . TYR B 1 138 ? 8.102 -11.18 -8.547 1 98.69 138 TYR B C 1
ATOM 3520 O O . TYR B 1 138 ? 7.539 -11.266 -7.449 1 98.69 138 TYR B O 1
ATOM 3528 N N . LEU B 1 139 ? 8.398 -12.188 -9.227 1 98.88 139 LEU B N 1
ATOM 3529 C CA . LEU B 1 139 ? 8.102 -13.562 -8.844 1 98.88 139 LEU B CA 1
ATOM 3530 C C . LEU B 1 139 ? 9.359 -14.281 -8.391 1 98.88 139 LEU B C 1
ATOM 3532 O O . LEU B 1 139 ? 10.25 -14.555 -9.203 1 98.88 139 LEU B O 1
ATOM 3536 N N . VAL B 1 140 ? 9.438 -14.539 -7.094 1 98.88 140 VAL B N 1
ATOM 3537 C CA . VAL B 1 140 ? 10.57 -15.266 -6.535 1 98.88 140 VAL B CA 1
ATOM 3538 C C . VAL B 1 140 ? 10.234 -16.75 -6.445 1 98.88 140 VAL B C 1
ATOM 3540 O O . VAL B 1 140 ? 9.336 -17.141 -5.691 1 98.88 140 VAL B O 1
ATOM 3543 N N . LEU B 1 141 ? 10.93 -17.547 -7.219 1 98.94 141 LEU B N 1
ATOM 3544 C CA . LEU B 1 141 ? 10.75 -19 -7.207 1 98.94 141 LEU B CA 1
ATOM 3545 C C . LEU B 1 141 ? 11.953 -19.688 -6.582 1 98.94 141 LEU B C 1
ATOM 3547 O O . LEU B 1 141 ? 13.078 -19.531 -7.059 1 98.94 141 LEU B O 1
ATOM 3551 N N . THR B 1 142 ? 11.727 -20.438 -5.5 1 98.81 142 THR B N 1
ATOM 3552 C CA . THR B 1 142 ? 12.844 -21.125 -4.855 1 98.81 142 THR B CA 1
ATOM 3553 C C . THR B 1 142 ? 12.891 -22.594 -5.273 1 98.81 142 THR B C 1
ATOM 3555 O O . THR B 1 142 ? 11.852 -23.234 -5.402 1 98.81 142 THR B O 1
ATOM 3558 N N . ALA B 1 143 ? 14.094 -23.078 -5.484 1 98.75 143 ALA B N 1
ATOM 3559 C CA . ALA B 1 143 ? 14.32 -24.469 -5.852 1 98.75 143 ALA B CA 1
ATOM 3560 C C . ALA B 1 143 ? 13.938 -25.406 -4.711 1 98.75 143 ALA B C 1
ATOM 3562 O O . ALA B 1 143 ? 13.516 -24.953 -3.641 1 98.75 143 ALA B O 1
ATOM 3563 N N . ASP B 1 144 ? 13.984 -26.75 -5.004 1 98.25 144 ASP B N 1
ATOM 3564 C CA . ASP B 1 144 ? 13.398 -27.734 -4.098 1 98.25 144 ASP B CA 1
ATOM 3565 C C . ASP B 1 144 ? 14.305 -27.984 -2.895 1 98.25 144 ASP B C 1
ATOM 3567 O O . ASP B 1 144 ? 13.953 -28.734 -1.987 1 98.25 144 ASP B O 1
ATOM 3571 N N . ASP B 1 145 ? 15.453 -27.281 -2.824 1 98.25 145 ASP B N 1
ATOM 3572 C CA . ASP B 1 145 ? 16.344 -27.438 -1.682 1 98.25 145 ASP B CA 1
ATOM 3573 C C . ASP B 1 145 ? 16.406 -26.156 -0.859 1 98.25 145 ASP B C 1
ATOM 3575 O O . ASP B 1 145 ? 17.328 -25.969 -0.056 1 98.25 145 ASP B O 1
ATOM 3579 N N . VAL B 1 146 ? 15.516 -25.188 -1.064 1 98.44 146 VAL B N 1
ATOM 3580 C CA . VAL B 1 146 ? 15.469 -23.922 -0.331 1 98.44 146 VAL B CA 1
ATOM 3581 C C . VAL B 1 146 ? 14.242 -23.906 0.581 1 98.44 146 VAL B C 1
ATOM 3583 O O . VAL B 1 146 ? 13.133 -24.234 0.147 1 98.44 146 VAL B O 1
ATOM 3586 N N . TYR B 1 147 ? 14.453 -23.625 1.877 1 97.56 147 TYR B N 1
ATOM 3587 C CA . TYR B 1 147 ? 13.375 -23.469 2.85 1 97.56 147 TYR B CA 1
ATOM 3588 C C . TYR B 1 147 ? 13.047 -22 3.072 1 97.56 147 TYR B C 1
ATOM 3590 O O . TYR B 1 147 ? 13.945 -21.172 3.238 1 97.56 147 TYR B O 1
ATOM 3598 N N . VAL B 1 148 ? 11.812 -21.641 2.977 1 97 148 VAL B N 1
ATOM 3599 C CA . VAL B 1 148 ? 11.305 -20.328 3.348 1 97 148 VAL B CA 1
ATOM 3600 C C . VAL B 1 148 ? 10.406 -20.453 4.574 1 97 148 VAL B C 1
ATOM 3602 O O . VAL B 1 148 ? 9.648 -21.406 4.707 1 97 148 VAL B O 1
ATOM 3605 N N . GLN B 1 149 ? 10.391 -19.469 5.41 1 94.81 149 GLN B N 1
ATOM 3606 C CA . GLN B 1 149 ? 9.602 -19.469 6.641 1 94.81 149 GLN B CA 1
ATOM 3607 C C . GLN B 1 149 ? 8.156 -19.875 6.371 1 94.81 149 GLN B C 1
ATOM 3609 O O . GLN B 1 149 ? 7.516 -19.344 5.461 1 94.81 149 GLN B O 1
ATOM 3614 N N . ASP B 1 150 ? 7.637 -20.906 7.176 1 91.81 150 ASP B N 1
ATOM 3615 C CA . ASP B 1 150 ? 6.27 -21.406 7.191 1 91.81 150 ASP B CA 1
ATOM 3616 C C . ASP B 1 150 ? 5.98 -22.25 5.953 1 91.81 150 ASP B C 1
ATOM 3618 O O . ASP B 1 150 ? 4.863 -22.75 5.777 1 91.81 150 ASP B O 1
ATOM 3622 N N . PHE B 1 151 ? 7.055 -22.5 5.109 1 96 151 PHE B N 1
ATOM 3623 C CA . PHE B 1 151 ? 6.895 -23.344 3.939 1 96 151 PHE B CA 1
ATOM 3624 C C . PHE B 1 151 ? 6.523 -24.766 4.352 1 96 151 PHE B C 1
ATOM 3626 O O . PHE B 1 151 ? 7.113 -25.328 5.277 1 96 151 PHE B O 1
ATOM 3633 N N . CYS B 1 152 ? 5.5 -25.391 3.764 1 91.81 152 CYS B N 1
ATOM 3634 C CA . CYS B 1 152 ? 5.059 -26.766 3.973 1 91.81 152 CYS B CA 1
ATOM 3635 C C . CYS B 1 152 ? 4.305 -26.906 5.289 1 91.81 152 CYS B C 1
ATOM 3637 O O . CYS B 1 152 ? 3.855 -28 5.645 1 91.81 152 CYS B O 1
ATOM 3639 N N . THR B 1 153 ? 4.184 -25.828 6.012 1 86.5 153 THR B N 1
ATOM 3640 C CA . THR B 1 153 ? 3.377 -25.859 7.227 1 86.5 153 THR B CA 1
ATOM 3641 C C . THR B 1 153 ? 2.09 -25.062 7.039 1 86.5 153 THR B C 1
ATOM 3643 O O . THR B 1 153 ? 0.992 -25.609 7.148 1 86.5 153 THR B O 1
ATOM 3646 N N . SER B 1 154 ? 2.285 -23.812 6.633 1 87.06 154 SER B N 1
ATOM 3647 C CA . SER B 1 154 ? 1.093 -22.969 6.531 1 87.06 154 SER B CA 1
ATOM 3648 C C . SER B 1 154 ? 0.976 -22.344 5.145 1 87.06 154 SER B C 1
ATOM 3650 O O . SER B 1 154 ? -0.079 -21.812 4.785 1 87.06 154 SER B O 1
ATOM 3652 N N . VAL B 1 155 ? 2.037 -22.453 4.402 1 94.12 155 VAL B N 1
ATOM 3653 C CA . VAL B 1 155 ? 1.962 -21.766 3.113 1 94.12 155 VAL B CA 1
ATOM 3654 C C . VAL B 1 155 ? 2.781 -22.531 2.078 1 94.12 155 VAL B C 1
ATOM 3656 O O . VAL B 1 155 ? 3.777 -23.188 2.418 1 94.12 155 VAL B O 1
ATOM 3659 N N . CYS B 1 156 ? 2.391 -22.562 0.847 1 97.44 156 CYS B N 1
ATOM 3660 C CA . CYS B 1 156 ? 3.148 -23.047 -0.3 1 97.44 156 CYS B CA 1
ATOM 3661 C C . CYS B 1 156 ? 3.701 -21.891 -1.121 1 97.44 156 CYS B C 1
ATOM 3663 O O . CYS B 1 156 ? 4.578 -22.078 -1.964 1 97.44 156 CYS B O 1
ATOM 3665 N N . GLY B 1 157 ? 3.221 -20.703 -0.916 1 97.81 157 GLY B N 1
ATOM 3666 C CA . GLY B 1 157 ? 3.555 -19.406 -1.49 1 97.81 157 GLY B CA 1
ATOM 3667 C C . GLY B 1 157 ? 2.844 -18.25 -0.812 1 97.81 157 GLY B C 1
ATOM 3668 O O . GLY B 1 157 ? 1.971 -18.469 0.032 1 97.81 157 GLY B O 1
ATOM 3669 N N . PHE B 1 158 ? 3.312 -17.109 -1.063 1 96.81 158 PHE B N 1
ATOM 3670 C CA . PHE B 1 158 ? 2.611 -15.922 -0.608 1 96.81 158 PHE B CA 1
ATOM 3671 C C . PHE B 1 158 ? 2.93 -14.734 -1.505 1 96.81 158 PHE B C 1
ATOM 3673 O O . PHE B 1 158 ? 3.869 -14.781 -2.303 1 96.81 158 PHE B O 1
ATOM 3680 N N . HIS B 1 159 ? 2.064 -13.727 -1.412 1 96.75 159 HIS B N 1
ATOM 3681 C CA . HIS B 1 159 ? 2.379 -12.477 -2.094 1 96.75 159 HIS B CA 1
ATOM 3682 C C . HIS B 1 159 ? 2.381 -11.297 -1.121 1 96.75 159 HIS B C 1
ATOM 3684 O O . HIS B 1 159 ? 1.77 -11.375 -0.053 1 96.75 159 HIS B O 1
ATOM 3690 N N . TYR B 1 160 ? 3.135 -10.367 -1.456 1 94.69 160 TYR B N 1
ATOM 3691 C CA . TYR B 1 160 ? 3.221 -9.109 -0.723 1 94.69 160 TYR B CA 1
ATOM 3692 C C . TYR B 1 160 ? 3.787 -8 -1.604 1 94.69 160 TYR B C 1
ATOM 3694 O O . TYR B 1 160 ? 3.607 -8.016 -2.824 1 94.69 160 TYR B O 1
ATOM 3702 N N . PHE B 1 161 ? 4.336 -6.926 -0.94 1 95.25 161 PHE B N 1
ATOM 3703 C CA . PHE B 1 161 ? 5.047 -5.852 -1.63 1 95.25 161 PHE B CA 1
ATOM 3704 C C . PHE B 1 161 ? 6.281 -5.43 -0.847 1 95.25 161 PHE B C 1
ATOM 3706 O O . PHE B 1 161 ? 6.359 -5.648 0.365 1 95.25 161 PHE B O 1
ATOM 3713 N N . THR B 1 162 ? 7.266 -4.898 -1.566 1 95.81 162 THR B N 1
ATOM 3714 C CA . THR B 1 162 ? 8.5 -4.484 -0.902 1 95.81 162 THR B CA 1
ATOM 3715 C C . THR B 1 162 ? 8.289 -3.178 -0.144 1 95.81 162 THR B C 1
ATOM 3717 O O . THR B 1 162 ? 7.543 -2.309 -0.591 1 95.81 162 THR B O 1
ATOM 3720 N N . PHE B 1 163 ? 9.008 -3.051 0.919 1 92.69 163 PHE B N 1
ATOM 3721 C CA . PHE B 1 163 ? 9.031 -1.798 1.665 1 92.69 163 PHE B CA 1
ATOM 3722 C C . PHE B 1 163 ? 10.047 -0.833 1.065 1 92.69 163 PHE B C 1
ATOM 3724 O O . PHE B 1 163 ? 11.195 -1.211 0.808 1 92.69 163 PHE B O 1
ATOM 3731 N N . PRO B 1 164 ? 9.586 0.398 0.887 1 90.88 164 PRO B N 1
ATOM 3732 C CA . PRO B 1 164 ? 10.547 1.378 0.375 1 90.88 164 PRO B CA 1
ATOM 3733 C C . PRO B 1 164 ? 11.766 1.54 1.281 1 90.88 164 PRO B C 1
ATOM 3735 O O . PRO B 1 164 ? 12.883 1.754 0.794 1 90.88 164 PRO B O 1
ATOM 3738 N N . SER B 1 165 ? 11.625 1.426 2.551 1 88.69 165 SER B N 1
ATOM 3739 C CA . SER B 1 165 ? 12.734 1.571 3.486 1 88.69 165 SER B CA 1
ATOM 3740 C C . SER B 1 165 ? 13.758 0.452 3.309 1 88.69 165 SER B C 1
ATOM 3742 O O . SER B 1 165 ? 14.922 0.603 3.682 1 88.69 165 SER B O 1
ATOM 3744 N N . LEU B 1 166 ? 13.359 -0.698 2.75 1 91.06 166 LEU B N 1
ATOM 3745 C CA . LEU B 1 166 ? 14.242 -1.847 2.568 1 91.06 166 LEU B CA 1
ATOM 3746 C C . LEU B 1 166 ? 14.766 -1.912 1.138 1 91.06 166 LEU B C 1
ATOM 3748 O O . LEU B 1 166 ? 15.961 -2.092 0.918 1 91.06 166 LEU B O 1
ATOM 3752 N N . VAL B 1 167 ? 13.836 -1.716 0.177 1 94.75 167 VAL B N 1
ATOM 3753 C CA . VAL B 1 167 ? 14.164 -2.023 -1.21 1 94.75 167 VAL B CA 1
ATOM 3754 C C . VAL B 1 167 ? 14.242 -0.733 -2.023 1 94.75 167 VAL B C 1
ATOM 3756 O O . VAL B 1 167 ? 14.805 -0.713 -3.121 1 94.75 167 VAL B O 1
ATOM 3759 N N . GLY B 1 168 ? 13.703 0.383 -1.479 1 91.5 168 GLY B N 1
ATOM 3760 C CA . GLY B 1 168 ? 13.734 1.663 -2.168 1 91.5 168 GLY B CA 1
ATOM 3761 C C . GLY B 1 168 ? 12.461 1.952 -2.943 1 91.5 168 GLY B C 1
ATOM 3762 O O . GLY B 1 168 ? 12.219 3.094 -3.336 1 91.5 168 GLY B O 1
ATOM 3763 N N . TYR B 1 169 ? 11.617 0.928 -3.166 1 92.5 169 TYR B N 1
ATOM 3764 C CA . TYR B 1 169 ? 10.398 1.018 -3.959 1 92.5 169 TYR B CA 1
ATOM 3765 C C . TYR B 1 169 ? 9.312 0.106 -3.396 1 92.5 169 TYR B C 1
ATOM 3767 O O . TYR B 1 169 ? 9.609 -0.842 -2.666 1 92.5 169 TYR B O 1
ATOM 3775 N N . THR B 1 170 ? 8.086 0.51 -3.693 1 94.12 170 THR B N 1
ATOM 3776 C CA . THR B 1 170 ? 6.969 -0.405 -3.473 1 94.12 170 THR B CA 1
ATOM 3777 C C . THR B 1 170 ? 6.727 -1.271 -4.707 1 94.12 170 THR B C 1
ATOM 3779 O O . THR B 1 170 ? 6.207 -0.79 -5.715 1 94.12 170 THR B O 1
ATOM 3782 N N . LEU B 1 171 ? 7.184 -2.469 -4.613 1 96.44 171 LEU B N 1
ATOM 3783 C CA . LEU B 1 171 ? 7.074 -3.418 -5.719 1 96.44 171 LEU B CA 1
ATOM 3784 C C . LEU B 1 171 ? 6.258 -4.637 -5.309 1 96.44 171 LEU B C 1
ATOM 3786 O O . LEU B 1 171 ? 6.621 -5.344 -4.363 1 96.44 171 LEU B O 1
ATOM 3790 N N . PRO B 1 172 ? 5.086 -4.902 -5.992 1 97.31 172 PRO B N 1
ATOM 3791 C CA . PRO B 1 172 ? 4.371 -6.148 -5.723 1 97.31 172 PRO B CA 1
ATOM 3792 C C . PRO B 1 172 ? 5.203 -7.387 -6.031 1 97.31 172 PRO B C 1
ATOM 3794 O O . PRO B 1 172 ? 5.926 -7.418 -7.031 1 97.31 172 PRO B O 1
ATOM 3797 N N . TYR B 1 173 ? 5.152 -8.406 -5.105 1 98.12 173 TYR B N 1
ATOM 3798 C CA . TYR B 1 173 ? 5.898 -9.633 -5.375 1 98.12 173 TYR B CA 1
ATOM 3799 C C . TYR B 1 173 ? 5.176 -10.844 -4.805 1 98.12 173 TYR B C 1
ATOM 3801 O O . TYR B 1 173 ? 4.285 -10.711 -3.963 1 98.12 173 TYR B O 1
ATOM 3809 N N . ALA B 1 174 ? 5.52 -12 -5.312 1 98.5 174 ALA B N 1
ATOM 3810 C CA . ALA B 1 174 ? 5.102 -13.297 -4.777 1 98.5 174 ALA B CA 1
ATOM 3811 C C . ALA B 1 174 ? 6.289 -14.242 -4.641 1 98.5 174 ALA B C 1
ATOM 3813 O O . ALA B 1 174 ? 7.273 -14.117 -5.371 1 98.5 174 ALA B O 1
ATOM 3814 N N . TRP B 1 175 ? 6.188 -15.062 -3.672 1 98.69 175 TRP B N 1
ATOM 3815 C CA . TRP B 1 175 ? 7.102 -16.188 -3.523 1 98.69 175 TRP B CA 1
ATOM 3816 C C . TRP B 1 175 ? 6.359 -17.516 -3.668 1 98.69 175 TRP B C 1
ATOM 3818 O O . TRP B 1 175 ? 5.254 -17.672 -3.145 1 98.69 175 TRP B O 1
ATOM 3828 N N . VAL B 1 176 ? 6.953 -18.438 -4.391 1 98.75 176 VAL B N 1
ATOM 3829 C CA . VAL B 1 176 ? 6.465 -19.797 -4.48 1 98.75 176 VAL B CA 1
ATOM 3830 C C . VAL B 1 176 ? 7.629 -20.781 -4.352 1 98.75 176 VAL B C 1
ATOM 3832 O O . VAL B 1 176 ? 8.656 -20.609 -5.012 1 98.75 176 VAL B O 1
ATOM 3835 N N . GLY B 1 177 ? 7.449 -21.812 -3.566 1 98.75 177 GLY B N 1
ATOM 3836 C CA . GLY B 1 177 ? 8.5 -22.797 -3.379 1 98.75 177 GLY B CA 1
ATOM 3837 C C . GLY B 1 177 ? 8.242 -24.109 -4.109 1 98.75 177 GLY B C 1
ATOM 3838 O O . GLY B 1 177 ? 7.098 -24.562 -4.191 1 98.75 177 GLY B O 1
ATOM 3839 N N . ASN B 1 178 ? 9.281 -24.656 -4.699 1 98.81 178 ASN B N 1
ATOM 3840 C CA . ASN B 1 178 ? 9.203 -26.016 -5.199 1 98.81 178 ASN B CA 1
ATOM 3841 C C . ASN B 1 178 ? 9.156 -27.031 -4.062 1 98.81 178 ASN B C 1
ATOM 3843 O O . ASN B 1 178 ? 10.148 -27.219 -3.348 1 98.81 178 ASN B O 1
ATOM 3847 N N . SER B 1 179 ? 8.102 -27.766 -3.941 1 98 179 SER B N 1
ATOM 3848 C CA . SER B 1 179 ? 7.863 -28.578 -2.758 1 98 179 SER B CA 1
ATOM 3849 C C . SER B 1 179 ? 8.312 -30.016 -2.986 1 98 179 SER B C 1
ATOM 3851 O O . SER B 1 179 ? 8.148 -30.875 -2.111 1 98 179 SER B O 1
ATOM 3853 N N . ALA B 1 180 ? 8.93 -30.328 -4.082 1 97.81 180 ALA B N 1
ATOM 3854 C CA . ALA B 1 180 ? 9.211 -31.688 -4.5 1 97.81 180 ALA B CA 1
ATOM 3855 C C . ALA B 1 180 ? 9.977 -32.438 -3.418 1 97.81 180 ALA B C 1
ATOM 3857 O O . ALA B 1 180 ? 9.734 -33.625 -3.199 1 97.81 180 ALA B O 1
ATOM 3858 N N . ARG B 1 181 ? 10.859 -31.828 -2.754 1 96 181 ARG B N 1
ATOM 3859 C CA . ARG B 1 181 ? 11.719 -32.5 -1.787 1 96 181 ARG B CA 1
ATOM 3860 C C . ARG B 1 181 ? 11.156 -32.375 -0.376 1 96 181 ARG B C 1
ATOM 3862 O O . ARG B 1 181 ? 11.406 -33.25 0.468 1 96 181 ARG B O 1
ATOM 3869 N N . PHE B 1 182 ? 10.383 -31.328 -0.105 1 94.69 182 PHE B N 1
ATOM 3870 C CA . PHE B 1 182 ? 10.008 -31.031 1.272 1 94.69 182 PHE B CA 1
ATOM 3871 C C . PHE B 1 182 ? 8.609 -31.562 1.571 1 94.69 182 PHE B C 1
ATOM 3873 O O . PHE B 1 182 ? 8.406 -32.281 2.559 1 94.69 182 PHE B O 1
ATOM 3880 N N . CYS B 1 183 ? 7.656 -31.219 0.766 1 95.12 183 CYS B N 1
ATOM 3881 C CA . CYS B 1 183 ? 6.273 -31.5 1.12 1 95.12 183 CYS B CA 1
ATOM 3882 C C . CYS B 1 183 ? 5.406 -31.625 -0.126 1 95.12 183 CYS B C 1
ATOM 3884 O O . CYS B 1 183 ? 4.371 -30.953 -0.238 1 95.12 183 CYS B O 1
ATOM 3886 N N . PRO B 1 184 ? 5.762 -32.469 -1.076 1 94.75 184 PRO B N 1
ATOM 3887 C CA . PRO B 1 184 ? 4.973 -32.594 -2.307 1 94.75 184 PRO B CA 1
ATOM 3888 C C . PRO B 1 184 ? 3.52 -32.969 -2.047 1 94.75 184 PRO B C 1
ATOM 3890 O O . PRO B 1 184 ? 2.623 -32.562 -2.775 1 94.75 184 PRO B O 1
ATOM 3893 N N . GLY B 1 185 ? 3.262 -33.719 -1.011 1 92 185 GLY B N 1
ATOM 3894 C CA . GLY B 1 185 ? 1.904 -34.125 -0.674 1 92 185 GLY B CA 1
ATOM 3895 C C . GLY B 1 185 ? 1.027 -32.969 -0.256 1 92 185 GLY B C 1
ATOM 3896 O O . GLY B 1 185 ? -0.201 -33.031 -0.321 1 92 185 GLY B O 1
ATOM 3897 N N . GLN B 1 186 ? 1.648 -31.906 0.15 1 91.62 186 GLN B N 1
ATOM 3898 C CA . GLN B 1 186 ? 0.922 -30.719 0.607 1 91.62 186 GLN B CA 1
ATOM 3899 C C . GLN B 1 186 ? 0.855 -29.656 -0.485 1 91.62 186 GLN B C 1
ATOM 3901 O O . GLN B 1 186 ? -0.233 -29.234 -0.882 1 91.62 186 GLN B O 1
ATOM 3906 N N . CYS B 1 187 ? 1.935 -29.328 -1.051 1 95.31 187 CYS B N 1
ATOM 3907 C CA . CYS B 1 187 ? 2 -28.156 -1.919 1 95.31 187 CYS B CA 1
ATOM 3908 C C . CYS B 1 187 ? 1.948 -28.562 -3.387 1 95.31 187 CYS B C 1
ATOM 3910 O O . CYS B 1 187 ? 1.783 -27.719 -4.266 1 95.31 187 CYS B O 1
ATOM 3912 N N . ALA B 1 188 ? 2.047 -29.812 -3.666 1 95.69 188 ALA B N 1
ATOM 3913 C CA . ALA B 1 188 ? 1.92 -30.297 -5.043 1 95.69 188 ALA B CA 1
ATOM 3914 C C . ALA B 1 188 ? 0.708 -31.203 -5.199 1 95.69 188 ALA B C 1
ATOM 3916 O O . ALA B 1 188 ? 0.606 -31.953 -6.18 1 95.69 188 ALA B O 1
ATOM 3917 N N . TYR B 1 189 ? -0.161 -31.188 -4.184 1 91 189 TYR B N 1
ATOM 3918 C CA . TYR B 1 189 ? -1.437 -31.875 -4.336 1 91 189 TYR B CA 1
ATOM 3919 C C . TYR B 1 189 ? -2.236 -31.312 -5.496 1 91 189 TYR B C 1
ATOM 3921 O O . TYR B 1 189 ? -2.309 -30.078 -5.66 1 91 189 TYR B O 1
ATOM 3929 N N . PRO B 1 190 ? -2.801 -32.188 -6.355 1 92.12 190 PRO B N 1
ATOM 3930 C CA . PRO B 1 190 ? -3.068 -33.625 -6.172 1 92.12 190 PRO B CA 1
ATOM 3931 C C . PRO B 1 190 ? -2.076 -34.5 -6.922 1 92.12 190 PRO B C 1
ATOM 3933 O O . PRO B 1 190 ? -2.338 -35.688 -7.129 1 92.12 190 PRO B O 1
ATOM 3936 N N . PHE B 1 191 ? -0.937 -33.969 -7.359 1 95.81 191 PHE B N 1
ATOM 3937 C CA . PHE B 1 191 ? 0.044 -34.781 -8.078 1 95.81 191 PHE B CA 1
ATOM 3938 C C . PHE B 1 191 ? 0.855 -35.625 -7.109 1 95.81 191 PHE B C 1
ATOM 3940 O O . PHE B 1 191 ? 1.57 -36.531 -7.527 1 95.81 191 PHE B O 1
ATOM 3947 N N . ALA B 1 192 ? 0.84 -35.312 -5.922 1 93.62 192 ALA B N 1
ATOM 3948 C CA . ALA B 1 192 ? 1.336 -36.094 -4.801 1 93.62 192 ALA B CA 1
ATOM 3949 C C . ALA B 1 192 ? 0.312 -36.156 -3.674 1 93.62 192 ALA B C 1
ATOM 3951 O O . ALA B 1 192 ? -0.504 -35.25 -3.521 1 93.62 192 ALA B O 1
ATOM 3952 N N . VAL B 1 193 ? 0.324 -37.25 -2.969 1 89 193 VAL B N 1
ATOM 3953 C CA . VAL B 1 193 ? -0.656 -37.438 -1.904 1 89 193 VAL B CA 1
ATOM 3954 C C . VAL B 1 193 ? 0.047 -37.438 -0.549 1 89 193 VAL B C 1
ATOM 3956 O O . VAL B 1 193 ? 1.127 -38.031 -0.407 1 89 193 VAL B O 1
ATOM 3959 N N . PRO B 1 194 ? -0.596 -36.719 0.37 1 83.88 194 PRO B N 1
ATOM 3960 C CA . PRO B 1 194 ? -0.008 -36.75 1.71 1 83.88 194 PRO B CA 1
ATOM 3961 C C . PRO B 1 194 ? 0.044 -38.188 2.281 1 83.88 194 PRO B C 1
ATOM 3963 O O . PRO B 1 194 ? -0.809 -39 1.96 1 83.88 194 PRO B O 1
ATOM 3966 N N . PRO B 1 195 ? 0.957 -38.312 3.191 1 79.06 195 PRO B N 1
ATOM 3967 C CA . PRO B 1 195 ? 1.116 -39.656 3.76 1 79.06 195 PRO B CA 1
ATOM 3968 C C . PRO B 1 195 ? -0.096 -40.094 4.574 1 79.06 195 PRO B C 1
ATOM 3970 O O . PRO B 1 195 ? -0.342 -41.312 4.719 1 79.06 195 PRO B O 1
ATOM 3973 N N . TYR B 1 196 ? -0.882 -39.094 5.082 1 79.25 196 TYR B N 1
ATOM 3974 C CA . TYR B 1 196 ? -1.962 -39.438 5.996 1 79.25 196 TYR B CA 1
ATOM 3975 C C . TYR B 1 196 ? -3.23 -39.812 5.23 1 79.25 196 TYR B C 1
ATOM 3977 O O . TYR B 1 196 ? -4.227 -40.219 5.828 1 79.25 196 TYR B O 1
ATOM 3985 N N . ILE B 1 197 ? -3.424 -39.531 4.031 1 74.19 197 ILE B N 1
ATOM 3986 C CA . ILE B 1 197 ? -4.512 -40.031 3.189 1 74.19 197 ILE B CA 1
ATOM 3987 C C . ILE B 1 197 ? -4.039 -41.25 2.393 1 74.19 197 ILE B C 1
ATOM 3989 O O . ILE B 1 197 ? -3.625 -41.125 1.239 1 74.19 197 ILE B O 1
ATOM 3993 N N . PRO B 1 198 ? -4.289 -42.469 3.117 1 66.75 198 PRO B N 1
ATOM 3994 C CA . PRO B 1 198 ? -3.801 -43.656 2.432 1 66.75 198 PRO B CA 1
ATOM 3995 C C . PRO B 1 198 ? -4.734 -44.125 1.315 1 66.75 198 PRO B C 1
ATOM 3997 O O . PRO B 1 198 ? -5.93 -43.812 1.334 1 66.75 198 PRO B O 1
ATOM 4000 N N . ASN B 1 199 ? -4.309 -44.531 0.169 1 72.88 199 ASN B N 1
ATOM 4001 C CA . ASN B 1 199 ? -5.023 -45.219 -0.897 1 72.88 199 ASN B CA 1
ATOM 4002 C C . ASN B 1 199 ? -5.508 -44.25 -1.971 1 72.88 199 ASN B C 1
ATOM 4004 O O . ASN B 1 199 ? -6.41 -44.594 -2.746 1 72.88 199 ASN B O 1
ATOM 4008 N N . ARG B 1 200 ? -5.039 -43.062 -1.829 1 80.69 200 ARG B N 1
ATOM 4009 C CA . ARG B 1 200 ? -5.371 -42.156 -2.938 1 80.69 200 ARG B CA 1
ATOM 4010 C C . ARG B 1 200 ? -4.25 -42.125 -3.971 1 80.69 200 ARG B C 1
ATOM 4012 O O . ARG B 1 200 ? -3.082 -41.969 -3.625 1 80.69 200 ARG B O 1
ATOM 4019 N N . LYS B 1 201 ? -4.645 -42.562 -5.125 1 88.12 201 LYS B N 1
ATOM 4020 C CA . LYS B 1 201 ? -3.676 -42.469 -6.215 1 88.12 201 LYS B CA 1
ATOM 4021 C C . LYS B 1 201 ? -3.506 -41.031 -6.691 1 88.12 201 LYS B C 1
ATOM 4023 O O . LYS B 1 201 ? -4.488 -40.344 -6.996 1 88.12 201 LYS B O 1
ATOM 4028 N N . PRO B 1 202 ? -2.283 -40.562 -6.707 1 93.5 202 PRO B N 1
ATOM 4029 C CA . PRO B 1 202 ? -2.076 -39.219 -7.207 1 93.5 202 PRO B CA 1
ATOM 4030 C C . PRO B 1 202 ? -2.398 -39.094 -8.695 1 93.5 202 PRO B C 1
ATOM 4032 O O . PRO B 1 202 ? -2.328 -40.062 -9.438 1 93.5 202 PRO B O 1
ATOM 4035 N N . PHE B 1 203 ? -2.816 -37.875 -9.086 1 94.88 203 PHE B N 1
ATOM 4036 C CA . PHE B 1 203 ? -2.947 -37.562 -10.508 1 94.88 203 PHE B CA 1
ATOM 4037 C C . PHE B 1 203 ? -1.593 -37.625 -11.203 1 94.88 203 PHE B C 1
ATOM 4039 O O . PHE B 1 203 ? -0.556 -37.406 -10.578 1 94.88 203 PHE B O 1
ATOM 4046 N N . LYS B 1 204 ? -1.682 -38.031 -12.414 1 96.94 204 LYS B N 1
ATOM 4047 C CA . LYS B 1 204 ? -0.482 -37.875 -13.234 1 96.94 204 LYS B CA 1
ATOM 4048 C C . LYS B 1 204 ? -0.281 -36.406 -13.648 1 96.94 204 LYS B C 1
ATOM 4050 O O . LYS B 1 204 ? -1.181 -35.812 -14.227 1 96.94 204 LYS B O 1
ATOM 4055 N N . SER B 1 205 ? 0.879 -35.844 -13.398 1 97.44 205 SER B N 1
ATOM 4056 C CA . SER B 1 205 ? 1.168 -34.438 -13.688 1 97.44 205 SER B CA 1
ATOM 4057 C C . SER B 1 205 ? 1.23 -34.188 -15.195 1 97.44 205 SER B C 1
ATOM 4059 O O . SER B 1 205 ? 1.792 -35 -15.938 1 97.44 205 SER B O 1
ATOM 4061 N N . PRO B 1 206 ? 0.721 -33.062 -15.695 1 97.88 206 PRO B N 1
ATOM 4062 C CA . PRO B 1 206 ? 0.603 -32.812 -17.125 1 97.88 206 PRO B CA 1
ATOM 4063 C C . PRO B 1 206 ? 1.956 -32.594 -17.812 1 97.88 206 PRO B C 1
ATOM 4065 O O . PRO B 1 206 ? 2.1 -32.844 -19 1 97.88 206 PRO B O 1
ATOM 4068 N N . ASN B 1 207 ? 2.973 -32.125 -17.078 1 98.25 207 ASN B N 1
ATOM 4069 C CA . ASN B 1 207 ? 4.266 -31.828 -17.688 1 98.25 207 ASN B CA 1
ATOM 4070 C C . ASN B 1 207 ? 5.363 -32.719 -17.141 1 98.25 207 ASN B C 1
ATOM 4072 O O . ASN B 1 207 ? 6.547 -32.406 -17.219 1 98.25 207 ASN B O 1
ATOM 4076 N N . SER B 1 208 ? 4.992 -33.75 -16.469 1 97.12 208 SER B N 1
ATOM 4077 C CA . SER B 1 208 ? 5.859 -34.812 -15.977 1 97.12 208 SER B CA 1
ATOM 4078 C C . SER B 1 208 ? 6.855 -34.312 -14.945 1 97.12 208 SER B C 1
ATOM 4080 O O . SER B 1 208 ? 8.008 -34.719 -14.914 1 97.12 208 SER B O 1
ATOM 4082 N N . ASP B 1 209 ? 6.504 -33.344 -14.219 1 98.38 209 ASP B N 1
ATOM 4083 C CA . ASP B 1 209 ? 7.258 -32.75 -13.117 1 98.38 209 ASP B CA 1
ATOM 4084 C C . ASP B 1 209 ? 6.336 -32.375 -11.961 1 98.38 209 ASP B C 1
ATOM 4086 O O . ASP B 1 209 ? 5.727 -31.312 -11.961 1 98.38 209 ASP B O 1
ATOM 4090 N N . VAL B 1 210 ? 6.273 -33.25 -11 1 98 210 VAL B N 1
ATOM 4091 C CA . VAL B 1 210 ? 5.316 -33.156 -9.898 1 98 210 VAL B CA 1
ATOM 4092 C C . VAL B 1 210 ? 5.535 -31.828 -9.164 1 98 210 VAL B C 1
ATOM 4094 O O . VAL B 1 210 ? 4.578 -31.094 -8.891 1 98 210 VAL B O 1
ATOM 4097 N N . GLY B 1 211 ? 6.75 -31.5 -8.82 1 98.25 211 GLY B N 1
ATOM 4098 C CA . GLY B 1 211 ? 7.07 -30.281 -8.109 1 98.25 211 GLY B CA 1
ATOM 4099 C C . GLY B 1 211 ? 6.664 -29.031 -8.859 1 98.25 211 GLY B C 1
ATOM 4100 O O . GLY B 1 211 ? 5.938 -28.188 -8.328 1 98.25 211 GLY B O 1
ATOM 4101 N N . VAL B 1 212 ? 7.035 -28.891 -10.141 1 98.75 212 VAL B N 1
ATOM 4102 C CA . VAL B 1 212 ? 6.797 -27.703 -10.945 1 98.75 212 VAL B CA 1
ATOM 4103 C C . VAL B 1 212 ? 5.312 -27.609 -11.305 1 98.75 212 VAL B C 1
ATOM 4105 O O . VAL B 1 212 ? 4.73 -26.516 -11.273 1 98.75 212 VAL B O 1
ATOM 4108 N N . ASP B 1 213 ? 4.719 -28.766 -11.617 1 98.69 213 ASP B N 1
ATOM 4109 C CA . ASP B 1 213 ? 3.289 -28.766 -11.906 1 98.69 213 ASP B CA 1
ATOM 4110 C C . ASP B 1 213 ? 2.482 -28.328 -10.68 1 98.69 213 ASP B C 1
ATOM 4112 O O . ASP B 1 213 ? 1.456 -27.672 -10.805 1 98.69 213 ASP B O 1
ATOM 4116 N N . GLY B 1 214 ? 2.934 -28.797 -9.5 1 97.88 214 GLY B N 1
ATOM 4117 C CA . GLY B 1 214 ? 2.34 -28.281 -8.273 1 97.88 214 GLY B CA 1
ATOM 4118 C C . GLY B 1 214 ? 2.52 -26.781 -8.109 1 97.88 214 GLY B C 1
ATOM 4119 O O . GLY B 1 214 ? 1.586 -26.078 -7.711 1 97.88 214 GLY B O 1
ATOM 4120 N N . MET B 1 215 ? 3.686 -26.234 -8.43 1 98.69 215 MET B N 1
ATOM 4121 C CA . ME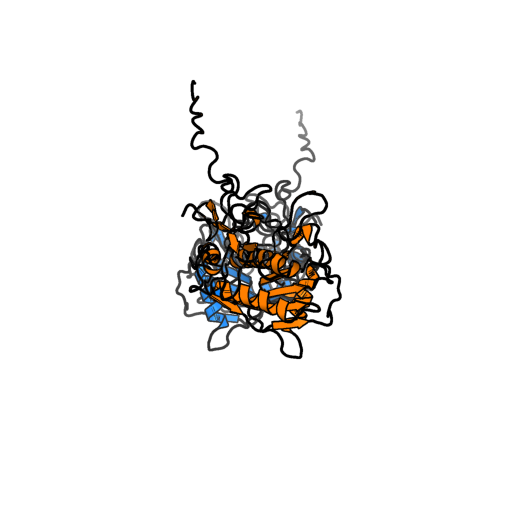T B 1 215 ? 3.982 -24.812 -8.328 1 98.69 215 MET B CA 1
ATOM 4122 C C . MET B 1 215 ? 3.064 -24 -9.234 1 98.69 215 MET B C 1
ATOM 4124 O O . MET B 1 215 ? 2.695 -22.875 -8.898 1 98.69 215 MET B O 1
ATOM 4128 N N . ILE B 1 216 ? 2.693 -24.547 -10.359 1 98.75 216 ILE B N 1
ATOM 4129 C CA . ILE B 1 216 ? 1.91 -23.828 -11.352 1 98.75 216 ILE B CA 1
ATOM 4130 C C . ILE B 1 216 ? 0.607 -23.328 -10.727 1 98.75 216 ILE B C 1
ATOM 4132 O O . ILE B 1 216 ? 0.236 -22.172 -10.891 1 98.75 216 ILE B O 1
ATOM 4136 N N . SER B 1 217 ? -0.062 -24.188 -10.023 1 98.19 217 SER B N 1
ATOM 4137 C CA . SER B 1 217 ? -1.311 -23.766 -9.391 1 98.19 217 SER B CA 1
ATOM 4138 C C . SER B 1 217 ? -1.062 -22.719 -8.312 1 98.19 217 SER B C 1
ATOM 4140 O O . SER B 1 217 ? -1.839 -21.766 -8.18 1 98.19 217 SER B O 1
ATOM 4142 N N . VAL B 1 218 ? 0.013 -22.875 -7.574 1 98.5 218 VAL B N 1
ATOM 4143 C CA . VAL B 1 218 ? 0.352 -21.906 -6.535 1 98.5 218 VAL B CA 1
ATOM 4144 C C . VAL B 1 218 ? 0.733 -20.578 -7.18 1 98.5 218 VAL B C 1
ATOM 4146 O O . VAL B 1 218 ? 0.357 -19.516 -6.684 1 98.5 218 VAL B O 1
ATOM 4149 N N . ILE B 1 219 ? 1.484 -20.594 -8.266 1 98.81 219 ILE B N 1
ATOM 4150 C CA . ILE B 1 219 ? 1.831 -19.391 -9.008 1 98.81 219 ILE B CA 1
ATOM 4151 C C . ILE B 1 219 ? 0.559 -18.703 -9.492 1 98.81 219 ILE B C 1
ATOM 4153 O O . ILE B 1 219 ? 0.402 -17.484 -9.328 1 98.81 219 ILE B O 1
ATOM 4157 N N . GLY B 1 220 ? -0.358 -19.5 -10.078 1 98.75 220 GLY B N 1
ATOM 4158 C CA . GLY B 1 220 ? -1.639 -18.922 -10.477 1 98.75 220 GLY B CA 1
ATOM 4159 C C . GLY B 1 220 ? -2.389 -18.281 -9.328 1 98.75 220 GLY B C 1
ATOM 4160 O O . GLY B 1 220 ? -2.912 -17.172 -9.461 1 98.75 220 GLY B O 1
ATOM 4161 N N . HIS B 1 221 ? -2.41 -18.969 -8.203 1 98.25 221 HIS B N 1
ATOM 4162 C CA . HIS B 1 221 ? -3.023 -18.484 -6.965 1 98.25 221 HIS B CA 1
ATOM 4163 C C . HIS B 1 221 ? -2.479 -17.125 -6.574 1 98.25 221 HIS B C 1
ATOM 4165 O O . HIS B 1 221 ? -3.242 -16.172 -6.414 1 98.25 221 HIS B O 1
ATOM 4171 N N . GLU B 1 222 ? -1.164 -17.016 -6.488 1 98.5 222 GLU B N 1
ATOM 4172 C CA . GLU B 1 222 ? -0.524 -15.781 -6.023 1 98.5 222 GLU B CA 1
ATOM 4173 C C . GLU B 1 222 ? -0.666 -14.664 -7.047 1 98.5 222 GLU B C 1
ATOM 4175 O O . GLU B 1 222 ? -0.862 -13.5 -6.684 1 98.5 222 GLU B O 1
ATOM 4180 N N . MET B 1 223 ? -0.577 -15 -8.312 1 98.5 223 MET B N 1
ATOM 4181 C CA . MET B 1 223 ? -0.681 -13.977 -9.352 1 98.5 223 MET B CA 1
ATOM 4182 C C . MET B 1 223 ? -2.088 -13.391 -9.398 1 98.5 223 MET B C 1
ATOM 4184 O O . MET B 1 223 ? -2.256 -12.18 -9.578 1 98.5 223 MET B O 1
ATOM 4188 N N . ALA B 1 224 ? -3.088 -14.234 -9.266 1 98.62 224 ALA B N 1
ATOM 4189 C CA . ALA B 1 224 ? -4.461 -13.742 -9.227 1 98.62 224 ALA B CA 1
ATOM 4190 C C . ALA B 1 224 ? -4.676 -12.797 -8.055 1 98.62 224 ALA B C 1
ATOM 4192 O O . ALA B 1 224 ? -5.281 -11.734 -8.203 1 98.62 224 ALA B O 1
ATOM 4193 N N . GLU B 1 225 ? -4.176 -13.242 -6.93 1 97.88 225 GLU B N 1
ATOM 4194 C CA . GLU B 1 225 ? -4.324 -12.406 -5.738 1 97.88 225 GLU B CA 1
ATOM 4195 C C . GLU B 1 225 ? -3.49 -11.133 -5.844 1 97.88 225 GLU B C 1
ATOM 4197 O O . GLU B 1 225 ? -3.924 -10.062 -5.422 1 97.88 225 GLU B O 1
ATOM 4202 N N . LEU B 1 226 ? -2.332 -11.219 -6.367 1 97.69 226 LEU B N 1
ATOM 4203 C CA . LEU B 1 226 ? -1.493 -10.039 -6.574 1 97.69 226 LEU B CA 1
ATOM 4204 C C . LEU B 1 226 ? -2.172 -9.047 -7.512 1 97.69 226 LEU B C 1
ATOM 4206 O O . LEU B 1 226 ? -2.061 -7.832 -7.32 1 97.69 226 LEU B O 1
ATOM 4210 N N . ALA B 1 227 ? -2.793 -9.547 -8.508 1 98.12 227 ALA B N 1
ATOM 4211 C CA . ALA B 1 227 ? -3.443 -8.68 -9.484 1 98.12 227 ALA B CA 1
ATOM 4212 C C . ALA B 1 227 ? -4.621 -7.934 -8.859 1 98.12 227 ALA B C 1
ATOM 4214 O O . ALA B 1 227 ? -4.895 -6.785 -9.211 1 98.12 227 ALA B O 1
ATOM 4215 N N . THR B 1 228 ? -5.328 -8.555 -7.895 1 97.81 228 THR B N 1
ATOM 4216 C CA . THR B 1 228 ? -6.555 -7.992 -7.336 1 97.81 228 THR B CA 1
ATOM 4217 C C . THR B 1 228 ? -6.277 -7.281 -6.02 1 97.81 228 THR B C 1
ATOM 4219 O O . THR B 1 228 ? -7.109 -6.508 -5.535 1 97.81 228 THR B O 1
ATOM 4222 N N . ASN B 1 229 ? -5.113 -7.539 -5.434 1 95.62 229 ASN B N 1
ATOM 4223 C CA . ASN B 1 229 ? -4.785 -7 -4.117 1 95.62 229 ASN B CA 1
ATOM 4224 C C . ASN B 1 229 ? -3.277 -6.848 -3.932 1 95.62 229 ASN B C 1
ATOM 4226 O O . ASN B 1 229 ? -2.713 -7.352 -2.959 1 95.62 229 ASN B O 1
ATOM 4230 N N . PRO B 1 230 ? -2.629 -6.059 -4.812 1 95.38 230 PRO B N 1
ATOM 4231 C CA . PRO B 1 230 ? -1.165 -6.023 -4.844 1 95.38 230 PRO B CA 1
ATOM 4232 C C . PRO B 1 230 ? -0.562 -5.422 -3.574 1 95.38 230 PRO B C 1
ATOM 4234 O O . PRO B 1 230 ? 0.561 -5.766 -3.197 1 95.38 230 PRO B O 1
ATOM 4237 N N . LEU B 1 231 ? -1.274 -4.547 -2.904 1 91.81 231 LEU B N 1
ATOM 4238 C CA . LEU B 1 231 ? -0.725 -3.855 -1.744 1 91.81 231 LEU B CA 1
ATOM 4239 C C . LEU B 1 231 ? -1.479 -4.238 -0.475 1 91.81 231 LEU B C 1
ATOM 4241 O O . LEU B 1 231 ? -1.421 -3.523 0.527 1 91.81 231 LEU B O 1
ATOM 4245 N N . ALA B 1 232 ? -2.334 -5.262 -0.563 1 88.62 232 ALA B N 1
ATOM 4246 C CA . ALA B 1 232 ? -3.086 -5.82 0.556 1 88.62 232 ALA B CA 1
ATOM 4247 C C . ALA B 1 232 ? -4.129 -4.828 1.066 1 88.62 232 ALA B C 1
ATOM 4249 O O . ALA B 1 232 ? -4.379 -4.746 2.271 1 88.62 232 ALA B O 1
ATOM 4250 N N . ASN B 1 233 ? -4.625 -4.012 0.134 1 90.12 233 ASN B N 1
ATOM 4251 C CA . ASN B 1 233 ? -5.621 -3.018 0.514 1 90.12 233 ASN B CA 1
ATOM 4252 C C . ASN B 1 233 ? -6.645 -2.793 -0.598 1 90.12 233 ASN B C 1
ATOM 4254 O O . ASN B 1 233 ? -7.23 -1.716 -0.698 1 90.12 233 ASN B O 1
ATOM 4258 N N . ALA B 1 234 ? -6.801 -3.764 -1.494 1 93.06 234 ALA B N 1
ATOM 4259 C CA . ALA B 1 234 ? -7.789 -3.67 -2.568 1 93.06 234 ALA B CA 1
ATOM 4260 C C . ALA B 1 234 ? -8.914 -4.684 -2.371 1 93.06 234 ALA B C 1
ATOM 4262 O O . ALA B 1 234 ? -9.805 -4.477 -1.545 1 93.06 234 ALA B O 1
ATOM 4263 N N . TRP B 1 235 ? -8.875 -5.816 -2.998 1 94.12 235 TRP B N 1
ATOM 4264 C CA . TRP B 1 235 ? -9.992 -6.758 -2.9 1 94.12 235 TRP B CA 1
ATOM 4265 C C . TRP B 1 235 ? -9.664 -7.883 -1.925 1 94.12 235 TRP B C 1
ATOM 4267 O O . TRP B 1 235 ? -8.742 -8.664 -2.154 1 94.12 235 TRP B O 1
ATOM 4277 N N . TYR B 1 236 ? -10.414 -7.988 -0.795 1 91.38 236 TYR B N 1
ATOM 4278 C CA . TYR B 1 236 ? -10.312 -9.117 0.126 1 91.38 236 TYR B CA 1
ATOM 4279 C C . TYR B 1 236 ? -11.516 -9.164 1.061 1 91.38 236 TYR B C 1
ATOM 4281 O O . TYR B 1 236 ? -12.289 -8.203 1.132 1 91.38 236 TYR B O 1
ATOM 4289 N N . ALA B 1 237 ? -11.711 -10.312 1.623 1 88.12 237 ALA B N 1
ATOM 4290 C CA . ALA B 1 237 ? -12.734 -10.531 2.641 1 88.12 237 ALA B CA 1
ATOM 4291 C C . ALA B 1 237 ? -12.109 -10.688 4.023 1 88.12 237 ALA B C 1
ATOM 4293 O O . ALA B 1 237 ? -10.906 -10.922 4.145 1 88.12 237 ALA B O 1
ATOM 4294 N N . GLY B 1 238 ? -12.969 -10.547 5.016 1 78.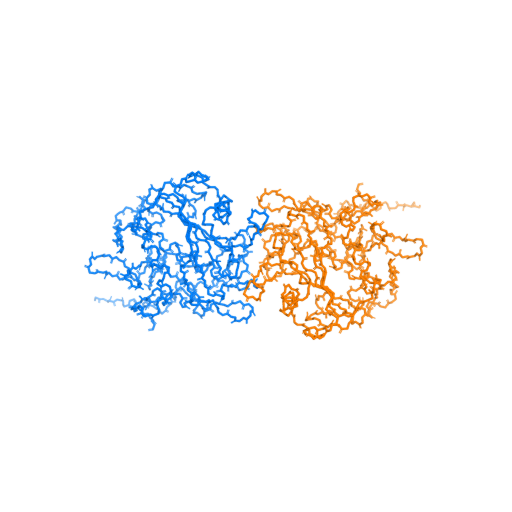06 238 GLY B N 1
ATOM 4295 C CA . GLY B 1 238 ? -12.531 -10.727 6.391 1 78.06 238 GLY B CA 1
ATOM 4296 C C . GLY B 1 238 ? -12.352 -9.414 7.129 1 78.06 238 GLY B C 1
ATOM 4297 O O . GLY B 1 238 ? -12.258 -8.352 6.508 1 78.06 238 GLY B O 1
ATOM 4298 N N . GLN B 1 239 ? -12.281 -9.43 8.453 1 66.44 239 GLN B N 1
ATOM 4299 C CA . GLN B 1 239 ? -12.242 -8.25 9.305 1 66.44 239 GLN B CA 1
ATOM 4300 C C . GLN B 1 239 ? -10.805 -7.844 9.617 1 66.44 239 GLN B C 1
ATOM 4302 O O . GLN B 1 239 ? -10.547 -6.711 10.039 1 66.44 239 GLN B O 1
ATOM 4307 N N . ASP B 1 240 ? -9.922 -8.844 9.336 1 66.06 240 ASP B N 1
ATOM 4308 C CA . ASP B 1 240 ? -8.531 -8.586 9.672 1 66.06 240 ASP B CA 1
ATOM 4309 C C . ASP B 1 240 ? -7.676 -8.43 8.414 1 66.06 240 ASP B C 1
ATOM 4311 O O . ASP B 1 240 ? -7.441 -9.406 7.695 1 66.06 240 ASP B O 1
ATOM 4315 N N . PRO B 1 241 ? -7.164 -7.223 8.18 1 67.5 241 PRO B N 1
ATOM 4316 C CA . PRO B 1 241 ? -6.375 -6.996 6.961 1 67.5 241 PRO B CA 1
ATOM 4317 C C . PRO B 1 241 ? -5.023 -7.711 7 1 67.5 241 PRO B C 1
ATOM 4319 O O . PRO B 1 241 ? -4.367 -7.852 5.961 1 67.5 241 PRO B O 1
ATOM 4322 N N . SER B 1 242 ? -4.656 -8.172 8.125 1 71.62 242 SER B N 1
ATOM 4323 C CA . SER B 1 242 ? -3.402 -8.914 8.219 1 71.62 242 SER B CA 1
ATOM 4324 C C . SER B 1 242 ? -3.568 -10.352 7.75 1 71.62 242 SER B C 1
ATOM 4326 O O . SER B 1 242 ? -2.582 -11.047 7.488 1 71.62 242 SER B O 1
ATOM 4328 N N . PHE B 1 243 ? -4.797 -10.773 7.727 1 77.88 243 PHE B N 1
ATOM 4329 C CA . PHE B 1 243 ? -5.102 -12.117 7.25 1 77.88 243 PHE B CA 1
ATOM 4330 C C . PHE B 1 243 ? -6.293 -12.102 6.297 1 77.88 243 PHE B C 1
ATOM 4332 O O . PHE B 1 243 ? -7.336 -12.688 6.586 1 77.88 243 PHE B O 1
ATOM 4339 N N . PRO B 1 244 ? -6.055 -11.422 5.199 1 85.5 244 PRO B N 1
ATOM 4340 C CA . PRO B 1 244 ? -7.16 -11.305 4.246 1 85.5 244 PRO B CA 1
ATOM 4341 C C . PRO B 1 244 ? -7.477 -12.625 3.547 1 85.5 244 PRO B C 1
ATOM 4343 O O . PRO B 1 244 ? -6.574 -13.43 3.299 1 85.5 244 PRO B O 1
ATOM 4346 N N . VAL B 1 245 ? -8.766 -12.898 3.398 1 91.69 245 VAL B N 1
ATOM 4347 C CA . VAL B 1 245 ? -9.211 -13.977 2.518 1 91.69 245 VAL B CA 1
ATOM 4348 C C . VAL B 1 245 ? -9.422 -13.438 1.106 1 91.69 245 VAL B C 1
ATOM 4350 O O . VAL B 1 245 ? -10.297 -12.586 0.886 1 91.69 245 VAL B O 1
ATOM 4353 N N . GLU B 1 246 ? -8.672 -13.922 0.204 1 95.44 246 GLU B N 1
ATOM 4354 C CA . GLU B 1 246 ? -8.641 -13.32 -1.128 1 95.44 246 GLU B CA 1
ATOM 4355 C C . GLU B 1 246 ? -9.25 -14.258 -2.168 1 95.44 246 GLU B C 1
ATOM 4357 O O . GLU B 1 246 ? -9.805 -15.305 -1.82 1 95.44 246 GLU B O 1
ATOM 4362 N N . ILE B 1 247 ? -9.211 -13.867 -3.43 1 96.75 247 ILE B N 1
ATOM 4363 C CA . ILE B 1 247 ? -10.047 -14.461 -4.473 1 96.75 247 ILE B CA 1
ATOM 4364 C C . ILE B 1 247 ? -9.602 -15.898 -4.734 1 96.75 247 ILE B C 1
ATOM 4366 O O . ILE B 1 247 ? -10.414 -16.734 -5.133 1 96.75 247 ILE B O 1
ATOM 4370 N N . ALA B 1 248 ? -8.32 -16.188 -4.547 1 96.88 248 ALA B N 1
ATOM 4371 C CA . ALA B 1 248 ? -7.844 -17.547 -4.754 1 96.88 248 ALA B CA 1
ATOM 4372 C C . ALA B 1 248 ? -7.992 -18.391 -3.484 1 96.88 248 ALA B C 1
ATOM 4374 O O . ALA B 1 248 ? -8.234 -19.594 -3.551 1 96.88 248 ALA B O 1
ATOM 4375 N N . ASP B 1 249 ? -7.898 -17.734 -2.311 1 94.31 249 ASP B N 1
ATOM 4376 C CA . ASP B 1 249 ? -8.117 -18.422 -1.04 1 94.31 249 ASP B CA 1
ATOM 4377 C C . ASP B 1 249 ? -9.516 -19.047 -0.985 1 94.31 249 ASP B C 1
ATOM 4379 O O . ASP B 1 249 ? -9.68 -20.156 -0.499 1 94.31 249 ASP B O 1
ATOM 4383 N N . LEU B 1 250 ? -10.453 -18.375 -1.483 1 92.25 250 LEU B N 1
ATOM 4384 C CA . LEU B 1 250 ? -11.844 -18.812 -1.437 1 92.25 250 LEU B CA 1
ATOM 4385 C C . LEU B 1 250 ? -12.055 -20.062 -2.268 1 92.25 250 LEU B C 1
ATOM 4387 O O . LEU B 1 250 ? -13.016 -20.812 -2.045 1 92.25 250 LEU B O 1
ATOM 4391 N N . CYS B 1 251 ? -11.133 -20.328 -3.205 1 94.19 251 CYS B N 1
ATOM 4392 C CA . CYS B 1 251 ? -11.336 -21.422 -4.152 1 94.19 251 CYS B CA 1
ATOM 4393 C C . CYS B 1 251 ? -10.188 -22.422 -4.082 1 94.19 251 CYS B C 1
ATOM 4395 O O . CYS B 1 251 ? -9.914 -23.141 -5.051 1 94.19 251 CYS B O 1
ATOM 4397 N N . GLU B 1 252 ? -9.461 -22.391 -2.928 1 92.38 252 GLU B N 1
ATOM 4398 C CA . GLU B 1 252 ? -8.336 -23.312 -2.766 1 92.38 252 GLU B CA 1
ATOM 4399 C C . GLU B 1 252 ? -8.797 -24.766 -2.883 1 92.38 252 GLU B C 1
ATOM 4401 O O . GLU B 1 252 ? -9.758 -25.172 -2.232 1 92.38 252 GLU B O 1
ATOM 4406 N N . GLY B 1 253 ? -8.18 -25.5 -3.791 1 90.38 253 GLY B N 1
ATOM 4407 C CA . GLY B 1 253 ? -8.445 -26.922 -3.934 1 90.38 253 GLY B CA 1
ATOM 4408 C C . GLY B 1 253 ? -9.578 -27.219 -4.898 1 90.38 253 GLY B C 1
ATOM 4409 O O . GLY B 1 253 ? -9.906 -28.391 -5.137 1 90.38 253 GLY B O 1
ATOM 4410 N N . ILE B 1 254 ? -10.195 -26.219 -5.457 1 93.69 254 ILE B N 1
ATOM 4411 C CA . ILE B 1 254 ? -11.281 -26.406 -6.418 1 93.69 254 ILE B CA 1
ATOM 4412 C C . ILE B 1 254 ? -10.734 -26.266 -7.84 1 93.69 254 ILE B C 1
ATOM 4414 O O . ILE B 1 254 ? -10.281 -25.188 -8.234 1 93.69 254 ILE B O 1
ATOM 4418 N N . TYR B 1 255 ? -10.859 -27.391 -8.594 1 96.25 255 TYR B N 1
ATOM 4419 C CA . TYR B 1 255 ? -10.266 -27.391 -9.93 1 96.25 255 TYR B CA 1
ATOM 4420 C C . TYR B 1 255 ? -11.344 -27.578 -10.992 1 96.25 255 TYR B C 1
ATOM 4422 O O . TYR B 1 255 ? -11.047 -27.562 -12.195 1 96.25 255 TYR B O 1
ATOM 4430 N N . GLY B 1 256 ? -12.578 -27.75 -10.578 1 95.31 256 GLY B N 1
ATOM 4431 C CA . GLY B 1 256 ? -13.68 -28 -11.492 1 95.31 256 GLY B CA 1
ATOM 4432 C C . GLY B 1 256 ? -15.031 -28.062 -10.812 1 95.31 256 GLY B C 1
ATOM 4433 O O . GLY B 1 256 ? -15.117 -27.953 -9.586 1 95.31 256 GLY B O 1
ATOM 4434 N N . THR B 1 257 ? -16.031 -28.172 -11.68 1 92.56 257 THR B N 1
ATOM 4435 C CA . THR B 1 257 ? -17.406 -28.25 -11.18 1 92.56 257 THR B CA 1
ATOM 4436 C C . THR B 1 257 ? -17.531 -29.391 -10.156 1 92.56 257 THR B C 1
ATOM 4438 O O . THR B 1 257 ? -17.031 -30.484 -10.383 1 92.56 257 THR B O 1
ATOM 4441 N N . GLY B 1 258 ? -18.172 -29.094 -9.055 1 88.5 258 GLY B N 1
ATOM 4442 C CA . GLY B 1 258 ? -18.375 -30.094 -8.016 1 88.5 258 GLY B CA 1
ATOM 4443 C C . GLY B 1 258 ? -17.234 -30.141 -7.016 1 88.5 258 GLY B C 1
ATOM 4444 O O . GLY B 1 258 ? -17.234 -30.984 -6.117 1 88.5 258 GLY B O 1
ATOM 4445 N N . GLY B 1 259 ? -16.281 -29.266 -7.309 1 86.44 259 GLY B N 1
ATOM 4446 C CA . GLY B 1 259 ? -15.188 -29.188 -6.352 1 86.44 259 GLY B CA 1
ATOM 4447 C C . GLY B 1 259 ? -15.609 -28.609 -5.016 1 86.44 259 GLY B C 1
ATOM 4448 O O . GLY B 1 259 ? -16.547 -27.812 -4.945 1 86.44 259 GLY B O 1
ATOM 4449 N N . GLY B 1 260 ? -14.914 -28.938 -3.895 1 78.25 260 GLY B N 1
ATOM 4450 C CA . GLY B 1 260 ? -15.18 -28.5 -2.537 1 78.25 260 GLY B CA 1
ATOM 4451 C C . GLY B 1 260 ? -14.859 -29.547 -1.489 1 78.25 260 GLY B C 1
ATOM 4452 O O . GLY B 1 260 ? -14.977 -30.75 -1.749 1 78.25 260 GLY B O 1
ATOM 4453 N N . GLY B 1 261 ? -14.422 -29.078 -0.366 1 68.31 261 GLY B N 1
ATOM 4454 C CA . GLY B 1 261 ? -13.977 -30.031 0.644 1 68.31 261 GLY B CA 1
ATOM 4455 C C . GLY B 1 261 ? -12.742 -30.812 0.229 1 68.31 261 GLY B C 1
ATOM 4456 O O . GLY B 1 261 ? -11.703 -30.219 -0.064 1 68.31 261 GLY B O 1
ATOM 4457 N N . SER B 1 262 ? -12.828 -32.094 0.076 1 68 262 SER B N 1
ATOM 4458 C CA . SER B 1 262 ? -11.703 -32.969 -0.284 1 68 262 SER B CA 1
ATOM 4459 C C . SER B 1 262 ? -11.734 -33.312 -1.768 1 68 262 SER B C 1
ATOM 4461 O O . SER B 1 262 ? -10.844 -34 -2.266 1 68 262 SER B O 1
ATOM 4463 N N . TYR B 1 263 ? -12.656 -32.688 -2.49 1 80.12 263 TYR B N 1
ATOM 4464 C CA . TYR B 1 263 ? -12.82 -33.062 -3.898 1 80.12 263 TYR B CA 1
ATOM 4465 C C . TYR B 1 263 ? -12.289 -31.938 -4.801 1 80.12 263 TYR B C 1
ATOM 4467 O O . TYR B 1 263 ? -12.562 -30.766 -4.57 1 80.12 263 TYR B O 1
ATOM 4475 N N . THR B 1 264 ? -11.516 -32.344 -5.809 1 88.62 264 THR B N 1
ATOM 4476 C CA . THR B 1 264 ? -10.938 -31.406 -6.75 1 88.62 264 THR B CA 1
ATOM 4477 C C . THR B 1 264 ? -12.016 -30.859 -7.688 1 88.62 264 THR B C 1
ATOM 4479 O O . THR B 1 264 ? -11.852 -29.766 -8.25 1 88.62 264 THR B O 1
ATOM 4482 N N . GLY B 1 265 ? -13.148 -31.562 -7.875 1 91.19 265 GLY B N 1
ATOM 4483 C CA . GLY B 1 265 ? -14.102 -31.281 -8.938 1 91.19 265 GLY B CA 1
ATOM 4484 C C . GLY B 1 265 ? -13.75 -31.953 -10.25 1 91.19 265 GLY B C 1
ATOM 4485 O O . GLY B 1 265 ? -12.812 -32.75 -10.312 1 91.19 265 GLY B O 1
ATOM 4486 N N . GLN B 1 266 ? -14.586 -31.75 -11.258 1 92.38 266 GLN B N 1
ATOM 4487 C CA . GLN B 1 266 ? -14.414 -32.406 -12.555 1 92.38 266 GLN B CA 1
ATOM 4488 C C . GLN B 1 266 ? -13.219 -31.828 -13.305 1 92.38 266 GLN B C 1
ATOM 4490 O O . GLN B 1 266 ? -13.148 -30.625 -13.555 1 92.38 266 GLN B O 1
ATOM 4495 N N . VAL B 1 267 ? -12.305 -32.75 -13.609 1 95.81 267 VAL B N 1
ATOM 4496 C CA . VAL B 1 267 ? -11.109 -32.375 -14.375 1 95.81 267 VAL B CA 1
ATOM 4497 C C . VAL B 1 267 ? -11.055 -33.219 -15.656 1 95.81 267 VAL B C 1
ATOM 4499 O O . VAL B 1 267 ? -12 -33.938 -15.977 1 95.81 267 VAL B O 1
ATOM 4502 N N . LEU B 1 268 ? -10.086 -32.906 -16.484 1 96.25 268 LEU B N 1
ATOM 4503 C CA . LEU B 1 268 ? -9.93 -33.562 -17.766 1 96.25 268 LEU B CA 1
ATOM 4504 C C . LEU B 1 268 ? -8.711 -34.5 -17.75 1 96.25 268 LEU B C 1
ATOM 4506 O O . LEU B 1 268 ? -7.777 -34.281 -16.969 1 96.25 268 LEU B O 1
ATOM 4510 N N . ASP B 1 269 ? -8.758 -35.469 -18.609 1 95 269 ASP B N 1
ATOM 4511 C CA . ASP B 1 269 ? -7.629 -36.375 -18.781 1 95 269 ASP B CA 1
ATOM 4512 C C . ASP B 1 269 ? -7.062 -36.281 -20.203 1 95 269 ASP B C 1
ATOM 4514 O O . ASP B 1 269 ? -7.809 -36.312 -21.172 1 95 269 ASP B O 1
ATOM 4518 N N . ALA B 1 270 ? -5.785 -36.156 -20.188 1 95.25 270 ALA B N 1
ATOM 4519 C CA . ALA B 1 270 ? -5.109 -36.188 -21.484 1 95.25 270 ALA B CA 1
ATOM 4520 C C . ALA B 1 270 ? -4.953 -37.625 -21.984 1 95.25 270 ALA B C 1
ATOM 4522 O O . ALA B 1 270 ? -5.246 -38.594 -21.25 1 95.25 270 ALA B O 1
ATOM 4523 N N . ARG B 1 271 ? -4.488 -37.781 -23.219 1 94.38 271 ARG B N 1
ATOM 4524 C CA . ARG B 1 271 ? -4.34 -39.094 -23.844 1 94.38 271 ARG B CA 1
ATOM 4525 C C . ARG B 1 271 ? -3.328 -39.938 -23.078 1 94.38 271 ARG B C 1
ATOM 4527 O O . ARG B 1 271 ? -3.471 -41.156 -23 1 94.38 271 ARG B O 1
ATOM 4534 N N . ASP B 1 272 ? -2.402 -39.312 -22.531 1 95 272 ASP B N 1
ATOM 4535 C CA . ASP B 1 272 ? -1.351 -40.062 -21.828 1 95 272 ASP B CA 1
ATOM 4536 C C . ASP B 1 272 ? -1.711 -40.281 -20.359 1 95 272 ASP B C 1
ATOM 4538 O O . ASP B 1 272 ? -0.884 -40.75 -19.578 1 95 272 ASP B O 1
ATOM 4542 N N . GLY B 1 273 ? -2.867 -39.812 -19.953 1 95.94 273 GLY B N 1
ATOM 4543 C CA . GLY B 1 273 ? -3.336 -40.062 -18.594 1 95.94 273 GLY B CA 1
ATOM 4544 C C . GLY B 1 273 ? -3.1 -38.875 -17.672 1 95.94 273 GLY B C 1
ATOM 4545 O O . GLY B 1 273 ? -3.533 -38.906 -16.516 1 95.94 273 GLY B O 1
ATOM 4546 N N . ALA B 1 274 ? -2.412 -37.906 -18.172 1 97.44 274 ALA B N 1
ATOM 4547 C CA . ALA B 1 274 ? -2.172 -36.719 -17.344 1 97.44 274 ALA B CA 1
ATOM 4548 C C . ALA B 1 274 ? -3.469 -35.969 -17.078 1 97.44 274 ALA B C 1
ATOM 4550 O O . ALA B 1 274 ? -4.344 -35.906 -17.938 1 97.44 274 ALA B O 1
ATOM 4551 N N . THR B 1 275 ? -3.605 -35.469 -15.898 1 97.5 275 THR B N 1
ATOM 4552 C CA . THR B 1 275 ? -4.809 -34.75 -15.5 1 97.5 275 THR B CA 1
ATOM 4553 C C . THR B 1 275 ? -4.598 -33.25 -15.625 1 97.5 275 THR B C 1
ATOM 4555 O O . THR B 1 275 ? -3.561 -32.719 -15.219 1 97.5 275 THR B O 1
ATOM 4558 N N . TYR B 1 276 ? -5.492 -32.594 -16.25 1 98.12 276 TYR B N 1
ATOM 4559 C CA . TYR B 1 276 ? -5.422 -31.141 -16.453 1 98.12 276 TYR B CA 1
ATOM 4560 C C . TYR B 1 276 ? -6.816 -30.531 -16.453 1 98.12 276 TYR B C 1
ATOM 4562 O O . TYR B 1 276 ? -7.82 -31.234 -16.375 1 98.12 276 TYR B O 1
ATOM 4570 N N . ASN B 1 277 ? -6.926 -29.172 -16.391 1 98 277 ASN B N 1
ATOM 4571 C CA . ASN B 1 277 ? -8.234 -28.547 -16.531 1 98 277 ASN B CA 1
ATOM 4572 C C . ASN B 1 277 ? -8.188 -27.344 -17.469 1 98 277 ASN B C 1
ATOM 4574 O O . ASN B 1 277 ? -9.219 -26.766 -17.812 1 98 277 ASN B O 1
ATOM 4578 N N . MET B 1 278 ? -6.961 -26.953 -17.906 1 97.81 278 MET B N 1
ATOM 4579 C CA . MET B 1 278 ? -6.883 -25.828 -18.828 1 97.81 278 MET B CA 1
ATOM 4580 C C . MET B 1 278 ? -5.719 -26 -19.812 1 97.81 278 MET B C 1
ATOM 4582 O O . MET B 1 278 ? -4.707 -26.625 -19.469 1 97.81 278 MET B O 1
ATOM 4586 N N . ASN B 1 279 ? -5.938 -25.438 -20.969 1 98.06 279 ASN B N 1
ATOM 4587 C CA . ASN B 1 279 ? -4.941 -25.453 -22.031 1 98.06 279 ASN B CA 1
ATOM 4588 C C . ASN B 1 279 ? -4.137 -24.156 -22.062 1 98.06 279 ASN B C 1
ATOM 4590 O O . ASN B 1 279 ? -4.695 -23.078 -21.875 1 98.06 279 ASN B O 1
ATOM 4594 N N . GLY B 1 280 ? -2.801 -24.344 -22.234 1 97.81 280 GLY B N 1
ATOM 4595 C CA . GLY B 1 280 ? -1.944 -23.203 -22.562 1 97.81 280 GLY B CA 1
ATOM 4596 C C . GLY B 1 280 ? -1.569 -23.156 -24.031 1 97.81 280 GLY B C 1
ATOM 4597 O O . GLY B 1 280 ? -2.324 -23.625 -24.891 1 97.81 280 GLY B O 1
ATOM 4598 N N . ILE B 1 281 ? -0.479 -22.453 -24.297 1 95.38 281 ILE B N 1
ATOM 4599 C CA . ILE B 1 281 ? -0.007 -22.344 -25.672 1 95.38 281 ILE B CA 1
ATOM 4600 C C . ILE B 1 281 ? 0.421 -23.719 -26.172 1 95.38 281 ILE B C 1
ATOM 4602 O O . ILE B 1 281 ? -0.104 -24.219 -27.172 1 95.38 281 ILE B O 1
ATOM 4606 N N . ARG B 1 282 ? 1.235 -24.391 -25.531 1 92 282 ARG B N 1
ATOM 4607 C CA . ARG B 1 282 ? 1.76 -25.672 -25.984 1 92 282 ARG B CA 1
ATOM 4608 C C . ARG B 1 282 ? 1.618 -26.734 -24.891 1 92 282 ARG B C 1
ATOM 4610 O O . ARG B 1 282 ? 1.926 -27.906 -25.109 1 92 282 ARG B O 1
ATOM 4617 N N . ARG B 1 283 ? 1.183 -26.312 -23.766 1 96.81 283 ARG B N 1
ATOM 4618 C CA . ARG B 1 283 ? 1.121 -27.188 -22.609 1 96.81 283 ARG B CA 1
ATOM 4619 C C . ARG B 1 283 ? -0.256 -27.141 -21.953 1 96.81 283 ARG B C 1
ATOM 4621 O O . ARG B 1 283 ? -1.037 -26.219 -22.219 1 96.81 283 ARG B O 1
ATOM 4628 N N . ARG B 1 284 ? -0.468 -28.234 -21.172 1 98.25 284 ARG B N 1
ATOM 4629 C CA . ARG B 1 284 ? -1.66 -28.297 -20.328 1 98.25 284 ARG B CA 1
ATOM 4630 C C . ARG B 1 284 ? -1.307 -28.094 -18.859 1 98.25 284 ARG B C 1
ATOM 4632 O O . ARG B 1 284 ? -0.18 -28.359 -18.438 1 98.25 284 ARG B O 1
ATOM 4639 N N . PHE B 1 285 ? -2.283 -27.594 -18.172 1 98.62 285 PHE B N 1
ATOM 4640 C CA . PHE B 1 285 ? -2.037 -27.281 -16.766 1 98.62 285 PHE B CA 1
ATOM 4641 C C . PHE B 1 285 ? -3.244 -27.641 -15.906 1 98.62 285 PHE B C 1
ATOM 4643 O O . PHE B 1 285 ? -4.367 -27.703 -16.406 1 98.62 285 PHE B O 1
ATOM 4650 N N . LEU B 1 286 ? -3.002 -27.938 -14.648 1 98.31 286 LEU B N 1
ATOM 4651 C CA . LEU B 1 286 ? -4.023 -28.031 -13.617 1 98.31 286 LEU B CA 1
ATOM 4652 C C . LEU B 1 286 ? -3.914 -26.859 -12.641 1 98.31 286 LEU B C 1
ATOM 4654 O O . LEU B 1 286 ? -2.941 -26.75 -11.891 1 98.31 286 LEU B O 1
ATOM 4658 N N . VAL B 1 287 ? -4.922 -25.953 -12.727 1 98.25 287 VAL B N 1
ATOM 4659 C CA . VAL B 1 287 ? -4.895 -24.719 -11.938 1 98.25 287 VAL B CA 1
ATOM 4660 C C . VAL B 1 287 ? -6.203 -24.578 -11.164 1 98.25 287 VAL B C 1
ATOM 4662 O O . VAL B 1 287 ? -7.285 -24.797 -11.711 1 98.25 287 VAL B O 1
ATOM 4665 N N . GLN B 1 288 ? -6.07 -24.219 -9.883 1 97.31 288 GLN B N 1
ATOM 4666 C CA . GLN B 1 288 ? -7.273 -24 -9.086 1 97.31 288 GLN B CA 1
ATOM 4667 C C . GLN B 1 288 ? -8.125 -22.875 -9.664 1 97.31 288 GLN B C 1
ATOM 4669 O O . GLN B 1 288 ? -7.602 -21.969 -10.312 1 97.31 288 GLN B O 1
ATOM 4674 N N . TRP B 1 289 ? -9.398 -22.938 -9.367 1 97.56 289 TRP B N 1
ATOM 4675 C CA . TRP B 1 289 ? -10.328 -21.875 -9.766 1 97.56 289 TRP B CA 1
ATOM 4676 C C . TRP B 1 289 ? -10.156 -20.641 -8.883 1 97.56 289 TRP B C 1
ATOM 4678 O O . TRP B 1 289 ? -9.43 -20.672 -7.891 1 97.56 289 TRP B O 1
ATOM 4688 N N . VAL B 1 290 ? -10.773 -19.516 -9.289 1 97.19 290 VAL B N 1
ATOM 4689 C CA . VAL B 1 290 ? -10.766 -18.266 -8.508 1 97.19 290 VAL B CA 1
ATOM 4690 C C . VAL B 1 290 ? -12.195 -17.75 -8.352 1 97.19 290 VAL B C 1
ATOM 4692 O O . VAL B 1 290 ? -13.086 -18.125 -9.117 1 97.19 290 VAL B O 1
ATOM 4695 N N . TRP B 1 291 ? -12.383 -16.922 -7.387 1 95.75 291 TRP B N 1
ATOM 4696 C CA . TRP B 1 291 ? -13.695 -16.391 -7.047 1 95.75 291 TRP B CA 1
ATOM 4697 C C . TRP B 1 291 ? -14.117 -15.305 -8.047 1 95.75 291 TRP B C 1
ATOM 4699 O O . TRP B 1 291 ? -13.344 -14.398 -8.344 1 95.75 291 TRP B O 1
ATOM 4709 N N . SER B 1 292 ? -15.312 -15.461 -8.57 1 94.62 292 SER B N 1
ATOM 4710 C CA . SER B 1 292 ? -15.938 -14.414 -9.375 1 94.62 292 SER B CA 1
ATOM 4711 C C . SER B 1 292 ? -16.859 -13.539 -8.523 1 94.62 292 SER B C 1
ATOM 4713 O O . SER B 1 292 ? -17.891 -14 -8.031 1 94.62 292 SER B O 1
ATOM 4715 N N . HIS B 1 293 ? -16.5 -12.25 -8.445 1 92.31 293 HIS B N 1
ATOM 4716 C CA . HIS B 1 293 ? -17.359 -11.367 -7.66 1 92.31 293 HIS B CA 1
ATOM 4717 C C . HIS B 1 293 ? -18.656 -11.055 -8.398 1 92.31 293 HIS B C 1
ATOM 4719 O O . HIS B 1 293 ? -19.625 -10.602 -7.793 1 92.31 293 HIS B O 1
ATOM 4725 N N . VAL B 1 294 ? -18.703 -11.32 -9.68 1 91 294 VAL B N 1
ATOM 4726 C CA . VAL B 1 294 ? -19.891 -11.117 -10.492 1 91 294 VAL B CA 1
ATOM 4727 C C . VAL B 1 294 ? -20.859 -12.289 -10.312 1 91 294 VAL B C 1
ATOM 4729 O O . VAL B 1 294 ? -22.062 -12.086 -10.102 1 91 294 VAL B O 1
ATOM 4732 N N . LEU B 1 295 ? -20.312 -13.492 -10.242 1 88.88 295 LEU B N 1
ATOM 4733 C CA . LEU B 1 295 ? -21.125 -14.688 -10.141 1 88.88 295 LEU B CA 1
ATOM 4734 C C . LEU B 1 295 ? -21.312 -15.109 -8.688 1 88.88 295 LEU B C 1
ATOM 4736 O O . LEU B 1 295 ? -22.234 -15.875 -8.367 1 88.88 295 LEU B O 1
ATOM 4740 N N . ASN B 1 296 ? -20.422 -14.688 -7.82 1 89.38 296 ASN B N 1
ATOM 4741 C CA . ASN B 1 296 ? -20.406 -15 -6.395 1 89.38 296 ASN B CA 1
ATOM 4742 C C . ASN B 1 296 ? -20.172 -16.484 -6.148 1 89.38 296 ASN B C 1
ATOM 4744 O O . ASN B 1 296 ? -20.859 -17.094 -5.312 1 89.38 296 ASN B O 1
ATOM 4748 N N . TYR B 1 297 ? -19.328 -17.109 -6.84 1 89.81 297 TYR B N 1
ATOM 4749 C CA . TYR B 1 297 ? -18.844 -18.469 -6.617 1 89.81 297 TYR B CA 1
ATOM 4750 C C . TYR B 1 297 ? -17.516 -18.703 -7.348 1 89.81 297 TYR B C 1
ATOM 4752 O O . TYR B 1 297 ? -17.109 -17.875 -8.164 1 89.81 297 TYR B O 1
ATOM 4760 N N . CYS B 1 298 ? -16.859 -19.781 -7.039 1 94 298 CYS B N 1
ATOM 4761 C CA . CYS B 1 298 ? -15.609 -20.172 -7.699 1 94 298 CYS B CA 1
ATOM 4762 C C . CYS B 1 298 ? -15.867 -20.594 -9.141 1 94 298 CYS B C 1
ATOM 4764 O O . CYS B 1 298 ? -16.781 -21.359 -9.414 1 94 298 CYS B O 1
ATOM 4766 N N . THR B 1 299 ? -15 -20.078 -10.008 1 93.62 299 THR B N 1
ATOM 4767 C CA . THR B 1 299 ? -15.25 -20.375 -11.414 1 93.62 299 THR B CA 1
ATOM 4768 C C . THR B 1 299 ? -13.938 -20.656 -12.141 1 93.62 299 THR B C 1
ATOM 4770 O O . THR B 1 299 ? -12.867 -20.281 -11.672 1 93.62 299 THR B O 1
ATOM 4773 N N . GLY B 1 300 ? -14.047 -21.438 -13.211 1 95.06 300 GLY B N 1
ATOM 4774 C CA . GLY B 1 300 ? -12.984 -21.75 -14.148 1 95.06 300 GLY B CA 1
ATOM 4775 C C . GLY B 1 300 ? -13.492 -22.047 -15.547 1 95.06 300 GLY B C 1
ATOM 4776 O O . GLY B 1 300 ? -14.695 -22.234 -15.75 1 95.06 300 GLY B O 1
ATOM 4777 N N . PRO B 1 301 ? -12.555 -22 -16.438 1 94.62 301 PRO B N 1
ATOM 4778 C CA . PRO B 1 301 ? -12.969 -22.125 -17.828 1 94.62 301 PRO B CA 1
ATOM 4779 C C . PRO B 1 301 ? -13.492 -23.516 -18.172 1 94.62 301 PRO B C 1
ATOM 4781 O O . PRO B 1 301 ? -14.133 -23.703 -19.203 1 94.62 301 PRO B O 1
ATOM 4784 N N . ASN B 1 302 ? -13.18 -24.547 -17.406 1 92.88 302 ASN B N 1
ATOM 4785 C CA . ASN B 1 302 ? -13.648 -25.906 -17.641 1 92.88 302 ASN B CA 1
ATOM 4786 C C . ASN B 1 302 ? -15 -26.156 -16.984 1 92.88 302 ASN B C 1
ATOM 4788 O O . ASN B 1 302 ? -15.453 -27.297 -16.891 1 92.88 302 ASN B O 1
ATOM 4792 N N . ALA B 1 303 ? -15.594 -25.125 -16.484 1 86 303 ALA B N 1
ATOM 4793 C CA . ALA B 1 303 ? -16.906 -25.266 -15.852 1 86 30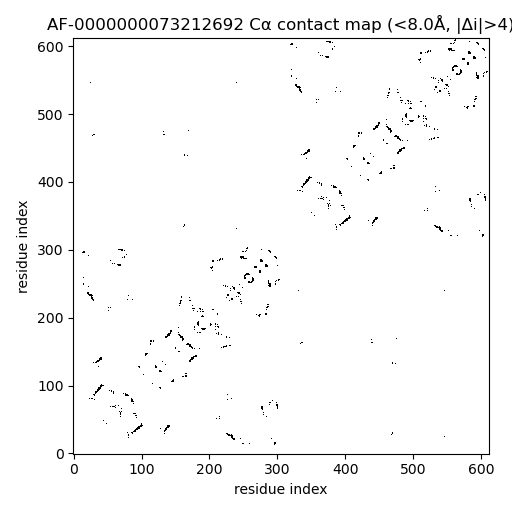3 ALA B CA 1
ATOM 4794 C C . ALA B 1 303 ? -17.906 -25.891 -16.828 1 86 303 ALA B C 1
ATOM 4796 O O . ALA B 1 303 ? -17.922 -25.547 -18.016 1 86 303 ALA B O 1
ATOM 4797 N N . LEU B 1 304 ? -18.688 -26.844 -16.453 1 79.94 304 LEU B N 1
ATOM 4798 C CA . LEU B 1 304 ? -19.672 -27.516 -17.281 1 79.94 304 LEU B CA 1
ATOM 4799 C C . LEU B 1 304 ? -20.922 -26.641 -17.453 1 79.94 304 LEU B C 1
ATOM 4801 O O . LEU B 1 304 ? -21.609 -26.75 -18.469 1 79.94 304 LEU B O 1
ATOM 4805 N N . ASP B 1 305 ? -21.391 -25.984 -16.438 1 60.88 305 ASP B N 1
ATOM 4806 C CA . ASP B 1 305 ? -22.656 -25.266 -16.516 1 60.88 305 ASP B CA 1
ATOM 4807 C C . ASP B 1 305 ? -22.469 -23.875 -17.094 1 60.88 305 ASP B C 1
ATOM 4809 O O . ASP B 1 305 ? -23.375 -23.031 -17.016 1 60.88 305 ASP B O 1
ATOM 4813 N N . HIS B 1 306 ? -21.562 -23.719 -18.141 1 48.31 306 HIS B N 1
ATOM 4814 C CA . HIS B 1 306 ? -21.797 -22.406 -18.719 1 48.31 306 HIS B CA 1
ATOM 4815 C C . HIS B 1 306 ? -22.984 -22.422 -19.672 1 48.31 306 HIS B C 1
ATOM 4817 O O . HIS B 1 306 ? -23.281 -23.438 -20.281 1 48.31 306 HIS B O 1
#

InterPro domains:
  IPR006766 Protein EXORDIUM-like [PF04674] (23-300)
  IPR006766 Protein EXORDIUM-like [PTHR31279] (17-299)

Secondary structure (DSSP, 8-state):
---------S----TT--TT---EE-S-----SPEEEEEEEES---HHHHHHHHHHHHHTT-TTSPSSBHHHHHHHHHT-B-TT-PBPPS-EEE---EEETT-TT-SEE-HHHHHHHHHHHHS-SSSPPP--TTTEEEEEEE-TT-EETTBTTTBSEEEEE--HHHHSS--EEEEEE--TTT-HHHHTTTTS--TTSTTPPPPBPTTS-HHHHHHHHHHHHHHHHHHH-TTSSSEEBSS-TTS-B-TTGGGTT--STT-BTTB--S-EE-TTSBEESEE-SS-EE----EEETTTTEEE-TT-S--/---------S-S--TT--TT---EE-S-----SPEEEEEEEES---HHHHHHHHHHHHHTT-TTSPSSBHHHHHHHHHT-B-TT-PBPPS-EEE---EEETT-TT-SEE-HHHHHHHHHHHHS-SSSPPP--TTTEEEEEEE-TT-EETTBTTTBSEEEEE--HHHHSS--EEEEEE--TTT-HHHHTTTTS--TTSTTPPPPBPTTS-HHHHHHHHHHHHHHHHHHH-TTSSSEEBSS-TTS-B-TTGGGTT--STT-BTTB--S-EE-TTSBEESEE-SS-EE----EEETTTTEEE-TT-S--

pLDDT: mean 89.84, std 16.8, range [22.25, 98.94]

Sequence (612 aa):
MNTTDYAFGDSKKYEGSSEFVKLRYHMGPVLTSNITVHTIWYGKWEKRQKKIIREFINSISATAAPHPSVAGWWRTVELYTDQTGSNISKTVRLGEEKNDRLYSHGKSLSRLWIQSVIKSAITAKTRPLPINPRSGLYLVLTADDVYVQDFCTSVCGFHYFTFPSLVGYTLPYAWVGNSARFCPGQCAYPFAVPPYIPNRKPFKSPNSDVGVDGMISVIGHEMAELATNPLANAWYAGQDPSFPVEIADLCEGIYGTGGGGSYTGQVLDARDGATYNMNGIRRRFLVQWVWSHVLNYCTGPNALDHMNTTDYAFGDSKKYEGSSEFVKLRYHMGPVLTSNITVHTIWYGKWEKRQKKIIREFINSISATAAPHPSVAGWWRTVELYTDQTGSNISKTVRLGEEKNDRLYSHGKSLSRLWIQSVIKSAITAKTRPLPINPRSGLYLVLTADDVYVQDFCTSVCGFHYFTFPSLVGYTLPYAWVGNSARFCPGQCAYPFAVPPYIPNRKPFKSPNSDVGVDGMISVIGHEMAELATNPLANAWYAGQDPSFPVEIADLCEGIYGTGGGGSYTGQVLDARDGATYNMNGIRRRFLVQWVWSHVLNYCTGPNALDH

Nearest PDB structures (foldseek):
  7kgb-assembly1_J  TM=2.822E-01  e=1.992E+00  Mycobacterium tuberculosis H37Rv
  6n1d-assembly1_AL13  TM=2.661E-01  e=1.992E+00  Thermus thermophilus HB27
  8bsh-assembly1_A  TM=3.685E-01  e=5.647E+00  Saccharomyces cerevisiae
  7kgb-assembly1_J  TM=2.937E-01  e=2.288E+00  Mycobacterium tuberculosis H37Rv
  6n1d-assembly1_AL13  TM=2.664E-01  e=1.900E+00  Thermus thermophilus HB27

Organism: Cajanus cajan (NCBI:txid3821)